Protein AF-A0AAU9W2Y1-F1 (afdb_monomer)

Foldseek 3Di:
DPPPCPVQDDLLSLLQDWPQDFDPPPTDPADDLPQDQADDDPDPVRVVCVVVPHDDDGGVLLPDSLLQRLFSSQLSLQVFPTKAKFQALLLVVVLLCVLFDAAPAEEEEAPFAFLSVLCCQPPPCVVRNYHYDHFHQQDLVRVVVPDDPRYAEYEHEACTPPQRHGHLLLSNLVSCVVNVHAYEYADAQQPSAWFRSLVSNHFKYKYQCCFQLLFANPGHMMMIGGRDPVSVVSSSVSSSVVSRHHRSVRSSSSSVSSSCSNVFFVLLLVLLVLLLCLLQVFLLEDPPPVVVVVCVVCVVVVVVVVVVVVVVVVVVVVVVVVVVVVVVVVVVPDDDDDDDDDDDDDDDDDDDDDDDDDDDDDDDDDDDDDDDDDDPVVVVVVVVVVVVVPDDDDDDDDDDDDDPDPQDPVNVVSVVSNVVSNHFWHDKAWLCDPPHPCVVSSVVGTPGTGSKIKTFTPPFLVVLCLLFWDFPCVVVPVPDDDDDDQDPVNVVVTPTDTLFDQEDDDDGANHQGKYKYQCCVPRNDCVSANPVNCVVSVPTNRMMMIHHHNDDSVSVSVRSVSSVVRD

InterPro domains:
  IPR000277 Cys/Met metabolism, pyridoxal phosphate-dependent enzyme [PF01053] (15-287)
  IPR000277 Cys/Met metabolism, pyridoxal phosphate-dependent enzyme [PF01053] (425-473)
  IPR000277 Cys/Met metabolism, pyridoxal phosphate-dependent enzyme [PF01053] (487-565)
  IPR000277 Cys/Met metabolism, pyridoxal phosphate-dependent enzyme [PTHR11808] (22-287)
  IPR000277 Cys/Met metabolism, pyridoxal phosphate-dependent enzyme [cd00614] (27-565)
  IPR015421 Pyridoxal phosphate-dependent transferase, major domain [G3DSA:3.40.640.10] (6-260)
  IPR015422 Pyridoxal phosphate-dependent transferase, small domain [G3DSA:3.90.1150.10] (261-356)
  IPR015422 Pyridoxal phosphate-dependent transferase, small domain [G3DSA:3.90.1150.10] (407-567)
  IPR015424 Pyridoxal phosphate-dependent transferase [SSF53383] (47-287)
  IPR015424 Pyridoxal phosphate-dependent transferase [SSF53383] (423-567)
  IPR054542 Cys/Met metabolism enzyme, pyridoxal-phosphate attachment site [PS00868] (203-217)

Nearest PDB structures (foldseek):
  3aem-assembly1_B  TM=9.599E-01  e=2.984E-40  Entamoeba histolytica
  8sf4-assembly1_A  TM=9.647E-01  e=3.155E-40  Thermobifida fusca
  8biv-assembly1_A  TM=9.432E-01  e=2.984E-40  Toxoplasma gondii
  8biu-assembly1_G-2  TM=9.430E-01  e=1.769E-39  Toxoplasma gondii
  7nl1-assembly1_B  TM=9.488E-01  e=6.359E-39  Toxoplasma gondii ME49

Solvent-accessibl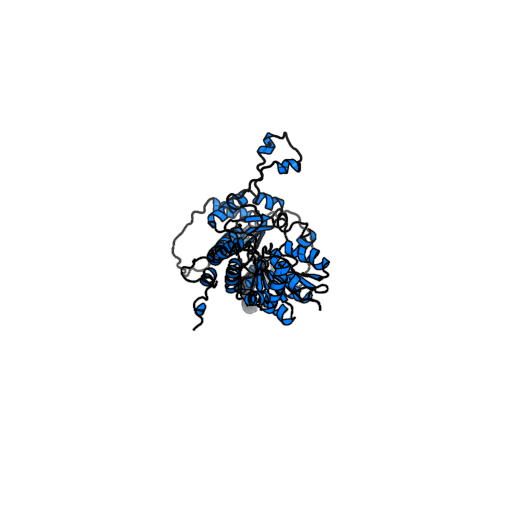e surface area (backbone atoms only — not comparable to full-atom values): 31868 Å² total; per-residue (Å²): 129,80,68,79,70,77,77,64,79,50,68,63,55,39,36,60,46,69,91,54,87,73,68,72,86,88,62,72,91,61,82,61,71,56,88,55,64,69,50,90,67,94,45,71,68,57,44,51,44,44,73,74,67,44,95,76,65,55,37,32,64,72,42,35,75,24,40,48,36,31,21,52,30,52,17,65,58,43,65,40,62,37,39,49,58,13,44,21,29,65,43,27,55,50,44,50,50,61,54,68,49,52,65,67,26,26,36,39,34,36,71,60,46,58,45,70,59,49,45,38,51,70,65,46,39,46,75,58,44,23,46,63,47,70,32,60,53,50,42,64,67,45,52,62,73,66,61,53,98,49,44,45,39,40,43,42,48,38,46,18,53,79,71,47,45,48,45,55,51,51,63,44,15,49,54,20,63,77,68,76,25,49,28,35,35,37,32,42,57,35,33,64,82,18,34,49,54,47,82,34,49,27,41,31,39,33,30,40,30,35,19,44,46,30,27,66,72,81,54,66,22,10,28,38,33,16,60,37,62,67,60,36,49,42,36,51,59,46,35,55,75,72,59,39,41,44,54,30,66,53,25,43,51,33,40,60,24,35,45,46,32,60,68,51,49,55,42,12,27,51,34,27,52,51,49,49,51,49,60,62,68,35,48,40,25,47,79,77,71,62,60,66,62,56,49,54,52,52,47,54,51,49,50,52,49,51,52,53,47,48,53,52,50,54,50,51,50,52,51,49,52,53,50,50,54,55,53,52,65,67,60,73,76,71,87,90,84,84,88,87,88,88,83,83,90,85,83,80,93,78,90,89,88,87,82,88,89,89,86,84,92,85,83,78,93,75,92,79,81,93,80,86,81,88,58,81,73,62,60,54,58,57,50,58,54,56,61,64,72,71,76,69,86,92,76,87,82,91,76,83,92,84,79,88,75,80,77,48,78,66,56,56,52,42,55,48,37,54,70,69,66,61,46,42,35,58,48,70,32,34,39,76,39,88,86,24,96,48,20,68,53,37,65,73,62,31,84,48,52,25,26,54,37,25,36,32,36,52,76,33,43,65,42,39,44,53,37,53,37,34,79,73,59,65,79,53,59,82,76,46,80,86,86,76,84,82,47,80,66,55,62,69,69,50,74,76,44,55,43,35,84,76,52,39,84,42,89,79,48,44,24,52,64,32,27,32,42,48,38,45,76,70,66,41,27,59,93,76,42,41,74,65,55,25,60,74,74,63,59,50,64,14,30,33,36,38,22,39,19,65,65,62,56,67,59,54,49,49,33,50,49,57,15,53,70,75,101

Radius of gyration: 35.13 Å; Cα contacts (8 Å, |Δi|>4): 882; chains: 1; bounding box: 85×91×119 Å

Secondary structure (DSSP, 8-state):
---GGGG--SHHHHHH-----PPSSS--SSPP----SB---SSHHHHHHHHTT-SS-SBTTT--HHHHHHHHHHHHHHT-SEEEEESSHHHHHHHHHHHH--TT-EEEEESSS-HHHHHIIIIIGGGGT-EEEEE-TT-HHHHHHH--TTEEEEEEESSPTTT-----HHHHHHHHHHHT-EEEEE-TTTHHHH--TTTTT-SEEEE-TTTTTT-SS----EEEEESSHHHHHHHHHHHHHH--BPPHHHHHHHHHHHTTHHHHHHHHHHHHHHHHHHHHH-TTB-----HHHHHHHHHHHHHHHHHHHHHHHHHHHHHHHHHHHHHHHHHTTS-----------------------------------S-----TTHHHHHHHHHHHTS------------------HHHHHHHHHHHHT---EEEEE-TTSTTSTTHHHHHHH-SS--SEEEEEETTHHHHHHHHHEE---HHHHTT--S-----HHHHHHS--EES-SSSEE-S--SSSS-EEEEHHHHTS-TTTS-HHHHHHHT--TTEEEEE--SS-HHHHHHHHHHHHHT-

Mean predicted aligned error: 14.65 Å

Organism: NCBI:txid46732

Sequence (567 aa):
MANENSLLESFESLAVGSNWKKPEEPDPINVPIFASSTFKTSSVDHAEELALGKSGWLYSRWINPTVDAAAQTLNNLEGGQGTLLFSSGMAAITNVLFATLSSGDHVVGPRMVYSGTLALFRNHLPRFGVECTLVDGFDVSSYRKAVKPNTKVLYCETPCNPTMTLTDLEEFGKLGKELGIITMCDSTFASSFNQKPIQQGIDVVIHSCTKYLGGHSDITAGSLTLSSQELHHKCYELQKFFGGCMSPFDAFLLHRGLKTLHVRMERHNQNAMEVAKFLEGHPKVQSSINCTFFKRELGKHLWKLVHVMKRRVTLMTLLFFAKTAQTLKSLVKISVKYRKDSLVLLHRQTIDVISLPTYFFQFKRVKMSRKFILTKSHKNLYKTLSDFFVQLPSKKLTFVNQGVKLESKYDKHRQEIRRSGNFFIERVYYPGLPSHPHHEIAKKQMTGFSGMLSFEVKGGRAEATRLVESRNLSGLMDVLPFPPCITKEDKKRLKTSTNLKLVKLAVSLGGVQSLIEIATAMTHPEKYVSVEERKETGLKESLIRFSVGLENAEDLKKDLEHALEKV

Structure (mmCIF, N/CA/C/O backbone):
data_AF-A0AAU9W2Y1-F1
#
_entry.id   AF-A0AAU9W2Y1-F1
#
loop_
_atom_site.group_PDB
_atom_site.id
_atom_site.type_symbol
_atom_site.label_atom_id
_atom_site.label_alt_id
_atom_site.label_comp_id
_atom_site.label_asym_id
_atom_site.label_entity_id
_atom_site.label_seq_id
_atom_site.pdbx_PDB_ins_code
_atom_site.Cartn_x
_atom_site.Cartn_y
_atom_site.Cartn_z
_atom_site.occupancy
_atom_site.B_iso_or_equiv
_atom_site.auth_seq_id
_atom_site.auth_comp_id
_atom_site.auth_asym_id
_atom_site.auth_atom_id
_atom_site.pdbx_PDB_model_num
ATOM 1 N N . MET A 1 1 ? 36.795 -12.273 -8.367 1.00 35.97 1 MET A N 1
ATOM 2 C CA . MET A 1 1 ? 36.529 -11.197 -7.394 1.00 35.97 1 MET A CA 1
ATOM 3 C C . MET A 1 1 ? 35.368 -11.672 -6.547 1.00 35.97 1 MET A C 1
ATOM 5 O O . MET A 1 1 ? 34.335 -12.000 -7.117 1.00 35.97 1 MET A O 1
ATOM 9 N N . ALA A 1 2 ? 35.576 -11.873 -5.245 1.00 28.95 2 ALA A N 1
ATOM 10 C CA . ALA A 1 2 ? 34.483 -12.219 -4.342 1.00 28.95 2 ALA A CA 1
ATOM 11 C C . ALA A 1 2 ? 33.405 -11.129 -4.444 1.00 28.95 2 ALA A C 1
ATOM 13 O O . ALA A 1 2 ? 33.740 -9.959 -4.594 1.00 28.95 2 ALA A O 1
ATOM 14 N N . ASN A 1 3 ? 32.136 -11.528 -4.450 1.00 38.62 3 ASN A N 1
ATOM 15 C CA . ASN A 1 3 ? 30.991 -10.636 -4.585 1.00 38.62 3 ASN A CA 1
ATOM 16 C C . ASN A 1 3 ? 31.029 -9.623 -3.419 1.00 38.62 3 ASN A C 1
ATOM 18 O O . ASN A 1 3 ? 30.666 -9.972 -2.295 1.00 38.62 3 ASN A O 1
ATOM 22 N N . GLU A 1 4 ? 31.531 -8.404 -3.647 1.00 43.56 4 GLU A N 1
ATOM 23 C CA . GLU A 1 4 ? 31.666 -7.352 -2.616 1.00 43.56 4 GLU A CA 1
ATOM 24 C C . GLU A 1 4 ? 30.312 -6.988 -1.977 1.00 43.56 4 GLU A C 1
ATOM 26 O O . GLU A 1 4 ? 30.260 -6.495 -0.854 1.00 43.56 4 GLU A O 1
ATOM 31 N N . ASN A 1 5 ? 29.202 -7.365 -2.622 1.00 47.34 5 ASN A N 1
ATOM 32 C CA . ASN A 1 5 ? 27.847 -7.300 -2.071 1.00 47.34 5 ASN A CA 1
ATOM 33 C C . ASN A 1 5 ? 27.567 -8.286 -0.915 1.00 47.34 5 ASN A C 1
ATOM 35 O O . ASN A 1 5 ? 26.499 -8.210 -0.318 1.00 47.34 5 ASN A O 1
ATOM 39 N N . SER A 1 6 ? 28.485 -9.197 -0.572 1.00 49.12 6 SER A N 1
ATOM 40 C CA . SER A 1 6 ? 28.292 -10.181 0.515 1.00 49.12 6 SER A CA 1
ATOM 41 C C . SER A 1 6 ? 28.345 -9.601 1.936 1.00 49.12 6 SER A C 1
ATOM 43 O O . SER A 1 6 ? 28.083 -10.324 2.889 1.00 49.12 6 SER A O 1
ATOM 45 N N . LEU A 1 7 ? 28.667 -8.312 2.101 1.00 60.81 7 LEU A N 1
ATOM 46 C CA . LEU A 1 7 ? 28.733 -7.656 3.416 1.00 60.81 7 LEU A CA 1
ATOM 47 C C . LEU A 1 7 ? 27.447 -6.899 3.806 1.00 60.81 7 LEU A C 1
ATOM 49 O O . LEU A 1 7 ? 27.295 -6.526 4.969 1.00 60.81 7 LEU A O 1
ATOM 53 N N . LEU A 1 8 ? 26.526 -6.646 2.868 1.00 65.94 8 LEU A N 1
ATOM 54 C CA . LEU A 1 8 ? 25.314 -5.845 3.095 1.00 65.94 8 LEU A CA 1
ATOM 55 C C . LEU A 1 8 ? 24.071 -6.741 3.134 1.00 65.94 8 LEU A C 1
ATOM 57 O O . LEU A 1 8 ? 23.413 -6.940 2.118 1.00 65.94 8 LEU A O 1
ATOM 61 N N . GLU A 1 9 ? 23.734 -7.264 4.314 1.00 80.06 9 GLU A N 1
ATOM 62 C CA . GLU A 1 9 ? 22.561 -8.141 4.482 1.00 80.06 9 GLU A CA 1
ATOM 63 C C . GLU A 1 9 ? 21.397 -7.487 5.243 1.00 80.06 9 GLU A C 1
ATOM 65 O O . GLU A 1 9 ? 20.241 -7.860 5.043 1.00 80.06 9 GLU A O 1
ATOM 70 N N . SER A 1 10 ? 21.664 -6.510 6.119 1.00 90.88 10 SER A N 1
ATOM 71 C CA . SER A 1 10 ? 20.610 -5.928 6.960 1.00 90.88 10 SER A CA 1
ATOM 72 C C . SER A 1 10 ? 19.726 -4.943 6.191 1.00 90.88 10 SER A C 1
ATOM 74 O O . SER A 1 10 ? 20.185 -4.237 5.288 1.00 90.88 10 SER A O 1
ATOM 76 N N . PHE A 1 11 ? 18.449 -4.852 6.576 1.00 93.75 11 PHE A N 1
ATOM 77 C CA . PHE A 1 11 ? 17.493 -3.950 5.931 1.00 93.75 11 PHE A CA 1
ATOM 78 C C . PHE A 1 11 ? 17.959 -2.489 5.981 1.00 93.75 11 PHE A C 1
ATOM 80 O O . PHE A 1 11 ? 17.810 -1.756 5.007 1.00 93.75 11 PHE A O 1
ATOM 87 N N . GLU A 1 12 ? 18.521 -2.061 7.110 1.00 94.31 12 GLU A N 1
ATOM 88 C CA . GLU A 1 12 ? 18.993 -0.696 7.347 1.00 94.31 12 GLU A CA 1
ATOM 89 C C . GLU A 1 12 ? 20.098 -0.332 6.354 1.00 94.31 12 GLU A C 1
ATOM 91 O O . GLU A 1 12 ? 20.025 0.700 5.684 1.00 94.31 12 GLU A O 1
ATOM 96 N N . SER A 1 13 ? 21.079 -1.222 6.203 1.00 93.44 13 SER A N 1
ATOM 97 C CA . SER A 1 13 ? 22.195 -1.057 5.276 1.00 93.44 13 SER A CA 1
ATOM 98 C C . SER A 1 13 ? 21.731 -1.069 3.818 1.00 93.44 13 SER A C 1
ATOM 100 O O . SER A 1 13 ? 22.143 -0.207 3.039 1.00 93.44 13 SER A O 1
ATOM 102 N N . LEU A 1 14 ? 20.818 -1.977 3.456 1.00 92.94 14 LEU A N 1
ATOM 103 C CA . LEU A 1 14 ? 20.224 -2.035 2.116 1.00 92.94 14 LEU A CA 1
ATOM 104 C C . LEU A 1 14 ? 19.403 -0.782 1.781 1.00 92.94 14 LEU A C 1
ATOM 106 O O . LEU A 1 14 ? 19.413 -0.335 0.639 1.00 92.94 14 LEU A O 1
ATOM 110 N N . ALA A 1 15 ? 18.710 -0.198 2.762 1.00 93.69 15 ALA A N 1
ATOM 111 C CA . ALA A 1 15 ? 17.886 0.993 2.563 1.00 93.69 15 ALA A CA 1
ATOM 112 C C . ALA A 1 15 ? 18.726 2.259 2.336 1.00 93.69 15 ALA A C 1
ATOM 114 O O . ALA A 1 15 ? 18.303 3.160 1.610 1.00 93.69 15 ALA A O 1
ATOM 115 N N . VAL A 1 16 ? 19.892 2.351 2.985 1.00 91.44 16 VAL A N 1
ATOM 116 C CA . VAL A 1 16 ? 20.799 3.507 2.893 1.00 91.44 16 VAL A CA 1
ATOM 117 C C . VAL A 1 16 ? 21.725 3.412 1.679 1.00 91.44 16 VAL A C 1
ATOM 119 O O . VAL A 1 16 ? 22.043 4.441 1.068 1.00 91.44 16 VAL A O 1
ATOM 122 N N . GLY A 1 17 ? 22.156 2.194 1.345 1.00 80.25 17 GLY A N 1
ATOM 123 C CA . GLY A 1 17 ? 23.008 1.901 0.201 1.00 80.25 17 GLY A CA 1
ATOM 124 C C . GLY A 1 17 ? 22.322 2.156 -1.143 1.00 80.25 17 GLY A C 1
ATOM 125 O O . GLY A 1 17 ? 21.101 2.252 -1.248 1.00 80.25 17 GLY A O 1
ATOM 126 N N . SER A 1 18 ? 23.125 2.272 -2.198 1.00 70.56 18 SER A N 1
ATOM 127 C CA . SER A 1 18 ? 22.632 2.259 -3.572 1.00 70.56 18 SER A CA 1
ATOM 128 C C . SER A 1 18 ? 23.661 1.580 -4.460 1.00 70.56 18 SER A C 1
ATOM 130 O O . SER A 1 18 ? 24.808 2.017 -4.516 1.00 70.56 18 SER A O 1
ATOM 132 N N . ASN A 1 19 ? 23.230 0.542 -5.175 1.00 72.88 19 ASN A N 1
ATOM 133 C CA . ASN A 1 19 ? 24.071 -0.220 -6.103 1.00 72.88 19 ASN A CA 1
ATOM 134 C C . ASN A 1 19 ? 24.102 0.419 -7.502 1.00 72.88 19 ASN A C 1
ATOM 136 O O . ASN A 1 19 ? 24.403 -0.251 -8.489 1.00 72.88 19 ASN A O 1
ATOM 140 N N . TRP A 1 20 ? 23.765 1.709 -7.605 1.00 79.44 20 TRP A N 1
ATOM 141 C CA . TRP A 1 20 ? 23.774 2.409 -8.882 1.00 79.44 20 TRP A CA 1
ATOM 142 C C . TRP A 1 20 ? 25.194 2.493 -9.449 1.00 79.44 20 TRP A C 1
ATOM 144 O O . TRP A 1 20 ? 26.178 2.650 -8.722 1.00 79.44 20 TRP A O 1
ATOM 154 N N . LYS A 1 21 ? 25.297 2.412 -10.776 1.00 76.12 21 LYS A N 1
ATOM 155 C CA . LYS A 1 21 ? 26.577 2.517 -11.474 1.00 76.12 21 LYS A CA 1
ATOM 156 C C . LYS A 1 21 ? 27.092 3.959 -11.420 1.00 76.12 21 LYS A C 1
ATOM 158 O O . LYS A 1 21 ? 26.631 4.807 -12.183 1.00 76.12 21 LYS A O 1
ATOM 163 N N . LYS A 1 22 ? 28.047 4.209 -10.526 1.00 74.00 22 LYS A N 1
ATOM 164 C CA . LYS A 1 22 ? 28.719 5.501 -10.343 1.00 74.00 22 LYS A CA 1
ATOM 165 C C . LYS A 1 22 ? 29.597 5.870 -11.557 1.00 74.00 22 LYS A C 1
ATOM 167 O O . LYS A 1 22 ? 30.139 4.967 -12.200 1.00 74.00 22 LYS A O 1
ATOM 172 N N . PRO A 1 23 ? 29.723 7.167 -11.902 1.00 75.00 23 PRO A N 1
ATOM 173 C CA . PRO A 1 23 ? 30.724 7.649 -12.853 1.00 75.00 23 PRO A CA 1
ATOM 174 C C . PRO A 1 23 ? 32.150 7.509 -12.289 1.00 75.00 23 PRO A C 1
ATOM 176 O O . PRO A 1 23 ? 32.329 7.151 -11.127 1.00 75.00 23 PRO A O 1
ATOM 179 N N . GLU A 1 24 ? 33.155 7.794 -13.122 1.00 79.31 24 GLU A N 1
ATOM 180 C CA . GLU A 1 24 ? 34.556 7.903 -12.686 1.00 79.31 24 GLU A CA 1
ATOM 181 C C . GLU A 1 24 ? 34.737 9.014 -11.636 1.00 79.31 24 GLU A C 1
ATOM 183 O O . GLU A 1 24 ? 33.951 9.963 -11.578 1.00 79.31 24 GLU A O 1
ATOM 188 N N . GLU A 1 25 ? 35.769 8.890 -10.797 1.00 82.81 25 GLU A N 1
ATOM 189 C CA . GLU A 1 25 ? 36.015 9.824 -9.696 1.00 82.81 25 GLU A CA 1
ATOM 190 C C . GLU A 1 25 ? 36.377 11.241 -10.189 1.00 82.81 25 GLU A C 1
ATOM 192 O O . GLU A 1 25 ? 37.134 11.387 -11.154 1.00 82.81 25 GLU A O 1
ATOM 197 N N . PRO A 1 26 ? 35.909 12.303 -9.500 1.00 83.06 26 PRO A N 1
ATOM 198 C CA . PRO A 1 26 ? 35.053 12.289 -8.308 1.00 83.06 26 PRO A CA 1
ATOM 199 C C . PRO A 1 26 ? 33.565 12.074 -8.637 1.00 83.06 26 PRO A C 1
ATOM 201 O O . PRO A 1 26 ? 33.024 12.688 -9.557 1.00 83.06 26 PRO A O 1
ATOM 204 N N . ASP A 1 27 ? 32.873 11.274 -7.822 1.00 83.44 27 ASP A N 1
ATOM 205 C CA . ASP A 1 27 ? 31.459 10.950 -8.004 1.00 83.44 27 ASP A CA 1
ATOM 206 C C . ASP A 1 27 ? 30.568 11.461 -6.846 1.00 83.44 27 ASP A C 1
ATOM 208 O O . ASP A 1 27 ? 31.012 11.640 -5.708 1.00 83.44 27 ASP A O 1
ATOM 212 N N . PRO A 1 28 ? 29.281 11.748 -7.106 1.00 88.44 28 PRO A N 1
ATOM 213 C CA . PRO A 1 28 ? 28.374 12.225 -6.072 1.00 88.44 28 PRO A CA 1
ATOM 214 C C . PRO A 1 28 ? 27.909 11.083 -5.156 1.00 88.44 28 PRO A C 1
ATOM 216 O O . PRO A 1 28 ? 27.543 10.000 -5.607 1.00 88.44 28 PRO A O 1
ATOM 219 N N . ILE A 1 29 ? 27.820 11.361 -3.849 1.00 87.25 29 ILE A N 1
ATOM 220 C CA . ILE A 1 29 ? 27.307 10.399 -2.853 1.00 87.25 29 ILE A CA 1
ATOM 221 C C . ILE A 1 29 ? 25.846 10.021 -3.135 1.00 87.25 29 ILE A C 1
ATOM 223 O O . ILE A 1 29 ? 25.452 8.862 -3.006 1.00 87.25 29 ILE A O 1
ATOM 227 N N . ASN A 1 30 ? 25.017 11.008 -3.483 1.00 89.44 30 ASN A N 1
ATOM 228 C CA . ASN A 1 30 ? 23.634 10.767 -3.878 1.00 89.44 30 ASN A CA 1
ATOM 229 C C . ASN A 1 30 ? 23.543 10.601 -5.390 1.00 89.44 30 ASN A C 1
ATOM 231 O O . ASN A 1 30 ? 24.220 11.303 -6.137 1.00 89.44 30 ASN A O 1
ATOM 235 N N . VAL A 1 31 ? 22.626 9.738 -5.824 1.00 92.00 31 VAL A N 1
ATOM 236 C CA . VAL A 1 31 ? 22.283 9.590 -7.239 1.00 92.00 31 VAL A CA 1
ATOM 237 C C . VAL A 1 31 ? 21.807 10.942 -7.782 1.00 92.00 31 VAL A C 1
ATOM 239 O O . VAL A 1 31 ? 20.863 11.509 -7.219 1.00 92.00 31 VAL A O 1
ATOM 242 N N . PRO A 1 32 ? 22.426 11.477 -8.849 1.00 93.81 32 PRO A N 1
ATOM 243 C CA . PRO A 1 32 ? 21.968 12.705 -9.483 1.00 93.81 32 PRO A CA 1
ATOM 244 C C . PRO A 1 32 ? 20.537 12.592 -10.004 1.00 93.81 32 PRO A C 1
ATOM 246 O O . PRO A 1 32 ? 20.051 11.507 -10.331 1.00 93.81 32 PRO A O 1
ATOM 249 N N . ILE A 1 33 ? 19.872 13.736 -10.143 1.00 96.44 33 ILE A N 1
ATOM 250 C CA . ILE A 1 33 ? 18.595 13.821 -10.850 1.00 96.44 33 ILE A CA 1
ATOM 251 C C . ILE A 1 33 ? 18.905 13.913 -12.346 1.00 96.44 33 ILE A C 1
ATOM 253 O O . ILE A 1 33 ? 19.256 14.976 -12.856 1.00 96.44 33 ILE A O 1
ATOM 257 N N . PHE A 1 34 ? 18.764 12.801 -13.064 1.00 95.75 34 PHE A N 1
ATOM 258 C CA . PHE A 1 34 ? 18.923 12.753 -14.516 1.00 95.75 34 PHE A CA 1
ATOM 259 C C . PHE A 1 34 ? 17.637 13.243 -15.190 1.00 95.75 34 PHE A C 1
ATOM 261 O O . PHE A 1 34 ? 16.850 12.457 -15.717 1.00 95.75 34 PHE A O 1
ATOM 268 N N . ALA A 1 35 ? 17.418 14.560 -15.166 1.00 96.44 35 ALA A N 1
ATOM 269 C CA . ALA A 1 35 ? 16.271 15.241 -15.774 1.00 96.44 35 ALA A CA 1
ATOM 270 C C . ALA A 1 35 ? 16.376 15.324 -17.313 1.00 96.44 35 ALA A C 1
ATOM 272 O O . ALA A 1 35 ? 16.286 16.397 -17.902 1.00 96.44 35 ALA A O 1
ATOM 273 N N . SER A 1 36 ? 16.583 14.181 -17.968 1.00 95.56 36 SER A N 1
ATOM 274 C CA . SER A 1 36 ? 16.609 14.057 -19.426 1.00 95.56 36 SER A CA 1
ATOM 275 C C . SER A 1 36 ? 15.491 13.142 -19.907 1.00 95.56 36 SER A C 1
ATOM 277 O O . SER A 1 36 ? 15.113 12.199 -19.215 1.00 95.56 36 SER A O 1
ATOM 279 N N . SER A 1 37 ? 14.979 13.386 -21.110 1.00 94.88 37 SER A N 1
ATOM 280 C CA . SER A 1 37 ? 14.104 12.445 -21.817 1.00 94.88 37 SER A CA 1
ATOM 281 C C . SER A 1 37 ? 14.893 11.417 -22.629 1.00 94.88 37 SER A C 1
ATOM 283 O O . SER A 1 37 ? 14.434 10.288 -22.780 1.00 94.88 37 SER A O 1
ATOM 285 N N . THR A 1 38 ? 16.061 11.808 -23.146 1.00 94.56 38 THR A N 1
ATOM 286 C CA . THR A 1 38 ? 16.808 11.095 -24.191 1.00 94.56 38 THR A CA 1
ATOM 287 C C . THR A 1 38 ? 18.282 11.002 -23.812 1.00 94.56 38 THR A C 1
ATOM 289 O O . THR A 1 38 ? 18.838 11.935 -23.228 1.00 94.56 38 THR A O 1
ATOM 292 N N . PHE A 1 39 ? 18.924 9.890 -24.157 1.00 93.62 39 PHE A N 1
ATOM 293 C CA . PHE A 1 39 ? 20.335 9.649 -23.868 1.00 93.62 39 PHE A CA 1
ATOM 294 C C . PHE A 1 39 ? 21.135 9.495 -25.165 1.00 93.62 39 PHE A C 1
ATOM 296 O O . PHE A 1 39 ? 20.655 8.928 -26.145 1.00 93.62 39 PHE A O 1
ATOM 303 N N . LYS A 1 40 ? 22.357 10.040 -25.181 1.00 94.06 40 LYS A N 1
ATOM 304 C CA . LYS A 1 40 ? 23.270 9.954 -26.328 1.00 94.06 40 LYS A CA 1
ATOM 305 C C . LYS A 1 40 ? 23.873 8.548 -26.412 1.00 94.06 40 LYS A C 1
ATOM 307 O O . LYS A 1 40 ? 24.360 8.037 -25.408 1.00 94.06 40 LYS A O 1
ATOM 312 N N . THR A 1 41 ? 23.926 7.982 -27.615 1.00 93.50 41 THR A N 1
ATOM 313 C CA . THR A 1 41 ? 24.644 6.733 -27.912 1.00 93.50 41 THR A CA 1
ATOM 314 C C . THR A 1 41 ? 25.994 7.023 -28.577 1.00 93.50 41 THR A C 1
ATOM 316 O O . THR A 1 41 ? 26.233 8.117 -29.096 1.00 93.50 41 THR A O 1
ATOM 319 N N . SER A 1 42 ? 26.913 6.059 -28.521 1.00 93.69 42 SER A N 1
ATOM 320 C CA . SER A 1 42 ? 28.264 6.181 -29.098 1.00 93.69 42 SER A CA 1
ATOM 321 C C . SER A 1 42 ? 28.343 5.741 -30.563 1.00 93.69 42 SER A C 1
ATOM 323 O O . SER A 1 42 ? 29.232 6.193 -31.279 1.00 93.69 42 SER A O 1
ATOM 325 N N . SER A 1 43 ? 27.430 4.877 -31.009 1.00 95.75 43 SER A N 1
ATOM 326 C CA . SER A 1 43 ? 27.333 4.359 -32.377 1.00 95.75 43 SER A CA 1
ATOM 327 C C . SER A 1 43 ? 25.894 3.927 -32.691 1.00 95.75 43 SER A C 1
ATOM 329 O O . SER A 1 43 ? 25.037 3.905 -31.799 1.00 95.75 43 SER A O 1
ATOM 331 N N . VAL A 1 44 ? 25.633 3.586 -33.957 1.00 94.25 44 VAL A N 1
ATOM 332 C CA . VAL A 1 44 ? 24.364 2.970 -34.385 1.00 94.25 44 VAL A CA 1
ATOM 333 C C . VAL A 1 44 ? 24.190 1.603 -33.724 1.00 94.25 44 VAL A C 1
ATOM 335 O O . VAL A 1 44 ? 23.148 1.373 -33.122 1.00 94.25 44 VAL A O 1
ATOM 338 N N . ASP A 1 45 ? 25.232 0.768 -33.715 1.00 94.31 45 ASP A N 1
ATOM 339 C CA . ASP A 1 45 ? 25.201 -0.553 -33.073 1.00 94.31 45 ASP A CA 1
ATOM 340 C C . ASP A 1 45 ? 24.844 -0.454 -31.582 1.00 94.31 45 ASP A C 1
ATOM 342 O O . ASP A 1 45 ? 23.980 -1.178 -31.100 1.00 94.31 45 ASP A O 1
ATOM 346 N N . HIS A 1 46 ? 25.424 0.506 -30.848 1.00 91.69 46 HIS A N 1
ATOM 347 C CA . HIS A 1 46 ? 25.064 0.736 -29.444 1.00 91.69 46 HIS A CA 1
ATOM 348 C C . HIS A 1 46 ? 23.592 1.166 -29.300 1.00 91.69 46 HIS A C 1
ATOM 350 O O . HIS A 1 46 ? 22.908 0.744 -28.370 1.00 91.69 46 HIS A O 1
ATOM 356 N N . ALA A 1 47 ? 23.065 1.981 -30.221 1.00 90.56 47 ALA A N 1
ATOM 357 C CA . ALA A 1 47 ? 21.648 2.344 -30.202 1.00 90.56 47 ALA A CA 1
ATOM 358 C C . ALA A 1 47 ? 20.732 1.140 -30.473 1.00 90.56 47 ALA A C 1
ATOM 360 O O . ALA A 1 47 ? 19.710 0.999 -29.802 1.00 90.56 47 ALA A O 1
ATOM 361 N N . GLU A 1 48 ? 21.100 0.271 -31.416 1.00 91.62 48 GLU A N 1
ATOM 362 C CA . GLU A 1 48 ? 20.363 -0.955 -31.732 1.00 91.62 48 GLU A CA 1
ATOM 363 C C . GLU A 1 48 ? 20.357 -1.923 -30.545 1.00 91.62 48 GLU A C 1
ATOM 365 O O . GLU A 1 48 ? 19.303 -2.423 -30.156 1.00 91.62 48 GLU A O 1
ATOM 370 N N . GLU A 1 49 ? 21.503 -2.114 -29.893 1.00 90.31 49 GLU A N 1
ATOM 371 C CA . GLU A 1 49 ? 21.617 -2.923 -28.681 1.00 90.31 49 GLU A CA 1
ATOM 372 C C . GLU A 1 49 ? 20.666 -2.465 -27.570 1.00 90.31 49 GLU A C 1
ATOM 374 O O . GLU A 1 49 ? 19.945 -3.281 -26.988 1.00 90.31 49 GLU A O 1
ATOM 379 N N . LEU A 1 50 ? 20.626 -1.159 -27.295 1.00 88.12 50 LEU A N 1
ATOM 380 C CA . LEU A 1 50 ? 19.718 -0.588 -26.300 1.00 88.12 50 LEU A CA 1
ATOM 381 C C . LEU A 1 50 ? 18.248 -0.702 -26.729 1.00 88.12 50 LEU A C 1
ATOM 383 O O . LEU A 1 50 ? 17.381 -0.967 -25.896 1.00 88.12 50 LEU A O 1
ATOM 387 N N . ALA A 1 51 ? 17.951 -0.523 -28.019 1.00 85.12 51 ALA A N 1
ATOM 388 C CA . ALA A 1 51 ? 16.599 -0.656 -28.559 1.00 85.12 51 ALA A CA 1
ATOM 389 C C . ALA A 1 51 ? 16.072 -2.100 -28.485 1.00 85.12 51 ALA A C 1
ATOM 391 O O . ALA A 1 51 ? 14.879 -2.303 -28.263 1.00 85.12 51 ALA A O 1
ATOM 392 N N . LEU A 1 52 ? 16.960 -3.093 -28.598 1.00 83.56 52 LEU A N 1
ATOM 393 C CA . LEU A 1 52 ? 16.667 -4.517 -28.402 1.00 83.56 52 LEU A CA 1
ATOM 394 C C . LEU A 1 52 ? 16.553 -4.919 -26.920 1.00 83.56 52 LEU A C 1
ATOM 396 O O . LEU A 1 52 ? 16.336 -6.091 -26.617 1.00 83.56 52 LEU A O 1
ATOM 400 N N . GLY A 1 53 ? 16.685 -3.967 -25.992 1.00 72.25 53 GLY A N 1
ATOM 401 C CA . GLY A 1 53 ? 16.512 -4.203 -24.561 1.00 72.25 53 GLY A CA 1
ATOM 402 C C . GLY A 1 53 ? 17.764 -4.699 -23.837 1.00 72.25 53 GLY A C 1
ATOM 403 O O . GLY A 1 53 ? 17.643 -5.211 -22.723 1.00 72.25 53 GLY A O 1
ATOM 404 N N . LYS A 1 54 ? 18.968 -4.545 -24.416 1.00 73.75 54 LYS A N 1
ATOM 405 C CA . LYS A 1 54 ? 20.211 -4.720 -23.643 1.00 73.75 54 LYS A CA 1
ATOM 406 C C . LYS A 1 54 ? 20.327 -3.637 -22.560 1.00 73.75 54 LYS A C 1
ATOM 408 O O . LYS A 1 54 ? 19.704 -2.579 -22.634 1.00 73.75 54 LYS A O 1
ATOM 413 N N . SER A 1 55 ? 21.135 -3.906 -21.536 1.00 74.06 55 SER A N 1
ATOM 414 C CA . SER A 1 55 ? 21.281 -3.041 -20.360 1.00 74.06 55 SER A CA 1
ATOM 415 C C . SER A 1 55 ? 21.784 -1.637 -20.715 1.00 74.06 55 SER A C 1
ATOM 417 O O . SER A 1 55 ? 22.886 -1.490 -21.244 1.00 74.06 55 SER A O 1
ATOM 419 N N . GLY A 1 56 ? 21.022 -0.611 -20.340 1.00 84.31 56 GLY A N 1
ATOM 420 C CA . GLY A 1 56 ? 21.407 0.793 -20.450 1.00 84.31 56 GLY A CA 1
ATOM 421 C C . GLY A 1 56 ? 20.191 1.712 -20.541 1.00 84.31 56 GLY A C 1
ATOM 422 O O . GLY A 1 56 ? 19.053 1.283 -20.354 1.00 84.31 56 GLY A O 1
ATOM 423 N N . TRP A 1 57 ? 20.432 2.992 -20.824 1.00 90.88 57 TRP A N 1
ATOM 424 C CA . TRP A 1 57 ? 19.388 4.016 -20.876 1.00 90.88 57 TRP A CA 1
ATOM 425 C C . TRP A 1 57 ? 19.340 4.638 -22.267 1.00 90.88 57 TRP A C 1
ATOM 427 O O . TRP A 1 57 ? 20.332 5.192 -22.730 1.00 90.88 57 TRP A O 1
ATOM 437 N N . LEU A 1 58 ? 18.177 4.561 -22.916 1.00 91.12 58 LEU A N 1
ATOM 438 C CA . LEU A 1 58 ? 17.938 5.171 -24.230 1.00 91.12 58 LEU A CA 1
ATOM 439 C C . LEU A 1 58 ? 16.898 6.290 -24.147 1.00 91.12 58 LEU A C 1
ATOM 441 O O . LEU A 1 58 ? 17.098 7.386 -24.673 1.00 91.12 58 LEU A O 1
ATOM 445 N N . TYR A 1 59 ? 15.798 6.026 -23.437 1.00 93.38 59 TYR A N 1
ATOM 446 C CA . TYR A 1 59 ? 14.662 6.931 -23.343 1.00 93.38 59 TYR A CA 1
ATOM 447 C C . TYR A 1 59 ? 13.959 6.806 -21.983 1.00 93.38 59 TYR A C 1
ATOM 449 O O . TYR A 1 59 ? 13.536 5.717 -21.599 1.00 93.38 59 TYR A O 1
ATOM 457 N N . SER A 1 60 ? 13.777 7.921 -21.268 1.00 94.62 60 SER A N 1
ATOM 458 C CA . SER A 1 60 ? 13.351 7.926 -19.854 1.00 94.62 60 SER A CA 1
ATOM 459 C C . SER A 1 60 ? 11.951 7.372 -19.584 1.00 94.62 60 SER A C 1
ATOM 461 O O . SER A 1 60 ? 11.659 7.004 -18.452 1.00 94.62 60 SER A O 1
ATOM 463 N N . ARG A 1 61 ? 11.082 7.276 -20.601 1.00 93.88 61 ARG A N 1
ATOM 464 C CA . ARG A 1 61 ? 9.797 6.560 -20.464 1.00 93.88 61 ARG A CA 1
ATOM 465 C C . ARG A 1 61 ? 10.006 5.069 -20.192 1.00 93.88 61 ARG A C 1
ATOM 467 O O . ARG A 1 61 ? 9.159 4.447 -19.566 1.00 93.88 61 ARG A O 1
ATOM 474 N N . TRP A 1 62 ? 11.081 4.499 -20.728 1.00 91.31 62 TRP A N 1
ATOM 475 C CA . TRP A 1 62 ? 11.413 3.089 -20.566 1.00 91.31 62 TRP A CA 1
ATOM 476 C C . TRP A 1 62 ? 12.174 2.892 -19.262 1.00 91.31 62 TRP A C 1
ATOM 478 O O . TRP A 1 62 ? 11.724 2.166 -18.388 1.00 91.31 62 TRP A O 1
ATOM 488 N N . ILE A 1 63 ? 13.292 3.598 -19.108 1.00 89.50 63 ILE A N 1
ATOM 489 C CA . ILE A 1 63 ? 14.121 3.548 -17.908 1.00 89.50 63 ILE A CA 1
ATOM 490 C C . ILE A 1 63 ? 14.989 4.807 -17.826 1.00 89.50 63 ILE A C 1
ATOM 492 O O . ILE A 1 63 ? 15.412 5.359 -18.842 1.00 89.50 63 ILE A O 1
ATOM 496 N N . ASN A 1 64 ? 15.260 5.272 -16.609 1.00 94.62 64 ASN A N 1
ATOM 497 C CA . ASN A 1 64 ? 16.072 6.454 -16.319 1.00 94.62 64 ASN A CA 1
ATOM 498 C C . ASN A 1 64 ? 17.046 6.124 -15.175 1.00 94.62 64 ASN A C 1
ATOM 500 O O . ASN A 1 64 ? 16.614 5.445 -14.246 1.00 94.62 64 ASN A O 1
ATOM 504 N N . PRO A 1 65 ? 18.299 6.617 -15.169 1.00 93.94 65 PRO A N 1
ATOM 505 C CA . PRO A 1 65 ? 19.277 6.251 -14.140 1.00 93.94 65 PRO A CA 1
ATOM 506 C C . PRO A 1 65 ? 18.818 6.544 -12.702 1.00 93.94 65 PRO A C 1
ATOM 508 O O . PRO A 1 65 ? 19.060 5.748 -11.798 1.00 93.94 65 PRO A O 1
ATOM 511 N N . THR A 1 66 ? 18.114 7.660 -12.474 1.00 95.94 66 THR A N 1
ATOM 512 C CA . THR A 1 66 ? 17.583 8.005 -11.145 1.00 95.94 66 THR A CA 1
ATOM 513 C C . THR A 1 66 ? 16.449 7.066 -10.730 1.00 95.94 66 THR A C 1
ATOM 515 O O . THR A 1 66 ? 16.378 6.657 -9.572 1.00 95.94 66 THR A O 1
ATOM 518 N N . VAL A 1 67 ? 15.572 6.712 -11.677 1.00 96.44 67 VAL A N 1
ATOM 519 C CA . VAL A 1 67 ? 14.456 5.771 -11.466 1.00 96.44 67 VAL A CA 1
ATOM 520 C C . VAL A 1 67 ? 14.983 4.363 -11.201 1.00 96.44 67 VAL A C 1
ATOM 522 O O . VAL A 1 67 ? 14.562 3.719 -10.247 1.00 96.44 67 VAL A O 1
ATOM 525 N N . ASP A 1 68 ? 15.940 3.918 -12.006 1.00 94.38 68 ASP A N 1
ATOM 526 C CA . ASP A 1 68 ? 16.588 2.613 -11.909 1.00 94.38 68 ASP A CA 1
ATOM 527 C C . ASP A 1 68 ? 17.281 2.435 -10.551 1.00 94.38 68 ASP A C 1
ATOM 529 O O . ASP A 1 68 ? 17.039 1.456 -9.851 1.00 94.38 68 ASP A O 1
ATOM 533 N N . ALA A 1 69 ? 18.031 3.439 -10.087 1.00 94.94 69 ALA A N 1
ATOM 534 C CA . ALA A 1 69 ? 18.658 3.382 -8.770 1.00 94.94 69 ALA A CA 1
ATOM 535 C C . ALA A 1 69 ? 17.639 3.236 -7.623 1.00 94.94 69 ALA A C 1
ATOM 537 O O . ALA A 1 69 ? 17.846 2.437 -6.712 1.00 94.94 69 ALA A O 1
ATOM 538 N N . ALA A 1 70 ? 16.526 3.978 -7.667 1.00 96.81 70 ALA A N 1
ATOM 539 C CA . ALA A 1 70 ? 15.461 3.861 -6.669 1.00 96.81 70 ALA A CA 1
ATOM 540 C C . ALA A 1 70 ? 14.771 2.485 -6.725 1.00 96.81 70 ALA A C 1
ATOM 542 O O . ALA A 1 70 ? 14.444 1.905 -5.686 1.00 96.81 70 ALA A O 1
ATOM 543 N N . ALA A 1 71 ? 14.569 1.957 -7.936 1.00 96.81 71 ALA A N 1
ATOM 544 C CA . ALA A 1 71 ? 13.976 0.650 -8.174 1.00 96.81 71 ALA A CA 1
ATOM 545 C C . ALA A 1 71 ? 14.865 -0.482 -7.643 1.00 96.81 71 ALA A C 1
ATOM 547 O O . ALA A 1 71 ? 14.366 -1.371 -6.959 1.00 96.81 71 ALA A O 1
ATOM 548 N N . GLN A 1 72 ? 16.177 -0.419 -7.885 1.00 95.00 72 GLN A N 1
ATOM 549 C CA . GLN A 1 72 ? 17.150 -1.383 -7.368 1.00 95.00 72 GLN A CA 1
ATOM 550 C C . GLN A 1 72 ? 17.192 -1.387 -5.839 1.00 95.00 72 GLN A C 1
ATOM 552 O O . GLN A 1 72 ? 17.139 -2.458 -5.236 1.00 95.00 72 GLN A O 1
ATOM 557 N N . THR A 1 73 ? 17.214 -0.209 -5.203 1.00 96.06 73 THR A N 1
ATOM 558 C CA . THR A 1 73 ? 17.144 -0.109 -3.738 1.00 96.06 73 THR A CA 1
ATOM 559 C C . THR A 1 73 ? 15.883 -0.794 -3.212 1.00 96.06 73 THR A C 1
ATOM 561 O O . THR A 1 73 ? 15.973 -1.647 -2.334 1.00 96.06 73 THR A O 1
ATOM 564 N N . LEU A 1 74 ? 14.707 -0.502 -3.779 1.00 97.19 74 LEU A N 1
ATOM 565 C CA . LEU A 1 74 ? 13.463 -1.147 -3.348 1.00 97.19 74 LEU A CA 1
ATOM 566 C C . LEU A 1 74 ? 13.449 -2.658 -3.631 1.00 97.19 74 LEU A C 1
ATOM 568 O O . LEU A 1 74 ? 12.994 -3.424 -2.785 1.00 97.19 74 LEU A O 1
ATOM 572 N N . ASN A 1 75 ? 14.001 -3.101 -4.764 1.00 96.62 75 ASN A N 1
ATOM 573 C CA . ASN A 1 75 ? 14.117 -4.520 -5.088 1.00 96.62 75 ASN A CA 1
ATOM 574 C C . ASN A 1 75 ? 14.960 -5.275 -4.056 1.00 96.62 75 ASN A C 1
ATOM 576 O O . ASN A 1 75 ? 14.574 -6.363 -3.635 1.00 96.62 75 ASN A O 1
ATOM 580 N N . ASN A 1 76 ? 16.081 -4.689 -3.630 1.00 94.44 76 ASN A N 1
ATOM 581 C CA . ASN A 1 76 ? 16.944 -5.263 -2.600 1.00 94.44 76 ASN A CA 1
ATOM 582 C C . ASN A 1 76 ? 16.223 -5.363 -1.253 1.00 94.44 76 ASN A C 1
ATOM 584 O O . ASN A 1 76 ? 16.398 -6.341 -0.533 1.00 94.44 76 ASN A O 1
ATOM 588 N N . LEU A 1 77 ? 15.382 -4.375 -0.924 1.00 95.56 77 LEU A N 1
ATOM 589 C CA . LEU A 1 77 ? 14.556 -4.436 0.276 1.00 95.56 77 LEU A CA 1
ATOM 590 C C . LEU A 1 77 ? 13.521 -5.560 0.179 1.00 95.56 77 LEU A C 1
ATOM 592 O O . LEU A 1 77 ? 13.339 -6.284 1.146 1.00 95.56 77 LEU A O 1
ATOM 596 N N . GLU A 1 78 ? 12.839 -5.732 -0.946 1.00 95.62 78 GLU A N 1
ATOM 597 C CA . GLU A 1 78 ? 11.769 -6.733 -1.101 1.00 95.62 78 GLU A CA 1
ATOM 598 C C . GLU A 1 78 ? 12.277 -8.166 -1.358 1.00 95.62 78 GLU A C 1
ATOM 600 O O . GLU A 1 78 ? 11.604 -9.136 -1.007 1.00 95.62 78 GLU A O 1
ATOM 605 N N . GLY A 1 79 ? 13.468 -8.316 -1.943 1.00 93.69 79 GLY A N 1
ATOM 606 C CA . GLY A 1 79 ? 14.040 -9.613 -2.318 1.00 93.69 79 GLY A CA 1
ATOM 607 C C . GLY A 1 79 ? 13.436 -10.214 -3.593 1.00 93.69 79 GLY A C 1
ATOM 608 O O . GLY A 1 79 ? 13.331 -11.434 -3.703 1.00 93.69 79 GLY A O 1
ATOM 609 N N . GLY A 1 80 ? 13.001 -9.372 -4.537 1.00 95.69 80 GLY A N 1
ATOM 610 C CA . GLY A 1 80 ? 12.459 -9.798 -5.832 1.00 95.69 80 GLY A CA 1
ATOM 611 C C . GLY A 1 80 ? 13.512 -9.979 -6.931 1.00 95.69 80 GLY A C 1
ATOM 612 O O . GLY A 1 80 ? 14.702 -9.728 -6.745 1.00 95.69 80 GLY A O 1
ATOM 613 N N . GLN A 1 81 ? 13.052 -10.376 -8.116 1.00 96.81 81 GLN A N 1
ATOM 614 C CA . GLN A 1 81 ? 13.854 -10.490 -9.344 1.00 96.81 81 GLN A CA 1
ATOM 615 C C . GLN A 1 81 ? 13.920 -9.181 -10.145 1.00 96.81 81 GLN A C 1
ATOM 617 O O . GLN A 1 81 ? 14.668 -9.075 -11.112 1.00 96.81 81 GLN A O 1
ATOM 622 N N . GLY A 1 82 ? 13.155 -8.170 -9.753 1.00 96.00 82 GLY A N 1
ATOM 623 C CA . GLY A 1 82 ? 13.171 -6.854 -10.369 1.00 96.00 82 GLY A CA 1
ATOM 624 C C . GLY A 1 82 ? 12.024 -6.006 -9.846 1.00 96.00 82 GLY A C 1
ATOM 625 O O . GLY A 1 82 ? 10.964 -6.526 -9.483 1.00 96.00 82 GLY A O 1
ATOM 626 N N . THR A 1 83 ? 12.241 -4.694 -9.803 1.00 97.94 83 THR A N 1
ATOM 627 C CA . THR A 1 83 ? 11.222 -3.727 -9.398 1.00 97.94 83 THR A CA 1
ATOM 628 C C . THR A 1 83 ? 11.011 -2.686 -10.483 1.00 97.94 83 THR A C 1
ATOM 630 O O . THR A 1 83 ? 11.966 -2.138 -11.019 1.00 97.94 83 THR A O 1
ATOM 633 N N . LEU A 1 84 ? 9.747 -2.384 -10.768 1.00 98.31 84 LEU A N 1
ATOM 634 C CA . LEU A 1 84 ? 9.331 -1.304 -11.655 1.00 98.31 84 LEU A CA 1
ATOM 635 C C . LEU A 1 84 ? 8.696 -0.184 -10.838 1.00 98.31 84 LEU A C 1
ATOM 637 O O . LEU A 1 84 ? 7.954 -0.444 -9.889 1.00 98.31 84 LEU A O 1
ATOM 641 N N . LEU A 1 85 ? 8.963 1.063 -11.225 1.00 98.50 85 LEU A N 1
ATOM 642 C CA . LEU A 1 85 ? 8.446 2.260 -10.563 1.00 98.50 85 LEU A CA 1
ATOM 643 C C . LEU A 1 85 ? 7.469 3.014 -11.461 1.00 98.50 85 LEU A C 1
ATOM 645 O O . LEU A 1 85 ? 7.729 3.224 -12.643 1.00 98.50 85 LEU A O 1
ATOM 649 N N . PHE A 1 86 ? 6.360 3.459 -10.877 1.00 98.69 86 PHE A N 1
ATOM 650 C CA . PHE A 1 86 ? 5.223 4.044 -11.580 1.00 98.69 86 PHE A CA 1
ATOM 651 C C . PHE A 1 86 ? 4.846 5.421 -11.039 1.00 98.69 86 PHE A C 1
ATOM 653 O O . PHE A 1 86 ? 5.078 5.730 -9.870 1.00 98.69 86 PHE A O 1
ATOM 660 N N . SER A 1 87 ? 4.162 6.216 -11.861 1.00 97.81 87 SER A N 1
ATOM 661 C CA . SER A 1 87 ? 3.632 7.535 -11.479 1.00 97.81 87 SER A CA 1
ATOM 662 C C . SER A 1 87 ? 2.599 7.503 -10.341 1.00 97.81 87 SER A C 1
ATOM 664 O O . SER A 1 87 ? 2.288 8.535 -9.758 1.00 97.81 87 SER A O 1
ATOM 666 N N . SER A 1 88 ? 2.031 6.337 -10.011 1.00 98.56 88 SER A N 1
ATOM 667 C CA . SER A 1 88 ? 1.140 6.145 -8.859 1.00 98.56 88 SER A CA 1
ATOM 668 C C . SER A 1 88 ? 0.962 4.663 -8.518 1.00 98.56 88 SER A C 1
ATOM 670 O O . SER A 1 88 ? 1.201 3.795 -9.359 1.00 98.56 88 SER A O 1
ATOM 672 N N . GLY A 1 89 ? 0.460 4.363 -7.314 1.00 98.44 89 GLY A N 1
ATOM 673 C CA . GLY A 1 89 ? 0.037 3.003 -6.953 1.00 98.44 89 GLY A CA 1
ATOM 674 C C . GLY A 1 89 ? -1.030 2.437 -7.901 1.00 98.44 89 GLY A C 1
ATOM 675 O O . GLY A 1 89 ? -0.956 1.278 -8.288 1.00 98.44 89 GLY A O 1
ATOM 676 N N . MET A 1 90 ? -1.969 3.266 -8.373 1.00 98.06 90 MET A N 1
ATOM 677 C CA . MET A 1 90 ? -2.975 2.825 -9.349 1.00 98.06 90 MET A CA 1
ATOM 678 C C . MET A 1 90 ? -2.380 2.515 -10.722 1.00 98.06 90 MET A C 1
ATOM 680 O O . MET A 1 90 ? -2.856 1.595 -11.384 1.00 98.06 90 MET A O 1
ATOM 684 N N . ALA A 1 91 ? -1.342 3.239 -11.148 1.00 98.44 91 ALA A N 1
ATOM 685 C CA . ALA A 1 91 ? -0.616 2.910 -12.371 1.00 98.44 91 ALA A CA 1
ATOM 686 C C . ALA A 1 91 ? 0.094 1.551 -12.245 1.00 98.44 91 ALA A C 1
ATOM 688 O O . ALA A 1 91 ? 0.026 0.762 -13.183 1.00 98.44 91 ALA A O 1
ATOM 689 N N . ALA A 1 92 ? 0.676 1.241 -11.080 1.00 98.69 92 ALA A N 1
ATOM 690 C CA . ALA A 1 92 ? 1.261 -0.072 -10.794 1.00 98.69 92 ALA A CA 1
ATOM 691 C C . ALA A 1 92 ? 0.202 -1.195 -10.821 1.00 98.69 92 ALA A C 1
ATOM 693 O O . ALA A 1 92 ? 0.341 -2.155 -11.577 1.00 98.69 92 ALA A O 1
ATOM 694 N N . ILE A 1 93 ? -0.898 -1.041 -10.069 1.00 98.75 93 ILE A N 1
ATOM 695 C CA . ILE A 1 93 ? -2.007 -2.015 -10.009 1.00 98.75 93 ILE A CA 1
ATOM 696 C C . ILE A 1 93 ? -2.591 -2.274 -11.401 1.00 98.75 93 ILE A C 1
ATOM 698 O O . ILE A 1 93 ? -2.773 -3.418 -11.808 1.00 98.75 93 ILE A O 1
ATOM 702 N N . THR A 1 94 ? -2.878 -1.206 -12.144 1.00 98.19 94 THR A N 1
ATOM 703 C CA . THR A 1 94 ? -3.462 -1.324 -13.484 1.00 98.19 94 THR A CA 1
ATOM 704 C C . THR A 1 94 ? -2.480 -2.003 -14.433 1.00 98.19 94 THR A C 1
ATOM 706 O O . THR A 1 94 ? -2.875 -2.902 -15.164 1.00 98.19 94 THR A O 1
ATOM 709 N N . ASN A 1 95 ? -1.196 -1.632 -14.401 1.00 98.50 95 ASN A N 1
ATOM 710 C CA . ASN A 1 95 ? -0.186 -2.244 -15.259 1.00 98.50 95 ASN A CA 1
ATOM 711 C C . ASN A 1 95 ? -0.096 -3.761 -15.044 1.00 98.50 95 ASN A C 1
ATOM 713 O O . ASN A 1 95 ? -0.255 -4.500 -16.008 1.00 98.50 95 ASN A O 1
ATOM 717 N N . VAL A 1 96 ? 0.067 -4.244 -13.807 1.00 98.62 96 VAL A N 1
ATOM 718 C CA . VAL A 1 96 ? 0.209 -5.694 -13.581 1.00 98.62 96 VAL A CA 1
ATOM 719 C C . VAL A 1 96 ? -1.063 -6.469 -13.942 1.00 98.62 96 VAL A C 1
ATOM 721 O O . VAL A 1 96 ? -0.982 -7.556 -14.514 1.00 98.62 96 VAL A O 1
ATOM 724 N N . LEU A 1 97 ? -2.249 -5.910 -13.679 1.00 98.50 97 LEU A N 1
ATOM 725 C CA . LEU A 1 97 ? -3.508 -6.564 -14.040 1.00 98.50 97 LEU A CA 1
ATOM 726 C C . LEU A 1 97 ? -3.657 -6.680 -15.561 1.00 98.50 97 LEU A C 1
ATOM 728 O O . LEU A 1 97 ? -3.958 -7.759 -16.052 1.00 98.50 97 LEU A O 1
ATOM 732 N N . PHE A 1 98 ? -3.367 -5.625 -16.324 1.00 97.75 98 PHE A N 1
ATOM 733 C CA . PHE A 1 98 ? -3.409 -5.691 -17.792 1.00 97.75 98 PHE A CA 1
ATOM 734 C C . PHE A 1 98 ? -2.234 -6.470 -18.406 1.00 97.75 98 PHE A C 1
ATOM 736 O O . PHE A 1 98 ? -2.348 -6.953 -19.526 1.00 97.75 98 PHE A O 1
ATOM 743 N N . ALA A 1 99 ? -1.118 -6.629 -17.689 1.00 97.69 99 ALA A N 1
ATOM 744 C CA . ALA A 1 99 ? -0.003 -7.475 -18.123 1.00 97.69 99 ALA A CA 1
ATOM 745 C C . ALA A 1 99 ? -0.286 -8.977 -17.934 1.00 97.69 99 ALA A C 1
ATOM 747 O O . ALA A 1 99 ? 0.426 -9.810 -18.495 1.00 97.69 99 ALA A O 1
ATOM 748 N N . THR A 1 100 ? -1.295 -9.328 -17.129 1.00 98.00 100 THR A N 1
ATOM 749 C CA . THR A 1 100 ? -1.610 -10.716 -16.749 1.00 98.00 100 THR A CA 1
ATOM 750 C C . THR A 1 100 ? -2.986 -11.189 -17.205 1.00 98.00 100 THR A C 1
ATOM 752 O O . THR A 1 100 ? -3.181 -12.395 -17.333 1.00 98.00 100 THR A O 1
ATOM 755 N N . LEU A 1 101 ? -3.925 -10.273 -17.458 1.00 98.38 101 LEU A N 1
ATOM 756 C CA . LEU A 1 101 ? -5.312 -10.577 -17.807 1.00 98.38 101 LEU A CA 1
ATOM 757 C C . LEU A 1 101 ? -5.636 -10.120 -19.230 1.00 98.38 101 LEU A C 1
ATOM 759 O O . LEU A 1 101 ? -5.347 -8.991 -19.623 1.00 98.38 101 LEU A O 1
ATOM 763 N N . SER A 1 102 ? -6.305 -10.994 -19.973 1.00 98.25 102 SER A N 1
ATOM 764 C CA . SER A 1 102 ? -6.888 -10.748 -21.291 1.00 98.25 102 SER A CA 1
ATOM 765 C C . SER A 1 102 ? -8.408 -10.926 -21.264 1.00 98.25 102 SER A C 1
ATOM 767 O O . SER A 1 102 ? -8.991 -11.398 -20.289 1.00 98.25 102 SER A O 1
ATOM 769 N N . SER A 1 103 ? -9.080 -10.547 -22.353 1.00 98.44 103 SER A N 1
ATOM 770 C CA . SER A 1 103 ? -10.519 -10.789 -22.495 1.00 98.44 103 SER A CA 1
ATOM 771 C C . SER A 1 103 ? -10.840 -12.282 -22.348 1.00 98.44 103 SER A C 1
ATOM 773 O O . SER A 1 103 ? -10.182 -13.117 -22.966 1.00 98.44 103 SER A O 1
ATOM 775 N N . GLY A 1 104 ? -11.838 -12.615 -21.531 1.00 98.50 104 GLY A N 1
ATOM 776 C CA . GLY A 1 104 ? -12.207 -13.987 -21.180 1.00 98.50 104 GLY A CA 1
ATOM 777 C C . GLY A 1 104 ? -11.486 -14.556 -19.954 1.00 98.50 104 GLY A C 1
ATOM 778 O O . GLY A 1 104 ? -11.893 -15.613 -19.469 1.00 98.50 104 GLY A O 1
ATOM 779 N N . ASP A 1 105 ? -10.464 -13.882 -19.418 1.00 98.81 105 ASP A N 1
ATOM 780 C CA . ASP A 1 105 ? -9.821 -14.293 -18.166 1.00 98.81 105 ASP A CA 1
ATOM 781 C C . ASP A 1 105 ? -10.641 -13.888 -16.938 1.00 98.81 105 ASP A C 1
ATOM 783 O O . ASP A 1 105 ? -11.545 -13.050 -16.993 1.00 98.81 105 ASP A O 1
ATOM 787 N N . HIS A 1 106 ? -10.289 -14.480 -15.799 1.00 98.88 106 HIS A N 1
ATOM 788 C CA . HIS A 1 106 ? -10.933 -14.228 -14.520 1.00 98.88 106 HIS A CA 1
ATOM 789 C C . HIS A 1 106 ? -9.927 -13.856 -13.418 1.00 98.88 106 HIS A C 1
ATOM 791 O O . HIS A 1 106 ? -8.840 -14.433 -13.315 1.00 98.88 106 HIS A O 1
ATOM 797 N N . VAL A 1 107 ? -10.316 -12.917 -12.552 1.00 98.81 107 VAL A N 1
ATOM 798 C CA . VAL A 1 107 ? -9.579 -12.523 -11.342 1.00 98.81 107 VAL A CA 1
ATOM 799 C C . VAL A 1 107 ? -10.443 -12.685 -10.092 1.00 98.81 107 VAL A C 1
ATOM 801 O O . VAL A 1 107 ? -11.629 -12.344 -10.082 1.00 98.81 107 VAL A O 1
ATOM 804 N N . VAL A 1 108 ? -9.834 -13.188 -9.014 1.00 98.81 108 VAL A N 1
ATOM 805 C CA . VAL A 1 108 ? -10.447 -13.234 -7.681 1.00 98.81 108 VAL A CA 1
ATOM 806 C C . VAL A 1 108 ? -9.773 -12.199 -6.788 1.00 98.81 108 VAL A C 1
ATOM 808 O O . VAL A 1 108 ? -8.556 -12.229 -6.610 1.00 98.81 108 VAL A O 1
ATOM 811 N N . GLY A 1 109 ? -10.561 -11.297 -6.211 1.00 97.75 109 GLY A N 1
ATOM 812 C CA . GLY A 1 109 ? -10.072 -10.250 -5.314 1.00 97.75 109 GLY A CA 1
ATOM 813 C C . GLY A 1 109 ? -10.962 -10.071 -4.085 1.00 97.75 109 GLY A C 1
ATOM 814 O O . GLY A 1 109 ? -12.056 -10.630 -4.017 1.00 97.75 109 GLY A O 1
ATOM 815 N N . PRO A 1 110 ? -10.534 -9.290 -3.091 1.00 94.75 110 PRO A N 1
ATOM 816 C CA . PRO A 1 110 ? -11.315 -9.043 -1.887 1.00 94.75 110 PRO A CA 1
ATOM 817 C C . PRO A 1 110 ? -12.462 -8.045 -2.132 1.00 94.75 110 PRO A C 1
ATOM 819 O O . PRO A 1 110 ? -12.347 -7.104 -2.918 1.00 94.75 110 PRO A O 1
ATOM 822 N N . ARG A 1 111 ? -13.574 -8.203 -1.403 1.00 90.19 111 ARG A N 1
ATOM 823 C CA . ARG A 1 111 ? -14.680 -7.222 -1.368 1.00 90.19 111 ARG A CA 1
ATOM 824 C C . ARG A 1 111 ? -14.319 -5.928 -0.637 1.00 90.19 111 ARG A C 1
ATOM 826 O O . ARG A 1 111 ? -14.925 -4.896 -0.914 1.00 90.19 111 ARG A O 1
ATOM 833 N N . MET A 1 112 ? -13.362 -5.995 0.288 1.00 89.19 112 MET A N 1
ATOM 834 C CA . MET A 1 112 ? -12.801 -4.851 1.007 1.00 89.19 112 MET A CA 1
ATOM 835 C C . MET A 1 112 ? -11.343 -4.686 0.597 1.00 89.19 112 MET A C 1
ATOM 837 O O . MET A 1 112 ? -10.566 -5.624 0.716 1.00 89.19 112 MET A O 1
ATOM 841 N N . VAL A 1 113 ? -11.015 -3.519 0.052 1.00 92.81 113 VAL A N 1
ATOM 842 C CA . VAL A 1 113 ? -9.703 -3.143 -0.495 1.00 92.81 113 VAL A CA 1
ATOM 843 C C . VAL A 1 113 ? -9.738 -1.652 -0.794 1.00 92.81 113 VAL A C 1
ATOM 845 O O . VAL A 1 113 ? -10.810 -1.035 -0.763 1.00 92.81 113 VAL A O 1
ATOM 848 N N . TYR A 1 114 ? -8.600 -1.059 -1.143 1.00 93.31 114 TYR A N 1
ATOM 849 C CA . TYR A 1 114 ? -8.568 0.279 -1.711 1.00 93.31 114 TYR A CA 1
ATOM 850 C C . TYR A 1 114 ? -9.662 0.514 -2.776 1.00 93.31 114 TYR A C 1
ATOM 852 O O . TYR A 1 114 ? -9.804 -0.226 -3.751 1.00 93.31 114 TYR A O 1
ATOM 860 N N . SER A 1 115 ? -10.437 1.591 -2.611 1.00 90.56 115 SER A N 1
ATOM 861 C CA . SER A 1 115 ? -11.625 1.866 -3.430 1.00 90.56 115 SER A CA 1
ATOM 862 C C . SER A 1 115 ? -11.332 2.046 -4.922 1.00 90.56 115 SER A C 1
ATOM 864 O O . SER A 1 115 ? -12.181 1.712 -5.749 1.00 90.56 115 SER A O 1
ATOM 866 N N . GLY A 1 116 ? -10.129 2.505 -5.284 1.00 92.81 116 GLY A N 1
ATOM 867 C CA . GLY A 1 116 ? -9.679 2.539 -6.679 1.00 92.81 116 GLY A CA 1
ATOM 868 C C . GLY A 1 116 ? -9.531 1.140 -7.283 1.00 92.81 116 GLY A C 1
ATOM 869 O O . GLY A 1 116 ? -9.995 0.903 -8.397 1.00 92.81 116 GLY A O 1
ATOM 870 N N . THR A 1 117 ? -8.973 0.193 -6.527 1.00 95.81 117 THR A N 1
ATOM 871 C CA . THR A 1 117 ? -8.864 -1.221 -6.920 1.00 95.81 117 THR A CA 1
ATOM 872 C C . THR A 1 117 ? -10.244 -1.865 -7.023 1.00 95.81 117 THR A C 1
ATOM 874 O O . THR A 1 117 ? -10.546 -2.552 -7.996 1.00 95.81 117 THR A O 1
ATOM 877 N N . LEU A 1 118 ? -11.135 -1.572 -6.072 1.00 93.75 118 LEU A N 1
ATOM 878 C CA . LEU A 1 118 ? -12.509 -2.069 -6.112 1.00 93.75 118 LEU A CA 1
ATOM 879 C C . LEU A 1 118 ? -13.265 -1.563 -7.351 1.00 93.75 118 LEU A C 1
ATOM 881 O O . LEU A 1 118 ? -13.967 -2.327 -8.013 1.00 93.75 118 LEU A O 1
ATOM 885 N N . ALA A 1 119 ? -13.093 -0.284 -7.702 1.00 93.50 119 ALA A N 1
ATOM 886 C CA . ALA A 1 119 ? -13.654 0.283 -8.923 1.00 93.50 119 ALA A CA 1
ATOM 887 C C . ALA A 1 119 ? -13.072 -0.376 -10.183 1.00 93.50 119 ALA A C 1
ATOM 889 O O . ALA A 1 119 ? -13.811 -0.593 -11.144 1.00 93.50 119 ALA A O 1
ATOM 890 N N . LEU A 1 120 ? -11.781 -0.727 -10.179 1.00 96.31 120 LEU A N 1
ATOM 891 C CA . LEU A 1 120 ? -11.133 -1.446 -11.276 1.00 96.31 120 LEU A CA 1
ATOM 892 C C . LEU A 1 120 ? -11.791 -2.815 -11.505 1.00 96.31 120 LEU A C 1
ATOM 894 O O . LEU A 1 120 ? -12.212 -3.096 -12.628 1.00 96.31 120 LEU A O 1
ATOM 898 N N . PHE A 1 121 ? -11.978 -3.605 -10.443 1.00 97.12 121 PHE A N 1
ATOM 899 C CA . PHE A 1 121 ? -12.641 -4.913 -10.509 1.00 97.12 121 PHE A CA 1
ATOM 900 C C . PHE A 1 121 ? -14.117 -4.829 -10.912 1.00 97.12 121 PHE A C 1
ATOM 902 O O . PHE A 1 121 ? -14.587 -5.642 -11.699 1.00 97.12 121 PHE A O 1
ATOM 909 N N . ARG A 1 122 ? -14.870 -3.850 -10.400 1.00 94.19 122 ARG A N 1
ATOM 910 C CA . ARG A 1 122 ? -16.320 -3.761 -10.660 1.00 94.19 122 ARG A CA 1
ATOM 911 C C . ARG A 1 122 ? -16.661 -3.134 -12.005 1.00 94.19 122 ARG A C 1
ATOM 913 O O . ARG A 1 122 ? -17.592 -3.574 -12.669 1.00 94.19 122 ARG A O 1
ATOM 920 N N . ASN A 1 123 ? -15.935 -2.086 -12.389 1.00 92.88 123 ASN A N 1
ATOM 921 C CA . ASN A 1 123 ? -16.396 -1.170 -13.434 1.00 92.88 123 ASN A CA 1
ATOM 922 C C . ASN A 1 123 ? -15.505 -1.163 -14.674 1.00 92.88 123 ASN A C 1
ATOM 924 O O . ASN A 1 123 ? -15.970 -0.781 -15.746 1.00 92.88 123 ASN A O 1
ATOM 928 N N . HIS A 1 124 ? -14.225 -1.512 -14.541 1.00 96.12 124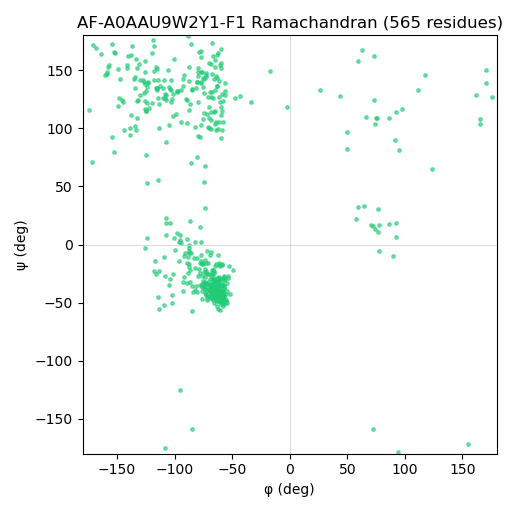 HIS A N 1
ATOM 929 C CA . HIS A 1 124 ? -13.253 -1.327 -15.616 1.00 96.12 124 HIS A CA 1
ATOM 930 C C . HIS A 1 124 ? -12.826 -2.651 -16.244 1.00 96.12 124 HIS A C 1
ATOM 932 O O . HIS A 1 124 ? -12.968 -2.786 -17.453 1.00 96.12 124 HIS A O 1
ATOM 938 N N . LEU A 1 125 ? -12.386 -3.640 -15.463 1.00 98.12 125 LEU A N 1
ATOM 939 C CA . LEU A 1 125 ? -12.005 -4.955 -15.992 1.00 98.12 125 LEU A CA 1
ATOM 940 C C . LEU A 1 125 ? -13.151 -5.652 -16.760 1.00 98.12 125 LEU A C 1
ATOM 942 O O . LEU A 1 125 ? -12.907 -6.084 -17.890 1.00 98.12 125 LEU A O 1
ATOM 946 N N . PRO A 1 126 ? -14.414 -5.649 -16.280 1.00 98.00 126 PRO A N 1
ATOM 947 C CA . PRO A 1 126 ? -15.526 -6.232 -17.035 1.00 98.00 126 PRO A CA 1
ATOM 948 C C . PRO A 1 126 ? -15.779 -5.565 -18.390 1.00 98.00 126 PRO A C 1
ATOM 950 O O . PRO A 1 126 ? -16.181 -6.233 -19.337 1.00 98.00 126 PRO A O 1
ATOM 953 N N . ARG A 1 127 ? -15.487 -4.262 -18.534 1.00 97.94 127 ARG A N 1
ATOM 954 C CA . ARG A 1 127 ? -15.600 -3.565 -19.830 1.00 97.94 127 ARG A CA 1
ATOM 955 C C . ARG A 1 127 ? -14.607 -4.082 -20.872 1.00 97.94 127 ARG A C 1
ATOM 957 O O . ARG A 1 127 ? -14.860 -3.911 -22.058 1.00 97.94 127 ARG A O 1
ATOM 964 N N . PHE A 1 128 ? -13.504 -4.692 -20.439 1.00 97.56 128 PHE A N 1
ATOM 965 C CA . PHE A 1 128 ? -12.513 -5.342 -21.302 1.00 97.56 128 PHE A CA 1
ATOM 966 C C . PHE A 1 128 ? -12.725 -6.866 -21.396 1.00 97.56 128 PHE A C 1
ATOM 968 O O . PHE A 1 128 ? -11.895 -7.585 -21.950 1.00 97.56 128 PHE A O 1
ATOM 975 N N . GLY A 1 129 ? -13.856 -7.367 -20.888 1.00 98.25 129 GLY A N 1
ATOM 976 C CA . GLY A 1 129 ? -14.223 -8.782 -20.928 1.00 98.25 129 GLY A CA 1
ATOM 977 C C . GLY A 1 129 ? -13.505 -9.651 -19.896 1.00 98.25 129 GLY A C 1
ATOM 978 O O . GLY A 1 129 ? -13.495 -10.864 -20.054 1.00 98.25 129 GLY A O 1
ATOM 979 N N . VAL A 1 130 ? -12.907 -9.060 -18.859 1.00 98.75 130 VAL A N 1
ATOM 980 C CA . VAL A 1 130 ? -12.328 -9.807 -17.733 1.00 98.75 130 VAL A CA 1
ATOM 981 C C . VAL A 1 130 ? -13.400 -10.023 -16.668 1.00 98.75 130 VAL A C 1
ATOM 983 O O . VAL A 1 130 ? -13.991 -9.069 -16.154 1.00 98.75 130 VAL A O 1
ATOM 986 N N . GLU A 1 131 ? -13.638 -11.275 -16.297 1.00 98.50 131 GLU A N 1
ATOM 987 C CA . GLU A 1 131 ? -14.539 -11.622 -15.204 1.00 98.50 131 GLU A CA 1
ATOM 988 C C . GLU A 1 131 ? -13.889 -11.326 -13.845 1.00 98.50 131 GLU A C 1
ATOM 990 O O . GLU A 1 131 ? -12.705 -11.582 -13.631 1.00 98.50 131 GLU A O 1
ATOM 995 N N . CYS A 1 132 ? -14.674 -10.852 -12.878 1.00 98.50 132 CYS A N 1
ATOM 996 C CA . CYS A 1 132 ? -14.188 -10.571 -11.526 1.00 98.50 132 CYS A CA 1
ATOM 997 C C . CYS A 1 132 ? -15.099 -11.225 -10.481 1.00 98.50 132 CYS A C 1
ATOM 999 O O . CYS A 1 132 ? -16.308 -10.992 -10.491 1.00 98.50 132 CYS A O 1
ATOM 1001 N N . THR A 1 133 ? -14.525 -11.987 -9.547 1.00 98.44 133 THR A N 1
ATOM 1002 C CA . THR A 1 133 ? -15.242 -12.491 -8.362 1.00 98.44 133 THR A CA 1
ATOM 1003 C C . THR A 1 133 ? -14.668 -11.865 -7.098 1.00 98.44 133 THR A C 1
ATOM 1005 O O . THR A 1 133 ? -13.465 -11.943 -6.851 1.00 98.44 133 THR A O 1
ATOM 1008 N N . L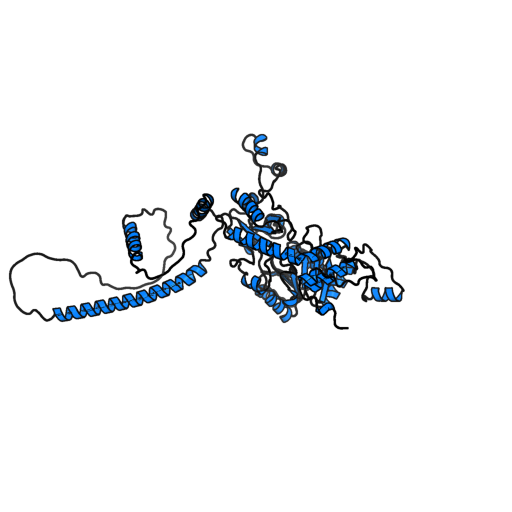EU A 1 134 ? -15.533 -11.256 -6.280 1.00 96.56 134 LEU A N 1
ATOM 1009 C CA . LEU A 1 134 ? -15.130 -10.615 -5.031 1.00 96.56 134 LEU A CA 1
ATOM 1010 C C . LEU A 1 134 ? -15.466 -11.480 -3.808 1.00 96.56 134 LEU A C 1
ATOM 1012 O O . LEU A 1 134 ? -16.626 -11.842 -3.583 1.00 96.56 134 LEU A O 1
ATOM 1016 N N . VAL A 1 135 ? -14.461 -11.762 -2.982 1.00 95.75 135 VAL A N 1
ATOM 1017 C CA . VAL A 1 135 ? -14.545 -12.685 -1.838 1.00 95.75 135 VAL A CA 1
ATOM 1018 C C . VAL A 1 135 ? -14.270 -12.004 -0.502 1.00 95.75 135 VAL A C 1
ATOM 1020 O O . VAL A 1 135 ? -13.955 -10.814 -0.441 1.00 95.75 135 VAL A O 1
ATOM 1023 N N . ASP A 1 136 ? -14.411 -12.757 0.589 1.00 92.75 136 ASP A N 1
ATOM 1024 C CA . ASP A 1 136 ? -13.903 -12.308 1.877 1.00 92.75 136 ASP A CA 1
ATOM 1025 C C . ASP A 1 136 ? -12.369 -12.372 1.889 1.00 92.75 136 ASP A C 1
ATOM 1027 O O . ASP A 1 136 ? -11.774 -13.444 1.793 1.00 92.75 136 ASP A O 1
ATOM 1031 N N . GLY A 1 137 ? -11.737 -11.201 1.933 1.00 90.69 137 GLY A N 1
ATOM 1032 C CA . GLY A 1 137 ? -10.334 -11.033 1.573 1.00 90.69 137 GLY A CA 1
ATOM 1033 C C . GLY A 1 137 ? -9.344 -11.696 2.520 1.00 90.69 137 GLY A C 1
ATOM 1034 O O . GLY A 1 137 ? -8.246 -12.010 2.087 1.00 90.69 137 GLY A O 1
ATOM 1035 N N . PHE A 1 138 ? -9.732 -11.916 3.776 1.00 92.12 138 PHE A N 1
ATOM 1036 C CA . PHE A 1 138 ? -8.877 -12.518 4.801 1.00 92.12 138 PHE A CA 1
ATOM 1037 C C . PHE A 1 138 ? -9.005 -14.047 4.893 1.00 92.12 138 PHE A C 1
ATOM 1039 O O . PHE A 1 138 ? -8.221 -14.678 5.597 1.00 92.12 138 PHE A O 1
ATOM 1046 N N . ASP A 1 139 ? -9.980 -14.655 4.208 1.00 94.62 139 ASP A N 1
ATOM 1047 C CA . ASP A 1 139 ? -10.225 -16.100 4.234 1.00 94.62 139 ASP A CA 1
ATOM 1048 C C . ASP A 1 139 ? -9.748 -16.758 2.931 1.00 94.62 139 ASP A C 1
ATOM 1050 O O . ASP A 1 139 ? -10.435 -16.738 1.907 1.00 94.62 139 ASP A O 1
ATOM 1054 N N . VAL A 1 140 ? -8.586 -17.415 2.980 1.00 97.50 140 VAL A N 1
ATOM 1055 C CA . VAL A 1 140 ? -7.995 -18.128 1.831 1.00 97.50 140 VAL A CA 1
ATOM 1056 C C . VAL A 1 140 ? -8.939 -19.210 1.278 1.00 97.50 140 VAL A C 1
ATOM 1058 O O . VAL A 1 140 ? -8.960 -19.468 0.070 1.00 97.50 140 VAL A O 1
ATOM 1061 N N . SER A 1 141 ? -9.803 -19.804 2.113 1.00 97.88 141 SER A N 1
ATOM 1062 C CA . SER A 1 141 ? -10.782 -20.797 1.653 1.00 97.88 141 SER A CA 1
ATOM 1063 C C . SER A 1 141 ? -11.855 -20.188 0.742 1.00 97.88 141 SER A C 1
ATOM 1065 O O . SER A 1 141 ? -12.356 -20.864 -0.164 1.00 97.88 141 SER A O 1
ATOM 1067 N N . SER A 1 142 ? -12.180 -18.907 0.936 1.00 97.81 142 SER A N 1
ATOM 1068 C CA . SER A 1 142 ? -13.108 -18.169 0.081 1.00 97.81 142 SER A CA 1
ATOM 1069 C C . SER A 1 142 ? -12.517 -17.913 -1.307 1.00 97.81 142 SER A C 1
ATOM 1071 O O . SER A 1 142 ? -13.240 -18.055 -2.293 1.00 97.81 142 SER A O 1
ATOM 1073 N N . TYR A 1 143 ? -11.206 -17.658 -1.418 1.00 98.62 143 TYR A N 1
ATOM 1074 C CA . TYR A 1 143 ? -10.530 -17.592 -2.721 1.00 98.62 143 TYR A CA 1
ATOM 1075 C C . TYR A 1 143 ? -10.607 -18.928 -3.453 1.00 98.62 143 TYR A C 1
ATOM 1077 O O . TYR A 1 143 ? -11.035 -18.960 -4.604 1.00 98.62 143 TYR A O 1
ATOM 1085 N N . ARG A 1 144 ? -10.277 -20.041 -2.780 1.00 98.50 144 ARG A N 1
ATOM 1086 C CA . ARG A 1 144 ? -10.323 -21.381 -3.392 1.00 98.50 144 ARG A CA 1
ATOM 1087 C C . ARG A 1 144 ? -11.697 -21.703 -3.985 1.00 98.50 144 ARG A C 1
ATOM 1089 O O . ARG A 1 144 ? -11.769 -22.230 -5.088 1.00 98.50 144 ARG A O 1
ATOM 1096 N N . LYS A 1 145 ? -12.783 -21.373 -3.278 1.00 98.50 145 LYS A N 1
ATOM 1097 C CA . LYS A 1 145 ? -14.164 -21.599 -3.750 1.00 98.50 145 LYS A CA 1
ATOM 1098 C C . LYS A 1 145 ? -14.542 -20.739 -4.958 1.00 98.50 145 LYS A C 1
ATOM 1100 O O . LYS A 1 145 ? -15.429 -21.124 -5.709 1.00 98.50 145 LYS A O 1
ATOM 1105 N N . ALA A 1 146 ? -13.910 -19.579 -5.115 1.00 98.56 146 ALA A N 1
ATOM 1106 C CA . ALA A 1 146 ? -14.186 -18.637 -6.194 1.00 98.56 146 ALA A CA 1
ATOM 1107 C C . ALA A 1 146 ? -13.366 -18.901 -7.466 1.00 98.56 146 ALA A C 1
ATOM 1109 O O . ALA A 1 146 ? -13.643 -18.288 -8.496 1.00 98.56 146 ALA A O 1
ATOM 1110 N N . VAL A 1 147 ? -12.362 -19.783 -7.417 1.00 98.69 147 VAL A N 1
ATOM 1111 C CA . VAL A 1 147 ? -11.563 -20.135 -8.596 1.00 98.69 147 VAL A CA 1
ATOM 1112 C C . VAL A 1 147 ? -12.438 -20.800 -9.664 1.00 98.69 147 VAL A C 1
ATOM 1114 O O . VAL A 1 147 ? -13.248 -21.679 -9.381 1.00 98.69 147 VAL A O 1
ATOM 1117 N N . LYS A 1 148 ? -12.231 -20.379 -10.911 1.00 98.62 148 LYS A N 1
ATOM 1118 C CA . LYS A 1 148 ? -12.840 -20.892 -12.138 1.00 98.62 148 LYS A CA 1
ATOM 1119 C C . LYS A 1 148 ? -11.738 -21.426 -13.066 1.00 98.62 148 LYS A C 1
ATOM 1121 O O . LYS A 1 148 ? -10.576 -21.059 -12.884 1.00 98.62 148 LYS A O 1
ATOM 1126 N N . PRO A 1 149 ? -12.068 -22.223 -14.101 1.00 98.44 149 PRO A N 1
ATOM 1127 C CA . PRO A 1 149 ? -11.075 -22.720 -15.061 1.00 98.44 149 PRO A CA 1
ATOM 1128 C C . PRO A 1 149 ? -10.268 -21.622 -15.777 1.00 98.44 149 PRO A C 1
ATOM 1130 O O . PRO A 1 149 ? -9.129 -21.852 -16.169 1.00 98.44 149 PRO A O 1
ATOM 1133 N N . ASN A 1 150 ? -10.842 -20.425 -15.933 1.00 98.69 150 ASN A N 1
ATOM 1134 C CA . ASN A 1 150 ? -10.201 -19.254 -16.535 1.00 98.69 150 ASN A CA 1
ATOM 1135 C C . ASN A 1 150 ? -9.559 -18.293 -15.512 1.00 98.69 150 ASN A C 1
ATOM 1137 O O . ASN A 1 150 ? -9.138 -17.205 -15.901 1.00 98.69 150 ASN A O 1
ATOM 1141 N N . THR A 1 151 ? -9.467 -18.639 -14.218 1.00 98.88 151 THR A N 1
ATOM 1142 C CA . THR A 1 151 ? -8.801 -17.763 -13.236 1.00 98.88 151 THR A CA 1
ATOM 1143 C C . THR A 1 151 ? -7.306 -17.657 -13.525 1.00 98.88 151 THR A C 1
ATOM 1145 O O . THR A 1 151 ? -6.614 -18.672 -13.558 1.00 98.88 151 THR A O 1
ATOM 1148 N N . LYS A 1 152 ? -6.795 -16.429 -13.666 1.00 98.81 152 LYS A N 1
ATOM 1149 C CA . LYS A 1 152 ? -5.361 -16.147 -13.869 1.00 98.81 152 LYS A CA 1
ATOM 1150 C C . LYS A 1 152 ? -4.703 -15.404 -12.717 1.00 98.81 152 LYS A C 1
ATOM 1152 O O . LYS A 1 152 ? -3.492 -15.519 -12.549 1.00 98.81 152 LYS A O 1
ATOM 1157 N N . VAL A 1 153 ? -5.491 -14.687 -11.913 1.00 98.88 153 VAL A N 1
ATOM 1158 C CA . VAL A 1 153 ? -4.979 -13.850 -10.823 1.00 98.88 153 VAL A CA 1
ATOM 1159 C C . VAL A 1 153 ? -5.777 -14.058 -9.536 1.00 98.88 153 VAL A C 1
ATOM 1161 O O . VAL A 1 153 ? -7.012 -14.033 -9.547 1.00 98.88 153 VAL A O 1
ATOM 1164 N N . LEU A 1 154 ? -5.058 -14.201 -8.421 1.00 98.88 154 LEU A N 1
ATOM 1165 C CA . LEU A 1 154 ? -5.557 -13.975 -7.065 1.00 98.88 154 LEU A CA 1
ATOM 1166 C C . LEU A 1 154 ? -4.930 -12.683 -6.531 1.00 98.88 154 LEU A C 1
ATOM 1168 O O . LEU A 1 154 ? -3.709 -12.546 -6.513 1.00 98.88 154 LEU A O 1
ATOM 1172 N N . TYR A 1 155 ? -5.752 -11.745 -6.078 1.00 98.88 155 TYR A N 1
ATOM 1173 C CA . TYR A 1 155 ? -5.304 -10.460 -5.542 1.00 98.88 155 TYR A CA 1
ATOM 1174 C C . TYR A 1 155 ? -5.672 -10.345 -4.063 1.00 98.88 155 TYR A C 1
ATOM 1176 O O . TYR A 1 155 ? -6.819 -10.609 -3.718 1.00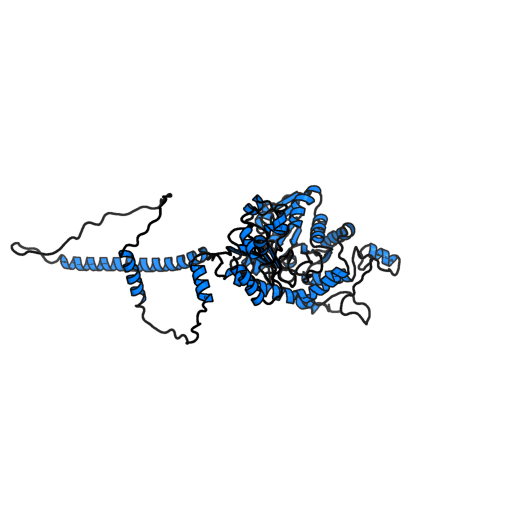 98.88 155 TYR A O 1
ATOM 1184 N N . CYS A 1 156 ? -4.758 -9.891 -3.205 1.00 98.31 156 CYS A N 1
ATOM 1185 C CA . CYS A 1 156 ? -5.042 -9.535 -1.813 1.00 98.31 156 CYS A CA 1
ATOM 1186 C C . CYS A 1 156 ? -4.422 -8.180 -1.420 1.00 98.31 156 CYS A C 1
ATOM 1188 O O . CYS A 1 156 ? -3.460 -7.718 -2.028 1.00 98.31 156 CYS A O 1
ATOM 1190 N N . GLU A 1 157 ? -4.944 -7.563 -0.359 1.00 97.94 157 GLU A N 1
ATOM 1191 C CA . GLU A 1 157 ? -4.343 -6.410 0.330 1.00 97.94 157 GLU A CA 1
ATOM 1192 C C . GLU A 1 157 ? -4.212 -6.783 1.812 1.00 97.94 157 GLU A C 1
ATOM 1194 O O . GLU A 1 157 ? -5.199 -7.184 2.438 1.00 97.94 157 GLU A O 1
ATOM 1199 N N . THR A 1 158 ? -3.004 -6.724 2.380 1.00 97.94 158 THR A N 1
ATOM 1200 C CA . THR A 1 158 ? -2.791 -7.114 3.784 1.00 97.94 158 THR A CA 1
ATOM 1201 C C . THR A 1 158 ? -1.650 -6.326 4.450 1.00 97.94 158 THR A C 1
ATOM 1203 O O . THR A 1 158 ? -0.502 -6.423 4.008 1.00 97.94 158 THR A O 1
ATOM 1206 N N . PRO A 1 159 ? -1.919 -5.558 5.530 1.00 97.38 159 PRO A N 1
ATOM 1207 C CA . PRO A 1 159 ? -3.233 -5.307 6.128 1.00 97.38 159 PRO A CA 1
ATOM 1208 C C . PRO A 1 159 ? -4.212 -4.571 5.211 1.00 97.38 159 PRO A C 1
ATOM 1210 O O . PRO A 1 159 ? -3.827 -3.666 4.480 1.00 97.38 159 PRO A O 1
ATOM 1213 N N . CYS A 1 160 ? -5.484 -4.953 5.294 1.00 92.75 160 CYS A N 1
ATOM 1214 C CA . CYS A 1 160 ? -6.549 -4.430 4.449 1.00 92.75 160 CYS A CA 1
ATOM 1215 C C . CYS A 1 160 ? -7.136 -3.122 4.997 1.00 92.75 160 CYS A C 1
ATOM 1217 O O . CYS A 1 160 ? -7.523 -3.019 6.164 1.00 92.75 160 CYS A O 1
ATOM 1219 N N . ASN A 1 161 ? -7.302 -2.135 4.128 1.00 85.56 161 ASN A N 1
ATOM 1220 C CA . ASN A 1 161 ? -8.026 -0.899 4.380 1.00 85.56 161 ASN A CA 1
ATOM 1221 C C . ASN A 1 161 ? -9.553 -1.137 4.314 1.00 85.56 161 ASN A C 1
ATOM 1223 O O . ASN A 1 161 ? -10.016 -1.832 3.410 1.00 85.56 161 ASN A O 1
ATOM 1227 N N . PRO A 1 162 ? -10.376 -0.549 5.204 1.00 84.31 162 PRO A N 1
ATOM 1228 C CA . PRO A 1 162 ? -10.047 0.201 6.419 1.00 84.31 162 PRO A CA 1
ATOM 1229 C C . PRO A 1 162 ? -10.067 -0.667 7.695 1.00 84.31 162 PRO A C 1
ATOM 1231 O O . PRO A 1 162 ? -9.878 -0.148 8.793 1.00 84.31 162 PRO A O 1
ATOM 1234 N N . THR A 1 163 ? -10.349 -1.965 7.577 1.00 81.94 163 THR A N 1
ATOM 1235 C CA . THR A 1 163 ? -10.670 -2.875 8.693 1.00 81.94 163 THR A CA 1
ATOM 1236 C C . THR A 1 163 ? -9.452 -3.492 9.379 1.00 81.94 163 THR A C 1
ATOM 1238 O O . THR A 1 163 ? -9.610 -4.155 10.401 1.00 81.94 163 THR A O 1
ATOM 1241 N N . MET A 1 164 ? -8.248 -3.287 8.837 1.00 93.69 164 MET A N 1
ATOM 1242 C CA . MET A 1 164 ? -6.982 -3.865 9.305 1.00 93.69 164 MET A CA 1
ATOM 1243 C C . MET A 1 164 ? -6.977 -5.405 9.341 1.00 93.69 164 MET A C 1
ATOM 1245 O O . MET A 1 164 ? -6.175 -6.021 10.043 1.00 93.69 164 MET A O 1
ATOM 1249 N N . THR A 1 165 ? -7.860 -6.046 8.570 1.00 93.81 165 THR A N 1
ATOM 1250 C CA . THR A 1 165 ? -7.894 -7.506 8.418 1.00 93.81 165 THR A CA 1
ATOM 1251 C C . THR A 1 165 ? -6.661 -8.001 7.663 1.00 93.81 165 THR A C 1
ATOM 1253 O O . THR A 1 165 ? -6.045 -7.243 6.916 1.00 93.81 165 THR A O 1
ATOM 1256 N N . LEU A 1 166 ? -6.287 -9.265 7.870 1.00 97.44 166 LEU A N 1
ATOM 1257 C CA . LEU A 1 166 ? -5.044 -9.834 7.355 1.00 97.44 166 LEU A CA 1
ATOM 1258 C C . LEU A 1 166 ? -5.347 -11.096 6.569 1.00 97.44 166 LEU A C 1
ATOM 1260 O O . LEU A 1 166 ? -6.157 -11.901 7.016 1.00 97.44 166 LEU A O 1
ATOM 1264 N N . THR A 1 167 ? -4.654 -11.266 5.453 1.00 98.00 167 THR A N 1
ATOM 1265 C CA . THR A 1 167 ? -4.625 -12.516 4.686 1.00 98.00 167 THR A CA 1
ATOM 1266 C C . THR A 1 167 ? -3.356 -13.269 5.076 1.00 98.00 167 THR A C 1
ATOM 1268 O O . THR A 1 167 ? -2.295 -12.639 5.088 1.00 98.00 167 THR A O 1
ATOM 1271 N N . ASP A 1 168 ? -3.440 -14.569 5.396 1.00 98.38 168 ASP A N 1
ATOM 1272 C CA . ASP A 1 168 ? -2.238 -15.399 5.594 1.00 98.38 168 ASP A CA 1
ATOM 1273 C C . ASP A 1 168 ? -1.532 -15.567 4.243 1.00 98.38 168 ASP A C 1
ATOM 1275 O O . ASP A 1 168 ? -2.025 -16.259 3.348 1.00 98.38 168 ASP A O 1
ATOM 1279 N N . LEU A 1 169 ? -0.398 -14.884 4.085 1.00 98.56 169 LEU A N 1
ATOM 1280 C CA . LEU A 1 169 ? 0.316 -14.821 2.811 1.00 98.56 169 LEU A CA 1
ATOM 1281 C C . LEU A 1 169 ? 0.942 -16.155 2.412 1.00 98.56 169 LEU A C 1
ATOM 1283 O O . LEU A 1 169 ? 1.033 -16.444 1.223 1.00 98.56 169 LEU A O 1
ATOM 1287 N N . GLU A 1 170 ? 1.321 -16.985 3.380 1.00 98.06 170 GLU A N 1
ATOM 1288 C CA . GLU A 1 170 ? 1.910 -18.289 3.095 1.00 98.06 170 GLU A CA 1
ATOM 1289 C C . GLU A 1 170 ? 0.843 -19.261 2.576 1.00 98.06 170 GLU A C 1
ATOM 1291 O O . GLU A 1 170 ? 1.071 -19.983 1.606 1.00 98.06 170 GLU A O 1
ATOM 1296 N N . GLU A 1 171 ? -0.346 -19.269 3.189 1.00 98.38 171 GLU A N 1
ATOM 1297 C CA . GLU A 1 171 ? -1.482 -20.051 2.686 1.00 98.38 171 GLU A CA 1
ATOM 1298 C C . GLU A 1 171 ? -1.975 -19.532 1.329 1.00 98.38 171 GLU A C 1
ATOM 1300 O O . GLU A 1 171 ? -2.291 -20.324 0.437 1.00 98.38 171 GLU A O 1
ATOM 1305 N N . PHE A 1 172 ? -1.998 -18.210 1.146 1.00 98.69 172 PHE A N 1
ATOM 1306 C CA . PHE A 1 172 ? -2.399 -17.575 -0.106 1.00 98.69 172 PHE A CA 1
ATOM 1307 C C . PHE A 1 172 ? -1.419 -17.871 -1.254 1.00 98.69 172 PHE A C 1
ATOM 1309 O O . PHE A 1 172 ? -1.845 -18.273 -2.338 1.00 98.69 172 PHE A O 1
ATOM 1316 N N . GLY A 1 173 ? -0.110 -17.759 -1.007 1.00 98.56 173 GLY A N 1
ATOM 1317 C CA . GLY A 1 173 ? 0.939 -18.118 -1.965 1.00 98.56 173 GLY A CA 1
ATOM 1318 C C . GLY A 1 173 ? 0.924 -19.608 -2.321 1.00 98.56 173 GLY A C 1
ATOM 1319 O O . GLY A 1 173 ? 1.000 -19.974 -3.496 1.00 98.56 173 GLY A O 1
ATOM 1320 N N . LYS A 1 174 ? 0.728 -20.493 -1.328 1.00 98.56 174 LYS A N 1
ATOM 1321 C CA . LYS A 1 174 ? 0.550 -21.940 -1.562 1.00 98.56 174 LYS A CA 1
ATOM 1322 C C . LYS A 1 174 ? -0.639 -22.227 -2.474 1.00 98.56 174 LYS A C 1
ATOM 1324 O O . LYS A 1 174 ? -0.486 -22.996 -3.417 1.00 98.56 174 LYS A O 1
ATOM 1329 N N . LEU A 1 175 ? -1.787 -21.584 -2.240 1.00 98.62 175 LEU A N 1
ATOM 1330 C CA . LEU A 1 175 ? -2.969 -21.727 -3.095 1.00 98.62 175 LEU A CA 1
ATOM 1331 C C . LEU A 1 175 ? -2.671 -21.333 -4.550 1.00 98.62 175 LEU A C 1
ATOM 1333 O O . LEU A 1 175 ? -3.043 -22.068 -5.463 1.00 98.62 175 LEU A O 1
ATOM 1337 N N . GLY A 1 176 ? -1.993 -20.201 -4.763 1.00 98.56 176 GLY A N 1
ATOM 1338 C CA . GLY A 1 176 ? -1.574 -19.761 -6.096 1.00 98.56 176 GLY A CA 1
ATOM 1339 C C . GLY A 1 176 ? -0.697 -20.791 -6.798 1.00 98.56 176 GLY A C 1
ATOM 1340 O O . GLY A 1 176 ? -1.009 -21.231 -7.906 1.00 98.56 176 GLY A O 1
ATOM 1341 N N . LYS A 1 177 ? 0.347 -21.260 -6.108 1.00 98.31 177 LYS A N 1
ATOM 1342 C CA . LYS A 1 177 ? 1.279 -22.267 -6.626 1.00 98.31 177 LYS A CA 1
ATOM 1343 C C . LYS A 1 177 ? 0.602 -23.602 -6.943 1.00 98.31 177 LYS A C 1
ATOM 1345 O O . LYS A 1 177 ? 0.867 -24.173 -7.996 1.00 98.31 177 LYS A O 1
ATOM 1350 N N . GLU A 1 178 ? -0.262 -24.098 -6.057 1.00 98.38 178 GLU A N 1
ATOM 1351 C CA . GLU A 1 178 ? -1.012 -25.349 -6.253 1.00 98.38 178 GLU A CA 1
ATOM 1352 C C . GLU A 1 178 ? -1.888 -25.319 -7.509 1.00 98.38 178 GLU A C 1
ATOM 1354 O O . GLU A 1 178 ? -2.065 -26.345 -8.161 1.00 98.38 178 GLU A O 1
ATOM 1359 N N . LEU A 1 179 ? -2.444 -24.151 -7.837 1.00 98.25 179 LEU A N 1
ATOM 1360 C CA . LEU A 1 179 ? -3.379 -23.980 -8.947 1.00 98.25 179 LEU A CA 1
ATOM 1361 C C . LEU A 1 179 ? -2.727 -23.410 -10.216 1.00 98.25 179 LEU A C 1
ATOM 1363 O O . LEU A 1 179 ? -3.402 -23.301 -11.237 1.00 98.25 179 LEU A O 1
ATOM 1367 N N . GLY A 1 180 ? -1.444 -23.037 -10.166 1.00 98.06 180 GLY A N 1
ATOM 1368 C CA . GLY A 1 180 ? -0.763 -22.351 -11.267 1.00 98.06 180 GLY A CA 1
ATOM 1369 C C . GLY A 1 180 ? -1.341 -20.959 -11.562 1.00 98.06 180 GLY A C 1
ATOM 1370 O O . GLY A 1 180 ? -1.396 -20.554 -12.721 1.00 98.06 180 GLY A O 1
ATOM 1371 N N . ILE A 1 181 ? -1.812 -20.250 -10.530 1.00 98.75 181 ILE A N 1
ATOM 1372 C CA . ILE A 1 181 ? -2.449 -18.928 -10.623 1.00 98.75 181 ILE A CA 1
ATOM 1373 C C . ILE A 1 181 ? -1.519 -17.876 -10.013 1.00 98.75 181 ILE A C 1
ATOM 1375 O O . ILE A 1 181 ? -1.001 -18.077 -8.916 1.00 98.75 181 ILE A O 1
ATOM 1379 N N . ILE A 1 182 ? -1.351 -16.738 -10.695 1.00 98.88 182 ILE A N 1
ATOM 1380 C CA . ILE A 1 182 ? -0.497 -15.636 -10.229 1.00 98.88 182 ILE A CA 1
ATOM 1381 C C . ILE A 1 182 ? -1.106 -15.005 -8.976 1.00 98.88 182 ILE A C 1
ATOM 1383 O O . ILE A 1 182 ? -2.284 -14.640 -8.959 1.00 98.88 182 ILE A O 1
ATOM 1387 N N . THR A 1 183 ? -0.288 -14.819 -7.946 1.00 98.94 183 THR A N 1
ATOM 1388 C CA . THR A 1 183 ? -0.673 -14.151 -6.700 1.00 98.94 183 THR A CA 1
ATOM 1389 C C . THR A 1 183 ? -0.127 -12.731 -6.630 1.00 98.94 183 THR A C 1
ATOM 1391 O O . THR A 1 183 ? 1.046 -12.469 -6.889 1.00 98.94 183 THR A O 1
ATOM 1394 N N . MET A 1 184 ? -0.986 -11.788 -6.255 1.00 98.81 184 MET A N 1
ATOM 1395 C CA . MET A 1 184 ? -0.634 -10.380 -6.100 1.00 98.81 184 MET A CA 1
ATOM 1396 C C . MET A 1 184 ? -0.991 -9.904 -4.696 1.00 98.81 184 MET A C 1
ATOM 1398 O O . MET A 1 184 ? -2.116 -10.112 -4.245 1.00 98.81 184 MET A O 1
ATOM 1402 N N . CYS A 1 185 ? -0.059 -9.226 -4.029 1.00 98.75 185 CYS A N 1
ATOM 1403 C CA . CYS A 1 185 ? -0.276 -8.625 -2.718 1.00 98.75 185 CYS A CA 1
ATOM 1404 C C . CYS A 1 185 ? -0.001 -7.122 -2.758 1.00 98.75 185 CYS A C 1
ATOM 1406 O O . CYS A 1 185 ? 1.143 -6.699 -2.930 1.00 98.75 185 CYS A O 1
ATOM 1408 N N . ASP A 1 186 ? -1.025 -6.311 -2.499 1.00 98.75 186 ASP A N 1
ATOM 1409 C CA . ASP A 1 186 ? -0.823 -4.927 -2.080 1.00 98.75 186 ASP A CA 1
ATOM 1410 C C . ASP A 1 186 ? -0.370 -4.899 -0.614 1.00 98.75 186 ASP A C 1
ATOM 1412 O O . ASP A 1 186 ? -1.123 -5.201 0.316 1.00 98.75 186 ASP A O 1
ATOM 1416 N N . SER A 1 187 ? 0.910 -4.576 -0.426 1.00 98.19 187 SER A N 1
ATOM 1417 C CA . SER A 1 187 ? 1.594 -4.538 0.869 1.00 98.19 187 SER A CA 1
ATOM 1418 C C . SER A 1 187 ? 1.793 -3.091 1.351 1.00 98.19 187 SER A C 1
ATOM 1420 O O . SER A 1 187 ? 2.607 -2.805 2.233 1.00 98.19 187 SER A O 1
ATOM 1422 N N . THR A 1 188 ? 1.040 -2.128 0.796 1.00 98.56 188 THR A N 1
ATOM 1423 C CA . THR A 1 188 ? 1.180 -0.692 1.094 1.00 98.56 188 THR A CA 1
ATOM 1424 C C . THR A 1 188 ? 1.137 -0.388 2.592 1.00 98.56 188 THR A C 1
ATOM 1426 O O . THR A 1 188 ? 1.930 0.427 3.062 1.00 98.56 188 THR A O 1
ATOM 1429 N N . PHE A 1 189 ? 0.234 -1.021 3.352 1.00 97.56 189 PHE A N 1
ATOM 1430 C CA . PHE A 1 189 ? 0.068 -0.755 4.788 1.00 97.56 189 PHE A CA 1
ATOM 1431 C C . PHE A 1 189 ? 1.199 -1.344 5.632 1.00 97.56 189 PHE A C 1
ATOM 1433 O O . PHE A 1 189 ? 1.573 -0.746 6.640 1.00 97.56 189 PHE A O 1
ATOM 1440 N N . ALA A 1 190 ? 1.751 -2.492 5.241 1.00 97.62 190 ALA A N 1
ATOM 1441 C CA . ALA A 1 190 ? 2.873 -3.094 5.947 1.00 97.62 190 ALA A CA 1
ATOM 1442 C C . ALA A 1 190 ? 4.189 -2.366 5.634 1.00 97.62 190 ALA A C 1
ATOM 1444 O O . ALA A 1 190 ? 5.013 -2.185 6.530 1.00 97.62 190 ALA A O 1
ATOM 1445 N N . SER A 1 191 ? 4.344 -1.887 4.393 1.00 97.69 191 SER A N 1
ATOM 1446 C CA . SER A 1 191 ? 5.620 -1.512 3.768 1.00 97.69 191 SER A CA 1
ATOM 1447 C C . SER A 1 191 ? 6.579 -2.696 3.618 1.00 97.69 191 SER A C 1
ATOM 1449 O O . SER A 1 191 ? 6.408 -3.735 4.259 1.00 97.69 191 SER A O 1
ATOM 1451 N N . SER A 1 192 ? 7.632 -2.491 2.828 1.00 97.00 192 SER A N 1
ATOM 1452 C CA . SER A 1 192 ? 8.718 -3.457 2.674 1.00 97.00 192 SER A CA 1
ATOM 1453 C C . SER A 1 192 ? 9.451 -3.745 3.987 1.00 97.00 192 SER A C 1
ATOM 1455 O O . SER A 1 192 ? 10.151 -4.744 4.082 1.00 97.00 192 SER A O 1
ATOM 1457 N N . PHE A 1 193 ? 9.322 -2.899 5.018 1.00 97.94 193 PHE A N 1
ATOM 1458 C CA . PHE A 1 193 ? 9.985 -3.111 6.307 1.00 97.94 193 PHE A CA 1
ATOM 1459 C C . PHE A 1 193 ? 9.299 -4.185 7.155 1.00 97.94 193 PHE A C 1
ATOM 1461 O O . PHE A 1 193 ? 9.970 -5.064 7.691 1.00 97.94 193 PHE A O 1
ATOM 1468 N N . ASN A 1 194 ? 7.966 -4.134 7.268 1.00 98.38 194 ASN A N 1
ATOM 1469 C CA . ASN A 1 194 ? 7.246 -5.010 8.192 1.00 98.38 194 ASN A CA 1
ATOM 1470 C C . ASN A 1 194 ? 6.866 -6.368 7.591 1.00 98.38 194 ASN A C 1
ATOM 1472 O O . ASN A 1 194 ? 6.529 -7.267 8.352 1.00 98.38 194 ASN A O 1
ATOM 1476 N N . GLN A 1 195 ? 6.836 -6.520 6.264 1.00 97.50 195 GLN A N 1
ATOM 1477 C CA . GLN A 1 195 ? 6.338 -7.729 5.597 1.00 97.50 195 GLN A CA 1
ATOM 1478 C C . GLN A 1 195 ? 7.116 -7.978 4.300 1.00 97.50 195 GLN A C 1
ATOM 1480 O O . GLN A 1 195 ? 7.452 -7.024 3.603 1.00 97.50 195 GLN A O 1
ATOM 1485 N N . LYS A 1 196 ? 7.391 -9.252 3.979 1.00 96.94 196 LYS A N 1
ATOM 1486 C CA . LYS A 1 196 ? 8.172 -9.685 2.801 1.00 96.94 196 LYS A CA 1
ATOM 1487 C C . LYS A 1 196 ? 7.373 -10.674 1.944 1.00 96.94 196 LYS A C 1
ATOM 1489 O O . LYS A 1 196 ? 7.630 -11.879 2.016 1.00 96.94 196 LYS A O 1
ATOM 1494 N N . PRO A 1 197 ? 6.399 -10.215 1.139 1.00 98.50 197 PRO A N 1
ATOM 1495 C CA . PRO A 1 197 ? 5.478 -11.142 0.491 1.00 98.50 197 PRO A CA 1
ATOM 1496 C C . PRO A 1 197 ? 6.153 -12.080 -0.526 1.00 98.50 197 PRO A C 1
ATOM 1498 O O . PRO A 1 197 ? 5.750 -13.237 -0.612 1.00 98.50 197 PRO A O 1
ATOM 1501 N N . ILE A 1 198 ? 7.218 -11.654 -1.228 1.00 98.06 198 ILE A N 1
ATOM 1502 C CA . ILE A 1 198 ? 7.980 -12.541 -2.138 1.00 98.06 198 ILE A CA 1
ATOM 1503 C C . ILE A 1 198 ? 8.497 -13.780 -1.393 1.00 98.06 198 ILE A C 1
ATOM 1505 O O . ILE A 1 198 ? 8.292 -14.911 -1.830 1.00 98.06 198 ILE A O 1
ATOM 1509 N N . GLN A 1 199 ? 9.112 -13.582 -0.222 1.00 95.81 199 GLN A N 1
ATOM 1510 C CA . GLN A 1 199 ? 9.626 -14.676 0.613 1.00 95.81 199 GLN A CA 1
ATOM 1511 C C . GLN A 1 199 ? 8.502 -15.560 1.175 1.00 95.81 199 GLN A C 1
ATOM 1513 O O . GLN A 1 199 ? 8.734 -16.716 1.520 1.00 95.81 199 GLN A O 1
ATOM 1518 N N . GLN A 1 200 ? 7.280 -15.028 1.245 1.00 96.31 200 GLN A N 1
ATOM 1519 C CA . GLN A 1 200 ? 6.076 -15.726 1.698 1.00 96.31 200 GLN A CA 1
ATOM 1520 C C . GLN A 1 200 ? 5.342 -16.445 0.553 1.00 96.31 200 GLN A C 1
ATOM 1522 O O . GLN A 1 200 ? 4.292 -17.039 0.782 1.00 96.31 200 GLN A O 1
ATOM 1527 N N . GLY A 1 201 ? 5.910 -16.450 -0.657 1.00 97.25 201 GLY A N 1
ATOM 1528 C CA . GLY A 1 201 ? 5.390 -17.190 -1.806 1.00 97.25 201 GLY A CA 1
ATOM 1529 C C . GLY A 1 201 ? 4.449 -16.393 -2.707 1.00 97.25 201 GLY A C 1
ATOM 1530 O O . GLY A 1 201 ? 3.701 -17.009 -3.460 1.00 97.25 201 GLY A O 1
ATOM 1531 N N . ILE A 1 202 ? 4.468 -15.059 -2.627 1.00 98.75 202 ILE A N 1
ATOM 1532 C CA . ILE A 1 202 ? 3.693 -14.180 -3.510 1.00 98.75 202 ILE A CA 1
ATOM 1533 C C . ILE A 1 202 ? 4.476 -13.853 -4.786 1.00 98.75 202 ILE A C 1
ATOM 1535 O O . ILE A 1 202 ? 5.676 -13.590 -4.730 1.00 98.75 202 ILE A O 1
ATOM 1539 N N . ASP A 1 203 ? 3.793 -13.812 -5.933 1.00 98.88 203 ASP A N 1
ATOM 1540 C CA . ASP A 1 203 ? 4.428 -13.537 -7.228 1.00 98.88 203 ASP A CA 1
ATOM 1541 C C . ASP A 1 203 ? 4.665 -12.046 -7.493 1.00 98.88 203 ASP A C 1
ATOM 1543 O O . ASP A 1 203 ? 5.658 -11.661 -8.114 1.00 98.88 203 ASP A O 1
ATOM 1547 N N . VAL A 1 204 ? 3.743 -11.198 -7.035 1.00 98.88 204 VAL A N 1
ATOM 1548 C CA . VAL A 1 204 ? 3.784 -9.748 -7.249 1.00 98.88 204 VAL A CA 1
ATOM 1549 C C . VAL A 1 204 ? 3.534 -9.004 -5.945 1.00 98.88 204 VAL A C 1
ATOM 1551 O O . VAL A 1 204 ? 2.478 -9.149 -5.328 1.00 98.88 204 VAL A O 1
ATOM 1554 N N . VAL A 1 205 ? 4.463 -8.126 -5.574 1.00 98.88 205 VAL A N 1
ATOM 1555 C CA . VAL A 1 205 ? 4.277 -7.152 -4.492 1.00 98.88 205 VAL A CA 1
ATOM 1556 C C . VAL A 1 205 ? 3.973 -5.789 -5.077 1.00 98.88 205 VAL A C 1
ATOM 1558 O O . VAL A 1 205 ? 4.689 -5.294 -5.945 1.00 98.88 205 VAL A O 1
ATOM 1561 N N . ILE A 1 206 ? 2.907 -5.177 -4.579 1.00 98.88 206 ILE A N 1
ATOM 1562 C CA . ILE A 1 206 ? 2.423 -3.876 -5.016 1.00 98.88 206 ILE A CA 1
ATOM 1563 C C . ILE A 1 206 ? 2.547 -2.897 -3.853 1.00 98.88 206 ILE A C 1
ATOM 1565 O O . ILE A 1 206 ? 2.126 -3.193 -2.732 1.00 98.88 206 ILE A O 1
ATOM 1569 N N . HIS A 1 207 ? 3.065 -1.701 -4.137 1.00 98.81 207 HIS A N 1
ATOM 1570 C CA . HIS A 1 207 ? 2.978 -0.576 -3.213 1.00 98.81 207 HIS A CA 1
ATOM 1571 C C . HIS A 1 207 ? 2.461 0.683 -3.896 1.00 98.81 207 HIS A C 1
ATOM 1573 O O . HIS A 1 207 ? 2.886 1.061 -4.988 1.00 98.81 207 HIS A O 1
ATOM 1579 N N . SER A 1 208 ? 1.635 1.430 -3.169 1.00 98.62 208 SER A N 1
ATOM 1580 C CA . SER A 1 208 ? 1.543 2.876 -3.329 1.00 98.62 208 SER A CA 1
ATOM 1581 C C . SER A 1 208 ? 2.715 3.529 -2.589 1.00 98.62 208 SER A C 1
ATOM 1583 O O . SER A 1 208 ? 2.609 3.866 -1.407 1.00 98.62 208 SER A O 1
ATOM 1585 N N . CYS A 1 209 ? 3.816 3.784 -3.294 1.00 98.69 209 CYS A N 1
ATOM 1586 C CA . CYS A 1 209 ? 4.992 4.469 -2.753 1.00 98.69 209 CYS A CA 1
ATOM 1587 C C . CYS A 1 209 ? 4.698 5.884 -2.219 1.00 98.69 209 CYS A C 1
ATOM 1589 O O . CYS A 1 209 ? 5.444 6.373 -1.381 1.00 98.69 209 CYS A O 1
ATOM 1591 N N . THR A 1 210 ? 3.571 6.496 -2.601 1.00 98.50 210 THR A N 1
ATOM 1592 C CA . THR A 1 210 ? 2.998 7.715 -1.984 1.00 98.50 210 THR A CA 1
ATOM 1593 C C . THR A 1 210 ? 2.888 7.658 -0.450 1.00 98.50 210 THR A C 1
ATOM 1595 O O . THR A 1 210 ? 2.728 8.690 0.196 1.00 98.50 210 THR A O 1
ATOM 1598 N N . LYS A 1 211 ? 2.867 6.453 0.136 1.00 98.38 211 LYS A N 1
ATOM 1599 C CA . LYS A 1 211 ? 2.636 6.218 1.568 1.00 98.38 211 LYS A CA 1
ATOM 1600 C C . LYS A 1 211 ? 3.963 6.084 2.317 1.00 98.38 211 LYS A C 1
ATOM 1602 O O . LYS A 1 211 ? 4.810 6.959 2.202 1.00 98.38 211 LYS A O 1
ATOM 1607 N N . TYR A 1 212 ? 4.172 4.992 3.053 1.00 98.56 212 TYR A N 1
ATOM 1608 C CA . TYR A 1 212 ? 5.353 4.800 3.898 1.00 98.56 212 TYR A CA 1
ATOM 1609 C C . TYR A 1 212 ? 6.689 4.848 3.146 1.00 98.56 212 TYR A C 1
ATOM 1611 O O . TYR A 1 212 ? 7.673 5.323 3.713 1.00 98.56 212 TYR A O 1
ATOM 1619 N N . LEU A 1 213 ? 6.742 4.386 1.890 1.00 98.50 213 LEU A N 1
ATOM 1620 C CA . LEU A 1 213 ? 7.997 4.349 1.130 1.00 98.50 213 LEU A CA 1
ATOM 1621 C C . LEU A 1 213 ? 8.517 5.765 0.825 1.00 98.50 213 LEU A C 1
ATOM 1623 O O . LEU A 1 213 ? 9.669 6.055 1.134 1.00 98.50 213 LEU A O 1
ATOM 1627 N N . GLY A 1 214 ? 7.661 6.667 0.332 1.00 98.38 214 GLY A N 1
ATOM 1628 C CA . GLY A 1 214 ? 7.975 8.092 0.187 1.00 98.38 214 GLY A CA 1
ATOM 1629 C C . GLY A 1 214 ? 8.037 8.817 1.533 1.00 98.38 214 GLY A C 1
ATOM 1630 O O . GLY A 1 214 ? 9.001 9.518 1.825 1.00 98.38 214 GLY A O 1
ATOM 1631 N N . GLY A 1 215 ? 7.041 8.611 2.397 1.00 98.06 215 GLY A N 1
ATOM 1632 C CA . GLY A 1 215 ? 7.074 8.954 3.822 1.00 98.06 215 GLY A CA 1
ATOM 1633 C C . GLY A 1 215 ? 6.879 10.427 4.189 1.00 98.06 215 GLY A C 1
ATOM 1634 O O . GLY A 1 215 ? 6.784 10.737 5.375 1.00 98.06 215 GLY A O 1
ATOM 1635 N N . HIS A 1 216 ? 6.809 11.338 3.215 1.00 98.19 216 HIS A N 1
ATOM 1636 C CA . HIS A 1 216 ? 6.842 12.788 3.464 1.00 98.19 216 HIS A CA 1
ATOM 1637 C C . HIS A 1 216 ? 5.640 13.553 2.887 1.00 98.19 216 HIS A C 1
ATOM 1639 O O . HIS A 1 216 ? 5.555 14.768 3.037 1.00 98.19 216 HIS A O 1
ATOM 1645 N N . SER A 1 217 ? 4.652 12.841 2.330 1.00 96.38 217 SER A N 1
ATOM 1646 C CA . SER A 1 217 ? 3.427 13.421 1.748 1.00 96.38 217 SER A CA 1
ATOM 1647 C C . SER A 1 217 ? 3.683 14.410 0.598 1.00 96.38 217 SER A C 1
ATOM 1649 O O . SER A 1 217 ? 2.922 15.359 0.422 1.00 96.38 217 SER A O 1
ATOM 1651 N N . ASP A 1 218 ? 4.745 14.191 -0.176 1.00 97.06 218 ASP A N 1
ATOM 1652 C CA . ASP A 1 218 ? 5.259 15.107 -1.204 1.00 97.06 218 ASP A CA 1
ATOM 1653 C C . ASP A 1 218 ? 5.410 14.472 -2.598 1.00 97.06 218 ASP A C 1
ATOM 1655 O O . ASP A 1 218 ? 5.714 15.181 -3.553 1.00 97.06 218 ASP A O 1
ATOM 1659 N N . ILE A 1 219 ? 5.138 13.170 -2.740 1.00 97.88 219 ILE A N 1
ATOM 1660 C CA . ILE A 1 219 ? 5.170 12.454 -4.023 1.00 97.88 219 ILE A CA 1
ATOM 1661 C C . ILE A 1 219 ? 3.930 11.592 -4.229 1.00 97.88 219 ILE A C 1
ATOM 1663 O O . ILE A 1 219 ? 3.357 11.065 -3.276 1.00 97.88 219 ILE A O 1
ATOM 1667 N N . THR A 1 220 ? 3.558 11.375 -5.491 1.00 97.94 220 THR A N 1
ATOM 1668 C CA . THR A 1 220 ? 2.684 10.262 -5.882 1.00 97.94 220 THR A CA 1
ATOM 1669 C C . THR A 1 220 ? 3.505 9.251 -6.662 1.00 97.94 220 THR A C 1
ATOM 1671 O O . THR A 1 220 ? 4.190 9.605 -7.613 1.00 97.94 220 THR A O 1
ATOM 1674 N N . ALA A 1 221 ? 3.476 7.996 -6.224 1.00 98.50 221 ALA A N 1
ATOM 1675 C CA . ALA A 1 221 ? 4.364 6.971 -6.745 1.00 98.50 221 ALA A CA 1
ATOM 1676 C C . ALA A 1 221 ? 3.780 5.574 -6.501 1.00 98.50 221 ALA A C 1
ATOM 1678 O O . ALA A 1 221 ? 3.024 5.366 -5.547 1.00 98.50 221 ALA A O 1
ATOM 1679 N N . GLY A 1 222 ? 4.137 4.616 -7.352 1.00 98.75 222 GLY A N 1
ATOM 1680 C CA . GLY A 1 222 ? 3.819 3.200 -7.177 1.00 98.75 222 GLY A CA 1
ATOM 1681 C C . GLY A 1 222 ? 4.998 2.303 -7.520 1.00 98.75 222 GLY A C 1
ATOM 1682 O O . GLY A 1 222 ? 5.929 2.743 -8.194 1.00 98.75 222 GLY A O 1
ATOM 1683 N N . SER A 1 223 ? 4.951 1.053 -7.075 1.00 98.81 223 SER A N 1
ATOM 1684 C CA . SER A 1 223 ? 5.933 0.041 -7.453 1.00 98.81 223 SER A CA 1
ATOM 1685 C C . SER A 1 223 ? 5.307 -1.330 -7.661 1.00 98.81 223 SER A C 1
ATOM 1687 O O . SER A 1 223 ? 4.273 -1.650 -7.068 1.00 98.81 223 SER A O 1
ATOM 1689 N N . LEU A 1 224 ? 5.978 -2.129 -8.489 1.00 98.81 224 LEU A N 1
ATOM 1690 C CA . LEU A 1 224 ? 5.777 -3.567 -8.617 1.00 98.81 224 LEU A CA 1
ATOM 1691 C C . LEU A 1 224 ? 7.113 -4.252 -8.368 1.00 98.81 224 LEU A C 1
ATOM 1693 O O . LEU A 1 224 ? 8.054 -3.973 -9.105 1.00 98.81 224 LEU A O 1
ATOM 1697 N N . THR A 1 225 ? 7.193 -5.148 -7.390 1.00 98.81 225 THR A N 1
ATOM 1698 C CA . THR A 1 225 ? 8.329 -6.065 -7.236 1.00 98.81 225 THR A CA 1
ATOM 1699 C C . THR A 1 225 ? 7.889 -7.472 -7.614 1.00 98.81 225 THR A C 1
ATOM 1701 O O . THR A 1 225 ? 6.849 -7.941 -7.153 1.00 98.81 225 THR A O 1
ATOM 1704 N N . LEU A 1 226 ? 8.654 -8.124 -8.489 1.00 98.56 226 LEU A N 1
ATOM 1705 C CA . LEU A 1 226 ? 8.238 -9.336 -9.191 1.00 98.56 226 LEU A CA 1
ATOM 1706 C C . LEU A 1 226 ? 9.086 -10.537 -8.763 1.00 98.56 226 LEU A C 1
ATOM 1708 O O . LEU A 1 226 ? 10.300 -10.419 -8.603 1.00 98.56 226 LEU A O 1
ATOM 1712 N N . SER A 1 227 ? 8.461 -11.706 -8.623 1.00 98.06 227 SER A N 1
ATOM 1713 C CA . SER A 1 227 ? 9.127 -12.960 -8.242 1.00 98.06 227 SER A CA 1
ATOM 1714 C C . SER A 1 227 ? 9.942 -13.599 -9.370 1.00 98.06 227 SER A C 1
ATOM 1716 O O . SER A 1 227 ? 10.783 -14.456 -9.105 1.00 98.06 227 SER A O 1
ATOM 1718 N N . SER A 1 228 ? 9.714 -13.201 -10.628 1.00 97.88 228 SER A N 1
ATOM 1719 C CA . SER A 1 228 ? 10.376 -13.769 -11.805 1.00 97.88 228 SER A CA 1
ATOM 1720 C C . SER A 1 228 ? 10.731 -12.715 -12.856 1.00 97.88 228 SER A C 1
ATOM 1722 O O . SER A 1 228 ? 10.043 -11.703 -13.012 1.00 97.88 228 SER A O 1
ATOM 1724 N N . GLN A 1 229 ? 11.791 -12.992 -13.623 1.00 96.88 229 GLN A N 1
ATOM 1725 C CA . GLN A 1 229 ? 12.203 -12.161 -14.759 1.00 96.88 229 GLN A CA 1
ATOM 1726 C C . GLN A 1 229 ? 11.136 -12.108 -15.861 1.00 96.88 229 GLN A C 1
ATOM 1728 O O . GLN A 1 229 ? 10.960 -11.075 -16.499 1.00 96.88 229 GLN A O 1
ATOM 1733 N N . GLU A 1 230 ? 10.382 -13.195 -16.060 1.00 97.25 230 GLU A N 1
ATOM 1734 C CA . GLU A 1 230 ? 9.301 -13.243 -17.049 1.00 97.25 230 GLU A CA 1
ATOM 1735 C C . GLU A 1 230 ? 8.176 -12.255 -16.703 1.00 97.25 230 GLU A C 1
ATOM 1737 O O . GLU A 1 230 ? 7.758 -11.468 -17.554 1.00 97.25 230 GLU A O 1
ATOM 1742 N N . LEU A 1 231 ? 7.706 -12.255 -15.448 1.00 97.62 231 LEU A N 1
ATOM 1743 C CA . LEU A 1 231 ? 6.681 -11.312 -14.988 1.00 97.62 231 LEU A CA 1
ATOM 1744 C C . LEU A 1 231 ? 7.185 -9.869 -15.021 1.00 97.62 231 LEU A C 1
ATOM 1746 O O . LEU A 1 231 ? 6.453 -8.977 -15.456 1.00 97.62 231 LEU A O 1
ATOM 1750 N N . HIS A 1 232 ? 8.437 -9.650 -14.608 1.00 97.69 232 HIS A N 1
ATOM 1751 C CA . HIS A 1 232 ? 9.081 -8.343 -14.696 1.00 97.69 232 HIS A CA 1
ATOM 1752 C C . HIS A 1 232 ? 9.086 -7.824 -16.137 1.00 97.69 232 HIS A C 1
ATOM 1754 O O . HIS A 1 232 ? 8.613 -6.716 -16.391 1.00 97.69 232 HIS A O 1
ATOM 1760 N N . HIS A 1 233 ? 9.538 -8.643 -17.091 1.00 95.50 233 HIS A N 1
ATOM 1761 C CA . HIS A 1 233 ? 9.572 -8.283 -18.505 1.00 95.50 233 HIS A CA 1
ATOM 1762 C C . HIS A 1 233 ? 8.171 -7.971 -19.051 1.00 95.50 233 HIS A C 1
ATOM 1764 O O . HIS A 1 233 ? 7.988 -6.936 -19.684 1.00 95.50 233 HIS A O 1
ATOM 1770 N N . LYS A 1 234 ? 7.150 -8.791 -18.751 1.00 96.44 234 LYS A N 1
ATOM 1771 C CA . LYS A 1 234 ? 5.759 -8.522 -19.175 1.00 96.44 234 LYS A CA 1
ATOM 1772 C C . LYS A 1 234 ? 5.249 -7.160 -18.688 1.00 96.44 234 LYS A C 1
ATOM 1774 O O . LYS A 1 234 ? 4.677 -6.399 -19.469 1.00 96.44 234 LYS A O 1
ATOM 1779 N N . CYS A 1 235 ? 5.475 -6.835 -17.415 1.00 97.56 235 CYS A N 1
ATOM 1780 C CA . CYS A 1 235 ? 5.044 -5.559 -16.836 1.00 97.56 235 CYS A CA 1
ATOM 1781 C C . CYS A 1 235 ? 5.832 -4.371 -17.413 1.00 97.56 235 CYS A C 1
ATOM 1783 O O . CYS A 1 235 ? 5.246 -3.329 -17.718 1.00 97.56 235 CYS A O 1
ATOM 1785 N N . TYR A 1 236 ? 7.144 -4.541 -17.609 1.00 95.50 236 TYR A N 1
ATOM 1786 C CA . TYR A 1 236 ? 8.030 -3.540 -18.207 1.00 95.50 236 TYR A CA 1
ATOM 1787 C C . TYR A 1 236 ? 7.618 -3.212 -19.643 1.00 95.50 236 TYR A C 1
ATOM 1789 O O . TYR A 1 236 ? 7.432 -2.042 -19.980 1.00 95.50 236 TYR A O 1
ATOM 1797 N N . GLU A 1 237 ? 7.387 -4.237 -20.469 1.00 93.25 237 GLU A N 1
ATOM 1798 C CA . GLU A 1 237 ? 6.912 -4.060 -21.840 1.00 93.25 237 GLU A CA 1
ATOM 1799 C C . GLU A 1 237 ? 5.623 -3.246 -21.873 1.00 93.25 237 GLU A C 1
ATOM 1801 O O . GLU A 1 237 ? 5.547 -2.234 -22.571 1.00 93.25 237 GLU A O 1
ATOM 1806 N N . LEU A 1 238 ? 4.646 -3.602 -21.037 1.00 95.25 238 LEU A N 1
ATOM 1807 C CA . LEU A 1 238 ? 3.391 -2.864 -20.967 1.00 95.25 238 LEU A CA 1
ATOM 1808 C C . LEU A 1 238 ? 3.576 -1.426 -20.457 1.00 95.25 238 LEU A C 1
ATOM 1810 O O . LEU A 1 238 ? 2.911 -0.510 -20.944 1.00 95.25 238 LEU A O 1
ATOM 1814 N N . GLN A 1 239 ? 4.484 -1.196 -19.502 1.00 95.75 239 GLN A N 1
ATOM 1815 C CA . GLN A 1 239 ? 4.750 0.137 -18.954 1.00 95.75 239 GLN A CA 1
ATOM 1816 C C . GLN A 1 239 ? 5.212 1.111 -20.044 1.00 95.75 239 GLN A C 1
ATOM 1818 O O . GLN A 1 239 ? 4.750 2.257 -20.062 1.00 95.75 239 GLN A O 1
ATOM 1823 N N . LYS A 1 240 ? 6.055 0.654 -20.983 1.00 91.19 240 LYS A N 1
ATOM 1824 C CA . LYS A 1 240 ? 6.538 1.477 -22.104 1.00 91.19 240 LYS A CA 1
ATOM 1825 C C . LYS A 1 240 ? 5.394 2.040 -22.951 1.00 91.19 240 LYS A C 1
ATOM 1827 O O . LYS A 1 240 ? 5.506 3.172 -23.424 1.00 91.19 240 LYS A O 1
ATOM 1832 N N . PHE A 1 241 ? 4.310 1.280 -23.120 1.00 91.56 241 PHE A N 1
ATOM 1833 C CA . PHE A 1 241 ? 3.168 1.659 -23.959 1.00 91.56 241 PHE A CA 1
ATOM 1834 C C . PHE A 1 241 ? 2.063 2.375 -23.185 1.00 91.56 241 PHE A C 1
ATOM 1836 O O . PHE A 1 241 ? 1.502 3.348 -23.680 1.00 91.56 241 PHE A O 1
ATOM 1843 N N . PHE A 1 242 ? 1.765 1.937 -21.960 1.00 94.94 242 PHE A N 1
ATOM 1844 C CA . PHE A 1 242 ? 0.736 2.569 -21.128 1.00 94.94 242 PHE A CA 1
ATOM 1845 C C . PHE A 1 242 ? 1.227 3.886 -20.512 1.00 94.94 242 PHE A C 1
ATOM 1847 O O . PHE A 1 242 ? 0.421 4.696 -20.060 1.00 94.94 242 PHE A O 1
ATOM 1854 N N . GLY A 1 243 ? 2.543 4.122 -20.496 1.00 94.00 243 GLY A N 1
ATOM 1855 C CA . GLY A 1 243 ? 3.132 5.415 -20.150 1.00 94.00 243 GLY A CA 1
ATOM 1856 C C . GLY A 1 243 ? 3.056 5.770 -18.666 1.00 94.00 243 GLY A C 1
ATOM 1857 O O . GLY A 1 243 ? 3.263 6.923 -18.304 1.00 94.00 243 GLY A O 1
ATOM 1858 N N . GLY A 1 244 ? 2.792 4.798 -17.789 1.00 94.88 244 GLY A N 1
ATOM 1859 C CA . GLY A 1 244 ? 2.753 4.985 -16.335 1.00 94.88 244 GLY A CA 1
ATOM 1860 C C . GLY A 1 244 ? 4.132 5.165 -15.685 1.00 94.88 244 GLY A C 1
ATOM 1861 O O . GLY A 1 244 ? 4.313 4.710 -14.559 1.00 94.88 244 GLY A O 1
ATOM 1862 N N . CYS A 1 245 ? 5.109 5.753 -16.381 1.00 94.06 245 CYS A N 1
ATOM 1863 C CA . CYS A 1 245 ? 6.489 5.909 -15.918 1.00 94.06 245 CYS A CA 1
ATOM 1864 C C . CYS A 1 245 ? 6.616 6.977 -14.816 1.00 94.06 245 CYS A C 1
ATOM 1866 O O . CYS A 1 245 ? 5.910 7.986 -14.823 1.00 94.06 245 CYS A O 1
ATOM 1868 N N . MET A 1 246 ? 7.533 6.762 -13.873 1.00 96.75 246 MET A N 1
ATOM 1869 C CA . MET A 1 246 ? 7.844 7.714 -12.802 1.00 96.75 246 MET A CA 1
ATOM 1870 C C . MET A 1 246 ? 8.761 8.845 -13.297 1.00 96.75 246 MET A C 1
ATOM 1872 O O . MET A 1 246 ? 9.647 8.612 -14.120 1.00 96.75 246 MET A O 1
ATOM 1876 N N . SER A 1 247 ? 8.582 10.066 -12.779 1.00 96.81 247 SER A N 1
ATOM 1877 C CA . SER A 1 247 ? 9.497 11.172 -13.081 1.00 96.81 247 SER A CA 1
ATOM 1878 C C . SER A 1 247 ? 10.850 10.990 -12.362 1.00 96.81 247 SER A C 1
ATOM 1880 O O . SER A 1 247 ? 10.879 10.479 -11.239 1.00 96.81 247 SER A O 1
ATOM 1882 N N . PRO A 1 248 ? 11.985 11.440 -12.938 1.00 97.81 248 PRO A N 1
ATOM 1883 C CA . PRO A 1 248 ? 13.283 11.367 -12.257 1.00 97.81 248 PRO A CA 1
ATOM 1884 C C . PRO A 1 248 ? 13.323 12.143 -10.932 1.00 97.81 248 PRO A C 1
ATOM 1886 O O . PRO A 1 248 ? 14.045 11.759 -10.014 1.00 97.81 248 PRO A O 1
ATOM 1889 N N . PHE A 1 249 ? 12.540 13.220 -10.809 1.00 98.25 249 PHE A N 1
ATOM 1890 C CA . PHE A 1 249 ? 12.458 14.006 -9.578 1.00 98.25 249 PHE A CA 1
ATOM 1891 C C . PHE A 1 249 ? 11.711 13.254 -8.468 1.00 98.25 249 PHE A C 1
ATOM 1893 O O . PHE A 1 249 ? 12.216 13.156 -7.350 1.00 98.25 249 PHE A O 1
ATOM 1900 N N . ASP A 1 250 ? 10.565 12.644 -8.784 1.00 98.38 250 ASP A N 1
ATOM 1901 C CA . ASP A 1 250 ? 9.823 11.821 -7.819 1.00 98.38 250 ASP A CA 1
ATOM 1902 C C . ASP A 1 250 ? 10.628 10.584 -7.414 1.00 98.38 250 ASP A C 1
ATOM 1904 O O . ASP A 1 250 ? 10.632 10.206 -6.244 1.00 98.38 250 ASP A O 1
ATOM 1908 N N . ALA A 1 251 ? 11.366 9.982 -8.354 1.00 98.12 251 ALA A N 1
ATOM 1909 C CA . ALA A 1 251 ? 12.266 8.871 -8.061 1.00 98.12 251 ALA A CA 1
ATOM 1910 C C . ALA A 1 251 ? 13.400 9.274 -7.113 1.00 98.12 251 ALA A C 1
ATOM 1912 O O . ALA A 1 251 ? 13.728 8.520 -6.199 1.00 98.12 251 ALA A O 1
ATOM 1913 N N . PHE A 1 252 ? 13.969 10.470 -7.279 1.00 97.94 252 PHE A N 1
ATOM 1914 C CA . PHE A 1 252 ? 14.960 11.003 -6.346 1.00 97.94 252 PHE A CA 1
ATOM 1915 C C . PHE A 1 252 ? 14.376 11.187 -4.938 1.00 97.94 252 PHE A C 1
ATOM 1917 O O . PHE A 1 252 ? 14.994 10.769 -3.955 1.00 97.94 252 PHE A O 1
ATOM 1924 N N . LEU A 1 253 ? 13.176 11.767 -4.827 1.00 98.50 253 LEU A N 1
ATOM 1925 C CA . LEU A 1 253 ? 12.489 11.942 -3.544 1.00 98.50 253 LEU A CA 1
ATOM 1926 C C . LEU A 1 253 ? 12.129 10.599 -2.896 1.00 98.50 253 LEU A C 1
ATOM 1928 O O . LEU A 1 253 ? 12.363 10.421 -1.701 1.00 98.50 253 LEU A O 1
ATOM 1932 N N . LEU A 1 254 ? 11.648 9.628 -3.679 1.00 98.56 254 LEU A N 1
ATOM 1933 C CA . LEU A 1 254 ? 11.403 8.265 -3.211 1.00 98.56 254 LEU A CA 1
ATOM 1934 C C . LEU A 1 254 ? 12.694 7.624 -2.700 1.00 98.56 254 LEU A C 1
ATOM 1936 O O . LEU A 1 254 ? 12.720 7.126 -1.579 1.00 98.56 254 LEU A O 1
ATOM 1940 N N . HIS A 1 255 ? 13.778 7.682 -3.476 1.00 97.56 255 HIS A N 1
ATOM 1941 C CA . HIS A 1 255 ? 15.066 7.123 -3.077 1.00 97.56 255 HIS A CA 1
ATOM 1942 C C . HIS A 1 255 ? 15.567 7.753 -1.772 1.00 97.56 255 HIS A C 1
ATOM 1944 O O . HIS A 1 255 ? 16.013 7.045 -0.872 1.00 97.56 255 HIS A O 1
ATOM 1950 N N . ARG A 1 256 ? 15.416 9.075 -1.614 1.00 97.31 256 ARG A N 1
ATOM 1951 C CA . ARG A 1 256 ? 15.718 9.783 -0.363 1.00 97.31 256 ARG A CA 1
ATOM 1952 C C . ARG A 1 256 ? 14.829 9.319 0.798 1.00 97.31 256 ARG A C 1
ATOM 1954 O O . ARG A 1 256 ? 15.328 9.165 1.911 1.00 97.31 256 ARG A O 1
ATOM 1961 N N . GLY A 1 257 ? 13.540 9.090 0.550 1.00 98.06 257 GLY A N 1
ATOM 1962 C CA . GLY A 1 257 ? 12.580 8.583 1.533 1.00 98.06 257 GLY A CA 1
ATOM 1963 C C . GLY A 1 257 ? 12.887 7.158 2.004 1.00 98.06 257 GLY A C 1
ATOM 1964 O O . GLY A 1 257 ? 12.784 6.878 3.203 1.00 98.06 257 GLY A O 1
ATOM 1965 N N . LEU A 1 258 ? 13.333 6.280 1.097 1.00 97.88 258 LEU A N 1
ATOM 1966 C CA . LEU A 1 258 ? 13.706 4.894 1.406 1.00 97.88 258 LEU A CA 1
ATOM 1967 C C . LEU A 1 258 ? 14.860 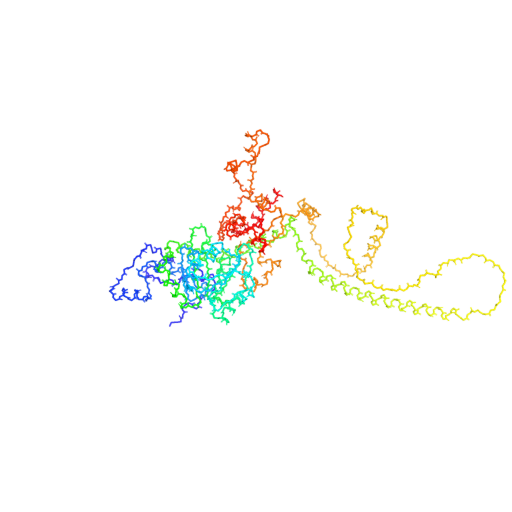4.817 2.414 1.00 97.88 258 LEU A C 1
ATOM 1969 O O . LEU A 1 258 ? 14.806 3.991 3.324 1.00 97.88 258 LEU A O 1
ATOM 1973 N N . LYS A 1 259 ? 15.833 5.736 2.345 1.00 96.88 259 LYS A N 1
ATOM 1974 C CA . LYS A 1 259 ? 16.984 5.771 3.268 1.00 96.88 259 LYS A CA 1
ATOM 1975 C C . LYS A 1 259 ? 16.597 5.873 4.742 1.00 96.88 259 LYS A C 1
ATOM 1977 O O . LYS A 1 259 ? 17.336 5.406 5.599 1.00 96.88 259 LYS A O 1
ATOM 1982 N N . THR A 1 260 ? 15.445 6.467 5.055 1.00 98.00 260 THR A N 1
ATOM 1983 C CA . THR A 1 260 ? 14.941 6.594 6.434 1.00 98.00 260 THR A CA 1
ATOM 1984 C C . THR A 1 260 ? 13.762 5.671 6.726 1.00 98.00 260 THR A C 1
ATOM 1986 O O . THR A 1 260 ? 13.141 5.787 7.779 1.00 98.00 260 THR A O 1
ATOM 1989 N N . LEU A 1 261 ? 13.423 4.753 5.817 1.00 98.50 261 LEU A N 1
ATOM 1990 C CA . LEU A 1 261 ? 12.249 3.896 5.963 1.00 98.50 261 LEU A CA 1
ATOM 1991 C C . LEU A 1 261 ? 12.281 3.079 7.258 1.00 98.50 261 LEU A C 1
ATOM 1993 O O . LEU A 1 261 ? 11.281 3.056 7.965 1.00 98.50 261 LEU A O 1
ATOM 1997 N N . HIS A 1 262 ? 13.422 2.479 7.599 1.00 97.69 262 HIS A N 1
ATOM 1998 C CA . HIS A 1 262 ? 13.586 1.661 8.804 1.00 97.69 262 HIS A CA 1
ATOM 1999 C C . HIS A 1 262 ? 13.320 2.463 10.090 1.00 97.69 262 HIS A C 1
ATOM 2001 O O . HIS A 1 262 ? 12.378 2.150 10.815 1.00 97.69 262 HIS A O 1
ATOM 2007 N N . VAL A 1 263 ? 14.030 3.579 10.313 1.00 98.44 263 VAL A N 1
ATOM 2008 C CA . VAL A 1 263 ? 13.820 4.426 11.507 1.00 98.44 263 VAL A CA 1
ATOM 2009 C C . VAL A 1 263 ? 12.409 5.016 11.584 1.00 98.44 263 VAL A C 1
ATOM 2011 O O . VAL A 1 263 ? 11.845 5.157 12.671 1.00 98.44 263 VAL A O 1
ATOM 2014 N N . ARG A 1 264 ? 11.800 5.360 10.439 1.00 98.69 264 ARG A N 1
ATOM 2015 C CA . ARG A 1 264 ? 10.419 5.862 10.407 1.00 98.69 264 ARG A CA 1
ATOM 2016 C C . ARG A 1 264 ? 9.435 4.757 10.766 1.00 98.69 264 ARG A C 1
ATOM 2018 O O . ARG A 1 264 ? 8.547 4.990 11.580 1.00 98.69 264 ARG A O 1
ATOM 2025 N N . MET A 1 265 ? 9.581 3.566 10.190 1.00 98.69 265 MET A N 1
ATOM 2026 C CA . MET A 1 265 ? 8.669 2.451 10.441 1.00 98.69 265 MET A CA 1
ATOM 2027 C C . MET A 1 265 ? 8.768 1.924 11.870 1.00 98.69 265 MET A C 1
ATOM 2029 O O . MET A 1 265 ? 7.729 1.656 12.467 1.00 98.69 265 MET A O 1
ATOM 2033 N N . GLU A 1 266 ? 9.962 1.856 12.461 1.00 98.56 266 GLU A N 1
ATOM 2034 C CA . GLU A 1 266 ? 10.130 1.556 13.889 1.00 98.56 266 GLU A CA 1
ATOM 2035 C C . GLU A 1 266 ? 9.315 2.514 14.763 1.00 98.56 266 GLU A C 1
ATOM 2037 O O . GLU A 1 266 ? 8.517 2.081 15.600 1.00 98.56 266 GLU A O 1
ATOM 2042 N N . ARG A 1 267 ? 9.454 3.824 14.523 1.00 98.81 267 ARG A N 1
ATOM 2043 C CA . ARG A 1 267 ? 8.717 4.842 15.275 1.00 98.81 267 ARG A CA 1
ATOM 2044 C C . ARG A 1 267 ? 7.212 4.787 15.011 1.00 98.81 267 ARG A C 1
ATOM 2046 O O . ARG A 1 267 ? 6.445 4.893 15.964 1.00 98.81 267 ARG A O 1
ATOM 2053 N N . HIS A 1 268 ? 6.775 4.582 13.768 1.00 98.75 268 HIS A N 1
ATOM 2054 C CA . HIS A 1 268 ? 5.359 4.383 13.445 1.00 98.75 268 HIS A CA 1
ATOM 2055 C C . HIS A 1 268 ? 4.776 3.178 14.192 1.00 98.75 268 HIS A C 1
ATOM 2057 O O . HIS A 1 268 ? 3.735 3.308 14.833 1.00 98.75 268 HIS A O 1
ATOM 2063 N N . ASN A 1 269 ? 5.460 2.030 14.158 1.00 98.75 269 ASN A N 1
ATOM 2064 C CA . ASN A 1 269 ? 5.039 0.803 14.835 1.00 98.75 269 ASN A CA 1
ATOM 2065 C C . ASN A 1 269 ? 4.941 1.009 16.358 1.00 98.75 269 ASN A C 1
ATOM 2067 O O . ASN A 1 269 ? 3.969 0.576 16.986 1.00 98.75 269 ASN A O 1
ATOM 2071 N N . GLN A 1 270 ? 5.935 1.681 16.954 1.00 98.69 270 GLN A N 1
ATOM 2072 C CA . GLN A 1 270 ? 5.952 2.009 18.379 1.00 98.69 270 GLN A CA 1
ATOM 2073 C C . GLN A 1 270 ? 4.782 2.929 18.748 1.00 98.69 270 GLN A C 1
ATOM 2075 O O . GLN A 1 270 ? 3.976 2.583 19.615 1.00 98.69 270 GLN A O 1
ATOM 2080 N N . ASN A 1 271 ? 4.662 4.072 18.069 1.00 98.75 271 ASN A N 1
ATOM 2081 C CA . ASN A 1 271 ? 3.627 5.062 18.346 1.00 98.75 271 ASN A CA 1
ATOM 2082 C C . ASN A 1 271 ? 2.226 4.462 18.167 1.00 98.75 271 ASN A C 1
ATOM 2084 O O . ASN A 1 271 ? 1.368 4.635 19.032 1.00 98.75 271 ASN A O 1
ATOM 2088 N N .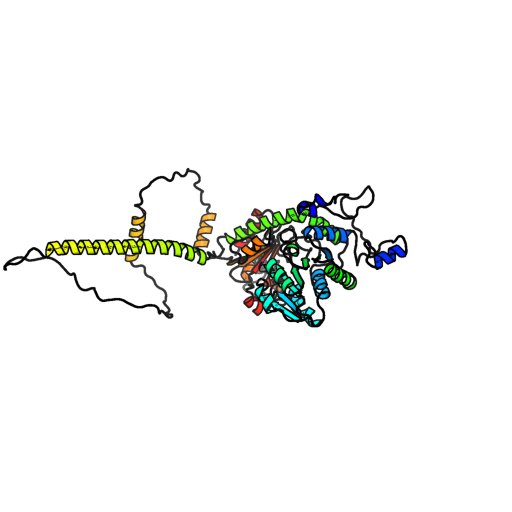 ALA A 1 272 ? 1.990 3.716 17.083 1.00 98.56 272 ALA A N 1
ATOM 2089 C CA . ALA A 1 272 ? 0.697 3.088 16.832 1.00 98.56 272 ALA A CA 1
ATOM 2090 C C . ALA A 1 272 ? 0.346 2.040 17.890 1.00 98.56 272 ALA A C 1
ATOM 2092 O O . ALA A 1 272 ? -0.799 1.990 18.330 1.00 98.56 272 ALA A O 1
ATOM 2093 N N . MET A 1 273 ? 1.317 1.262 18.378 1.00 98.50 273 MET A N 1
ATOM 2094 C CA . MET A 1 273 ? 1.095 0.338 19.493 1.00 98.50 273 MET A CA 1
ATOM 2095 C C . MET A 1 273 ? 0.723 1.073 20.789 1.00 98.50 273 MET A C 1
ATOM 2097 O O . MET A 1 273 ? -0.176 0.633 21.509 1.00 98.50 273 MET A O 1
ATOM 2101 N N . GLU A 1 274 ? 1.391 2.182 21.107 1.00 98.50 274 GLU A N 1
ATOM 2102 C CA . GLU A 1 274 ? 1.064 2.989 22.288 1.00 98.50 274 GLU A CA 1
ATOM 2103 C C . GLU A 1 274 ? -0.331 3.611 22.198 1.00 98.50 274 GLU A C 1
ATOM 2105 O O . GLU A 1 274 ? -1.109 3.519 23.151 1.00 98.50 274 GLU A O 1
ATOM 2110 N N . VAL A 1 275 ? -0.666 4.198 21.048 1.00 98.00 275 VAL A N 1
ATOM 2111 C CA . VAL A 1 275 ? -1.987 4.775 20.785 1.00 98.00 275 VAL A CA 1
ATOM 2112 C C . VAL A 1 275 ? -3.063 3.691 20.813 1.00 98.00 275 VAL A C 1
ATOM 2114 O O . VAL A 1 275 ? -4.095 3.885 21.447 1.00 98.00 275 VAL A O 1
ATOM 2117 N N . ALA A 1 276 ? -2.830 2.532 20.196 1.00 97.19 276 ALA A N 1
ATOM 2118 C CA . ALA A 1 276 ? -3.779 1.422 20.196 1.00 97.19 276 ALA A CA 1
ATOM 2119 C C . ALA A 1 276 ? -4.057 0.915 21.619 1.00 97.19 276 ALA A C 1
ATOM 2121 O O . ALA A 1 276 ? -5.214 0.728 21.985 1.00 97.19 276 ALA A O 1
ATOM 2122 N N . LYS A 1 277 ? -3.020 0.758 22.455 1.00 96.44 277 LYS A N 1
ATOM 2123 C CA . LYS A 1 277 ? -3.173 0.379 23.873 1.00 96.44 277 LYS A CA 1
ATOM 2124 C C . LYS A 1 277 ? -3.890 1.450 24.689 1.00 96.44 277 LYS A C 1
ATOM 2126 O O . LYS A 1 277 ? -4.707 1.115 25.544 1.00 96.44 277 LYS A O 1
ATOM 2131 N N . PHE A 1 278 ? -3.595 2.724 24.437 1.00 95.44 278 PHE A N 1
ATOM 2132 C CA . PHE A 1 278 ? -4.311 3.839 25.050 1.00 95.44 278 PHE A CA 1
ATOM 2133 C C . PHE A 1 278 ? -5.800 3.781 24.694 1.00 95.44 278 PHE A C 1
ATOM 2135 O O . PHE A 1 278 ? -6.636 3.756 25.594 1.00 95.44 278 PHE A O 1
ATOM 2142 N N . LEU A 1 279 ? -6.119 3.661 23.403 1.00 93.06 279 LEU A N 1
ATOM 2143 C CA . LEU A 1 279 ? -7.486 3.564 22.906 1.00 93.06 279 LEU A CA 1
ATOM 2144 C C . LEU A 1 279 ? -8.192 2.291 23.361 1.00 93.06 279 LEU A C 1
ATOM 2146 O O . LEU A 1 279 ? -9.390 2.354 23.532 1.00 93.06 279 LEU A O 1
ATOM 2150 N N . GLU A 1 280 ? -7.522 1.154 23.561 1.00 89.56 280 GLU A N 1
ATOM 2151 C CA . GLU A 1 280 ? -8.156 -0.076 24.068 1.00 89.56 280 GLU A CA 1
ATOM 2152 C C . GLU A 1 280 ? -8.381 -0.016 25.592 1.00 89.56 280 GLU A C 1
ATOM 2154 O O . GLU A 1 280 ? -9.379 -0.515 26.114 1.00 89.56 280 GLU A O 1
ATOM 2159 N N . GLY A 1 281 ? -7.464 0.625 26.322 1.00 85.25 281 GLY A N 1
ATOM 2160 C CA . GLY A 1 281 ? -7.526 0.775 27.775 1.00 85.25 281 GLY A CA 1
ATOM 2161 C C . GLY A 1 281 ? -8.395 1.937 28.267 1.00 85.25 281 GLY A C 1
ATOM 2162 O O . GLY A 1 281 ? -8.679 2.016 29.471 1.00 85.25 281 GLY A O 1
ATOM 2163 N N . HIS A 1 282 ? -8.810 2.839 27.376 1.00 85.31 282 HIS A N 1
ATOM 2164 C CA . HIS A 1 282 ? -9.486 4.083 27.731 1.00 85.31 282 HIS A CA 1
ATOM 2165 C C . HIS A 1 282 ? -10.826 3.825 28.470 1.00 85.31 282 HIS A C 1
ATOM 2167 O O . HIS A 1 282 ? -11.560 2.897 28.136 1.00 85.31 282 HIS A O 1
ATOM 2173 N N . PRO A 1 283 ? -11.202 4.608 29.503 1.00 78.56 283 PRO A N 1
ATOM 2174 C CA . PRO A 1 283 ? -12.412 4.353 30.303 1.00 78.56 283 PRO A CA 1
ATOM 2175 C C . PRO A 1 283 ? -13.711 4.401 29.507 1.00 78.56 283 PRO A C 1
ATOM 2177 O O . PRO A 1 283 ? -14.657 3.692 29.840 1.00 78.56 283 PRO A O 1
ATOM 2180 N N . LYS A 1 284 ? -13.741 5.218 28.449 1.00 77.81 284 LYS A N 1
ATOM 2181 C CA . LYS A 1 284 ? -14.849 5.257 27.495 1.00 77.81 284 LYS A CA 1
ATOM 2182 C C . LYS A 1 284 ? -14.812 4.086 26.498 1.00 77.81 284 LYS A C 1
ATOM 2184 O O . LYS A 1 284 ? -15.502 4.167 25.498 1.00 77.81 284 LYS A O 1
ATOM 2189 N N . VAL A 1 285 ? -14.046 3.018 26.704 1.00 69.06 285 VAL A N 1
ATOM 2190 C CA . VAL A 1 285 ? -14.023 1.853 25.799 1.00 69.06 285 VAL A CA 1
ATOM 2191 C C . VAL A 1 285 ? -14.923 0.768 26.329 1.00 69.06 285 VAL A C 1
ATOM 2193 O O . VAL A 1 285 ? -14.826 0.395 27.500 1.00 69.06 285 VAL A O 1
ATOM 2196 N N . GLN A 1 286 ? -15.768 0.224 25.460 1.00 56.19 286 GLN A N 1
ATOM 2197 C CA . GLN A 1 286 ? -16.554 -0.949 25.777 1.00 56.19 286 GLN A CA 1
ATOM 2198 C C . GLN A 1 286 ? -15.582 -2.099 26.000 1.00 56.19 286 GLN A C 1
ATOM 2200 O O . GLN A 1 286 ? -14.998 -2.625 25.059 1.00 56.19 286 GLN A O 1
ATOM 2205 N N . SER A 1 287 ? -15.382 -2.490 27.259 1.00 46.19 287 SER A N 1
ATOM 2206 C CA . SER A 1 287 ? -14.487 -3.591 27.574 1.00 46.19 287 SER A CA 1
ATOM 2207 C C . SER A 1 287 ? -15.053 -4.868 26.957 1.00 46.19 287 SER A C 1
ATOM 2209 O O . SER A 1 287 ? -15.934 -5.513 27.533 1.00 46.19 287 SER A O 1
ATOM 2211 N N . SER A 1 288 ? -14.547 -5.266 25.794 1.00 37.94 288 SER A N 1
ATOM 2212 C CA . SER A 1 288 ? -14.715 -6.614 25.280 1.00 37.94 288 SER A CA 1
ATOM 2213 C C . SER A 1 288 ? -13.805 -7.529 26.090 1.00 37.94 288 SER A C 1
ATOM 2215 O O . SER A 1 288 ? -12.821 -8.071 25.592 1.00 37.94 288 SER A O 1
ATOM 2217 N N . ILE A 1 289 ? -14.116 -7.709 27.377 1.00 36.94 289 ILE A N 1
ATOM 2218 C CA . ILE A 1 289 ? -13.639 -8.893 28.077 1.00 36.94 289 ILE A CA 1
ATOM 2219 C C . ILE A 1 289 ? -14.273 -10.046 27.316 1.00 36.94 289 ILE A C 1
ATOM 2221 O O . ILE A 1 289 ? -15.482 -10.277 27.400 1.00 36.94 289 ILE A O 1
ATOM 2225 N N . ASN A 1 290 ? -13.448 -10.723 26.523 1.00 31.92 290 ASN A N 1
ATOM 2226 C CA . ASN A 1 290 ? -13.799 -11.930 25.808 1.00 31.92 290 ASN A CA 1
ATOM 2227 C C . ASN A 1 290 ? -14.213 -12.956 26.871 1.00 31.92 290 ASN A C 1
ATOM 2229 O O . ASN A 1 290 ? -13.396 -13.645 27.487 1.00 31.92 290 ASN A O 1
ATOM 2233 N N . CYS A 1 291 ? -15.514 -12.993 27.168 1.00 31.62 291 CYS A N 1
ATOM 2234 C CA . CYS A 1 291 ? -16.091 -13.798 28.239 1.00 31.62 291 CYS A CA 1
ATOM 2235 C C . CYS A 1 291 ? -15.867 -15.301 27.989 1.00 31.62 291 CYS A C 1
ATOM 2237 O O . CYS A 1 291 ? -16.122 -16.115 28.866 1.00 31.62 291 CYS A O 1
ATOM 2239 N N . THR A 1 292 ? -15.374 -15.685 26.813 1.00 33.69 292 THR A N 1
ATOM 2240 C CA . THR A 1 292 ? -14.929 -17.030 26.442 1.00 33.69 292 THR A CA 1
ATOM 2241 C C . THR A 1 292 ? -13.674 -17.478 27.190 1.00 33.69 292 THR A C 1
ATOM 2243 O O . THR A 1 292 ? -13.659 -18.611 27.667 1.00 33.69 292 THR A O 1
ATOM 2246 N N . PHE A 1 293 ? -12.661 -16.624 27.385 1.00 32.66 293 PHE A N 1
ATOM 2247 C CA . PHE A 1 293 ? -11.454 -17.013 28.135 1.00 32.66 293 PHE A CA 1
ATOM 2248 C C . PHE A 1 293 ? -11.748 -17.111 29.638 1.00 32.66 293 PHE A C 1
ATOM 2250 O O . PHE A 1 293 ? -11.418 -18.107 30.284 1.00 32.66 293 PHE A O 1
ATOM 2257 N N . PHE A 1 294 ? -12.491 -16.132 30.168 1.00 28.92 294 PHE A N 1
ATOM 2258 C CA . PHE A 1 294 ? -12.912 -16.130 31.569 1.00 28.92 294 PHE A CA 1
ATOM 2259 C C . PHE A 1 294 ? -13.860 -17.299 31.872 1.00 28.92 294 PHE A C 1
ATOM 2261 O O . PHE A 1 294 ? -13.644 -17.997 32.852 1.00 28.92 294 PHE A O 1
ATOM 2268 N N . LYS A 1 295 ? -14.841 -17.615 31.007 1.00 30.36 295 LYS A N 1
ATOM 2269 C CA . LYS A 1 295 ? -15.710 -18.800 31.180 1.00 30.36 295 LYS A CA 1
ATOM 2270 C C . LYS A 1 295 ? -14.946 -20.120 31.114 1.00 30.36 295 LYS A C 1
ATOM 2272 O O . LYS A 1 295 ? -15.341 -21.064 31.793 1.00 30.36 295 LYS A O 1
ATOM 2277 N N . ARG A 1 296 ? -13.874 -20.210 30.320 1.00 37.81 296 ARG A N 1
ATOM 2278 C CA . ARG A 1 296 ? -13.098 -21.448 30.166 1.00 37.81 296 ARG A CA 1
ATOM 2279 C C . ARG A 1 296 ? -12.199 -21.708 31.377 1.00 37.81 296 ARG A C 1
ATOM 2281 O O . ARG A 1 296 ? -12.155 -22.850 31.830 1.00 37.81 296 ARG A O 1
ATOM 2288 N N . GLU A 1 297 ? -11.569 -20.681 31.952 1.00 36.72 297 GLU A N 1
ATOM 2289 C CA . GLU A 1 297 ? -10.772 -20.850 33.179 1.00 36.72 297 GLU A CA 1
ATOM 2290 C C . GLU A 1 297 ? -11.595 -20.840 34.472 1.00 36.72 297 GLU A C 1
ATOM 2292 O O . GLU A 1 297 ? -11.375 -21.708 35.321 1.00 36.72 297 GLU A O 1
ATOM 2297 N N . LEU A 1 298 ? -12.632 -19.996 34.598 1.00 37.56 298 LEU A N 1
ATOM 2298 C CA . LEU A 1 298 ? -13.598 -20.163 35.692 1.00 37.56 298 LEU A CA 1
ATOM 2299 C C . LEU A 1 298 ? -14.270 -21.531 35.596 1.00 37.56 298 LEU A C 1
ATOM 2301 O O . LEU A 1 298 ? -14.444 -22.176 36.617 1.00 37.56 298 LEU A O 1
ATOM 2305 N N . GLY A 1 299 ? -14.606 -22.005 34.393 1.00 38.84 299 GLY A N 1
ATOM 2306 C CA . GLY A 1 299 ? -15.192 -23.327 34.177 1.00 38.84 299 GLY A CA 1
ATOM 2307 C C . GLY A 1 299 ? -14.285 -24.455 34.667 1.00 38.84 299 GLY A C 1
ATOM 2308 O O . GLY A 1 299 ? -14.751 -25.341 35.376 1.00 38.84 299 GLY A O 1
ATOM 2309 N N . LYS A 1 300 ? -12.978 -24.401 34.383 1.00 44.47 300 LYS A N 1
ATOM 2310 C CA . LYS A 1 300 ? -12.006 -25.392 34.878 1.00 44.47 300 LYS A CA 1
ATOM 2311 C C . LYS A 1 300 ? -11.797 -25.316 36.393 1.00 44.47 300 LYS A C 1
ATOM 2313 O O . LYS A 1 300 ? -11.692 -26.357 37.043 1.00 44.47 300 LYS A O 1
ATOM 2318 N N . HIS A 1 301 ? -11.736 -24.114 36.968 1.00 43.66 301 HIS A N 1
ATOM 2319 C CA . HIS A 1 301 ? -11.554 -23.927 38.411 1.00 43.66 301 HIS A CA 1
ATOM 2320 C C . HIS A 1 301 ? -12.819 -24.258 39.213 1.00 43.66 301 HIS A C 1
ATOM 2322 O O . HIS A 1 301 ? -12.724 -24.975 40.209 1.00 43.66 301 HIS A O 1
ATOM 2328 N N . LEU A 1 302 ? -14.006 -23.854 38.746 1.00 40.22 302 LEU A N 1
ATOM 2329 C CA . LEU A 1 302 ? -15.287 -24.273 39.320 1.00 40.22 302 LEU A CA 1
ATOM 2330 C C . LEU A 1 302 ? -15.505 -25.775 39.162 1.00 40.22 302 LEU A C 1
ATOM 2332 O O . LEU A 1 302 ? -15.996 -26.391 40.097 1.00 40.22 302 LEU A O 1
ATOM 2336 N N . TRP A 1 303 ? -15.119 -26.395 38.044 1.00 42.84 303 TRP A N 1
ATOM 2337 C CA . TRP A 1 303 ? -15.256 -27.844 37.885 1.00 42.84 303 TRP A CA 1
ATOM 2338 C C . TRP A 1 303 ? -14.371 -28.604 38.880 1.00 42.84 303 TRP A C 1
ATOM 2340 O O . TRP A 1 303 ? -14.860 -29.516 39.542 1.00 42.84 303 TRP A O 1
ATOM 2350 N N . LYS A 1 304 ? -13.118 -28.171 39.096 1.00 42.47 304 LYS A N 1
ATOM 2351 C CA . LYS A 1 304 ? -12.254 -28.717 40.161 1.00 42.47 304 LYS A CA 1
ATOM 2352 C C . LYS A 1 304 ? -12.850 -28.505 41.559 1.00 42.47 304 LYS A C 1
ATOM 2354 O O . LYS A 1 304 ? -12.881 -29.447 42.346 1.00 42.47 304 LYS A O 1
ATOM 2359 N N . LEU A 1 305 ? -13.379 -27.316 41.858 1.00 39.38 305 LEU A N 1
ATOM 2360 C CA . LEU A 1 305 ? -14.019 -27.004 43.145 1.00 39.38 305 LEU A CA 1
ATOM 2361 C C . LEU A 1 305 ? -15.295 -27.822 43.384 1.00 39.38 305 LEU A C 1
ATOM 2363 O O . LEU A 1 305 ? -15.469 -28.377 44.464 1.00 39.38 305 LEU A O 1
ATOM 2367 N N . VAL A 1 306 ? -16.156 -27.963 42.375 1.00 44.31 306 VAL A N 1
ATOM 2368 C CA . VAL A 1 306 ? -17.383 -28.772 42.435 1.00 44.31 306 VAL A CA 1
ATOM 2369 C C . VAL A 1 306 ? -17.049 -30.257 42.558 1.00 44.31 306 VAL A C 1
ATOM 2371 O O . VAL A 1 306 ? -17.742 -30.968 43.278 1.00 44.31 306 VAL A O 1
ATOM 2374 N N . HIS A 1 307 ? -15.977 -30.741 41.926 1.00 47.72 307 HIS A N 1
ATOM 2375 C CA . HIS A 1 307 ? -15.554 -32.138 42.043 1.00 47.72 307 HIS A CA 1
ATOM 2376 C C . HIS A 1 307 ? -14.957 -32.448 43.427 1.00 47.72 307 HIS A C 1
ATOM 2378 O O . HIS A 1 307 ? -15.255 -33.489 44.015 1.00 47.72 307 HIS A O 1
ATOM 2384 N N . VAL A 1 308 ? -14.178 -31.520 43.995 1.00 47.78 308 VAL A N 1
ATOM 2385 C CA . VAL A 1 308 ? -13.650 -31.618 45.367 1.00 47.78 308 VAL A CA 1
ATOM 2386 C C . VAL A 1 308 ? -14.773 -31.493 46.402 1.00 47.78 308 VAL A C 1
ATOM 2388 O O . VAL A 1 308 ? -14.805 -32.266 47.361 1.00 47.78 308 VAL A O 1
ATOM 2391 N N . MET A 1 309 ? -15.735 -30.588 46.194 1.00 39.47 309 MET A N 1
ATOM 2392 C CA . MET A 1 309 ? -16.902 -30.450 47.069 1.00 39.47 309 MET A CA 1
ATOM 2393 C C . MET A 1 309 ? -17.851 -31.643 46.957 1.00 39.47 309 MET A C 1
ATOM 2395 O O . MET A 1 309 ? -18.290 -32.128 47.991 1.00 39.47 309 MET A O 1
ATOM 2399 N N . LYS A 1 310 ? -18.102 -32.197 45.762 1.00 40.91 310 LYS A N 1
ATOM 2400 C CA . LYS A 1 310 ? -18.876 -33.442 45.612 1.00 40.91 310 LYS A CA 1
ATOM 2401 C C . LYS A 1 310 ? -18.215 -34.595 46.357 1.00 40.91 310 LYS A C 1
ATOM 2403 O O . LYS A 1 310 ? -18.890 -35.251 47.133 1.00 40.91 310 LYS A O 1
ATOM 2408 N N . ARG A 1 311 ? -16.898 -34.795 46.217 1.00 47.62 311 ARG A N 1
ATOM 2409 C CA . ARG A 1 311 ? -16.184 -35.846 46.966 1.00 47.62 311 ARG A CA 1
ATOM 2410 C C . ARG A 1 311 ? -16.251 -35.640 48.481 1.00 47.62 311 ARG A C 1
ATOM 2412 O O . ARG A 1 311 ? -16.453 -36.609 49.204 1.00 47.62 311 ARG A O 1
ATOM 2419 N N . ARG A 1 312 ? -16.136 -34.399 48.967 1.00 46.91 312 ARG A N 1
ATOM 2420 C CA . ARG A 1 312 ? -16.253 -34.090 50.404 1.00 46.91 312 ARG A CA 1
ATOM 2421 C C . ARG A 1 312 ? -17.677 -34.240 50.934 1.00 46.91 312 ARG A C 1
ATOM 2423 O O . ARG A 1 312 ? -17.836 -34.762 52.028 1.00 46.91 312 ARG A O 1
ATOM 2430 N N . VAL A 1 313 ? -18.694 -33.841 50.171 1.00 45.53 313 VAL A N 1
ATOM 2431 C CA . VAL A 1 313 ? -20.103 -34.013 50.551 1.00 45.53 313 VAL A CA 1
ATOM 2432 C C . VAL A 1 313 ? -20.465 -35.494 50.549 1.00 45.53 313 VAL A C 1
ATOM 2434 O O . VAL A 1 313 ? -20.986 -35.964 51.545 1.00 45.53 313 VAL A O 1
ATOM 2437 N N . THR A 1 314 ? -20.089 -36.271 49.529 1.00 47.19 314 THR A N 1
ATOM 2438 C CA . THR A 1 314 ? -20.337 -37.723 49.508 1.00 47.19 314 THR A CA 1
ATOM 2439 C C . THR A 1 314 ? -19.631 -38.447 50.660 1.00 47.19 314 THR A C 1
ATOM 2441 O O . THR A 1 314 ? -20.239 -39.309 51.289 1.00 47.19 314 THR A O 1
ATOM 2444 N N . LEU A 1 315 ? -18.394 -38.064 51.001 1.00 44.94 315 LEU A N 1
ATOM 2445 C CA . LEU A 1 315 ? -17.664 -38.631 52.142 1.00 44.94 315 LEU A CA 1
ATOM 2446 C C . LEU A 1 315 ? -18.291 -38.232 53.490 1.00 44.94 315 LEU A C 1
ATOM 2448 O O . LEU A 1 315 ? -18.421 -39.070 54.374 1.00 44.94 315 LEU A O 1
ATOM 2452 N N . MET A 1 316 ? -18.727 -36.977 53.640 1.00 44.06 316 MET A N 1
ATOM 2453 C CA . MET A 1 316 ? -19.416 -36.486 54.841 1.00 44.06 316 MET A CA 1
ATOM 2454 C C . MET A 1 316 ? -20.794 -37.127 55.012 1.00 44.06 316 MET A C 1
ATOM 2456 O O . MET A 1 316 ? -21.161 -37.474 56.128 1.00 44.06 316 MET A O 1
ATOM 2460 N N . THR A 1 317 ? -21.539 -37.340 53.926 1.00 45.53 317 THR A N 1
ATOM 2461 C CA . THR A 1 317 ? -22.827 -38.041 53.947 1.00 45.53 317 THR A CA 1
ATOM 2462 C C . THR A 1 317 ? -22.628 -39.518 54.292 1.00 45.53 317 THR A C 1
ATOM 2464 O O . THR A 1 317 ? -23.328 -40.024 55.161 1.00 45.53 317 THR A O 1
ATOM 2467 N N . LEU A 1 318 ? -21.623 -40.195 53.723 1.00 44.75 318 LEU A N 1
ATOM 2468 C CA . LEU A 1 318 ? -21.275 -41.577 54.087 1.00 44.75 318 LEU A CA 1
ATOM 2469 C C . LEU A 1 318 ? -20.829 -41.707 55.551 1.00 44.75 318 LEU A C 1
ATOM 2471 O O . LEU A 1 318 ? -21.266 -42.627 56.236 1.00 44.75 318 LEU A O 1
ATOM 2475 N N . LEU A 1 319 ? -20.022 -40.772 56.059 1.00 45.97 319 LEU A N 1
ATOM 2476 C CA . LEU A 1 319 ? -19.613 -40.738 57.467 1.00 45.97 319 LEU A CA 1
ATOM 2477 C C . LEU A 1 319 ? -20.787 -40.417 58.401 1.00 45.97 319 LEU A C 1
ATOM 2479 O O . LEU A 1 319 ? -20.881 -40.996 59.480 1.00 45.97 319 LEU A O 1
ATOM 2483 N N . PHE A 1 320 ? -21.705 -39.540 57.987 1.00 41.12 320 PHE A N 1
ATOM 2484 C CA . PHE A 1 320 ? -22.911 -39.218 58.745 1.00 41.12 320 PHE A CA 1
ATOM 2485 C C . PHE A 1 320 ? -23.854 -40.423 58.836 1.00 41.12 320 PHE A C 1
ATOM 2487 O O . PHE A 1 320 ? -24.300 -40.738 59.938 1.00 41.12 320 PHE A O 1
ATOM 2494 N N . PHE A 1 321 ? -24.078 -41.145 57.729 1.00 42.06 321 PHE A N 1
ATOM 2495 C CA . PHE A 1 321 ? -24.875 -42.380 57.695 1.00 42.06 321 PHE A CA 1
ATOM 2496 C C . PHE A 1 321 ? -24.210 -43.537 58.451 1.00 42.06 321 PHE A C 1
ATOM 2498 O O . PHE A 1 321 ? -24.889 -44.263 59.175 1.00 42.06 321 PHE A O 1
ATOM 2505 N N . ALA A 1 322 ? -22.884 -43.682 58.365 1.00 45.91 322 ALA A N 1
ATOM 2506 C CA . ALA A 1 322 ? -22.148 -44.675 59.146 1.00 45.91 322 ALA A CA 1
ATOM 2507 C C . ALA A 1 322 ? -22.264 -44.403 60.656 1.00 45.91 322 ALA A C 1
ATOM 2509 O O . ALA A 1 322 ? -22.473 -45.330 61.438 1.00 45.91 322 ALA A O 1
ATOM 2510 N N . LYS A 1 323 ? -22.213 -43.128 61.067 1.00 44.72 323 LYS A N 1
ATOM 2511 C CA . LYS A 1 323 ? -22.323 -42.725 62.475 1.00 44.72 323 LYS A CA 1
ATOM 2512 C C . LYS A 1 323 ? -23.759 -42.822 62.998 1.00 44.72 323 LYS A C 1
ATOM 2514 O O . LYS A 1 323 ? -23.946 -43.277 64.118 1.00 44.72 323 LYS A O 1
ATOM 2519 N N . THR A 1 324 ? -24.779 -42.509 62.190 1.00 43.03 324 THR A N 1
ATOM 2520 C CA . THR A 1 324 ? -26.191 -42.736 62.570 1.00 43.03 324 THR A CA 1
ATOM 2521 C C . THR A 1 324 ? -26.536 -44.223 62.650 1.00 43.03 324 THR A C 1
ATOM 2523 O O . THR A 1 324 ? -27.213 -44.624 63.593 1.00 43.03 324 THR A O 1
ATOM 2526 N N . ALA A 1 325 ? -26.013 -45.068 61.755 1.00 40.81 325 ALA A N 1
ATOM 2527 C CA . ALA A 1 325 ? -26.196 -46.521 61.828 1.00 40.81 325 ALA A CA 1
ATOM 2528 C C . ALA A 1 325 ? -25.512 -47.152 63.059 1.00 40.81 325 ALA A C 1
ATOM 2530 O O . ALA A 1 325 ? -26.022 -48.121 63.626 1.00 40.81 325 ALA A O 1
ATOM 2531 N N . GLN A 1 326 ? -24.383 -46.589 63.506 1.00 42.44 326 GLN A N 1
ATOM 2532 C CA . GLN A 1 326 ? -23.669 -47.041 64.703 1.00 42.44 326 GLN A CA 1
ATOM 2533 C C . GLN A 1 326 ? -24.403 -46.639 65.996 1.00 42.44 326 GLN A C 1
ATOM 2535 O O . GLN A 1 326 ? -24.510 -47.460 66.905 1.00 42.44 326 GLN A O 1
ATOM 2540 N N . THR A 1 327 ? -25.005 -45.444 66.043 1.00 40.66 327 THR A N 1
ATOM 2541 C CA . THR A 1 327 ? -25.829 -44.981 67.179 1.00 40.66 327 THR A CA 1
ATOM 2542 C C . THR A 1 327 ? -27.198 -45.678 67.247 1.00 40.66 327 THR A C 1
ATOM 2544 O O . THR A 1 327 ? -27.708 -45.944 68.335 1.00 40.66 327 THR A O 1
ATOM 2547 N N . LEU A 1 328 ? -27.791 -46.052 66.105 1.00 38.19 328 LEU A N 1
ATOM 2548 C CA . LEU A 1 328 ? -29.037 -46.835 66.065 1.00 38.19 328 LEU A CA 1
ATOM 2549 C C . LEU A 1 328 ? -28.835 -48.294 66.511 1.00 38.19 328 LEU A C 1
ATOM 2551 O O . LEU A 1 328 ? -29.707 -48.851 67.174 1.00 38.19 328 LEU A O 1
ATOM 2555 N N . LYS A 1 329 ? -27.667 -48.900 66.251 1.00 36.72 329 LYS A N 1
ATOM 2556 C CA . LYS A 1 329 ? -27.334 -50.243 66.767 1.00 36.72 329 LYS A CA 1
ATOM 2557 C C . LYS A 1 329 ? -27.137 -50.285 68.288 1.00 36.72 329 LYS A C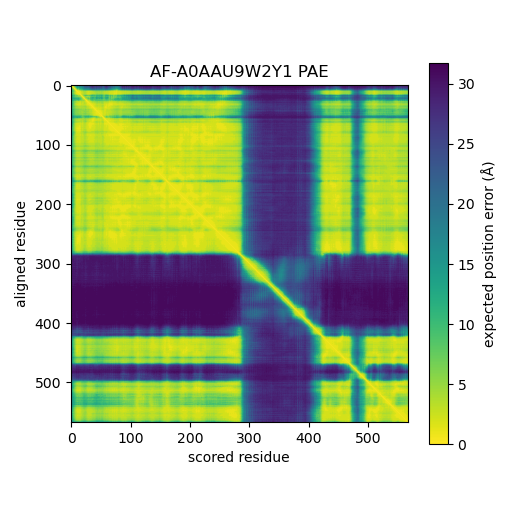 1
ATOM 2559 O O . LYS A 1 329 ? -27.379 -51.331 68.884 1.00 36.72 329 LYS A O 1
ATOM 2564 N N . SER A 1 330 ? -26.747 -49.177 68.925 1.00 37.97 330 SER A N 1
ATOM 2565 C CA . SER A 1 330 ? -26.656 -49.086 70.391 1.00 37.97 330 SER A CA 1
ATOM 2566 C C . SER A 1 330 ? -27.998 -48.795 71.078 1.00 37.97 330 SER A C 1
ATOM 2568 O O . SER A 1 330 ? -28.143 -49.104 72.256 1.00 37.97 330 SER A O 1
ATOM 2570 N N . LEU A 1 331 ? -28.992 -48.261 70.357 1.00 32.88 331 LEU A N 1
ATOM 2571 C CA . LEU A 1 331 ? -30.313 -47.914 70.906 1.00 32.88 331 LEU A CA 1
ATOM 2572 C C . LEU A 1 331 ? -31.345 -49.058 70.844 1.00 32.88 331 LEU A C 1
ATOM 2574 O O . LEU A 1 331 ? -32.330 -49.021 71.571 1.00 32.88 331 LEU A O 1
ATOM 2578 N N . VAL A 1 332 ? -31.109 -50.114 70.056 1.00 33.19 332 VAL A N 1
ATOM 2579 C CA . VAL A 1 332 ? -32.032 -51.269 69.927 1.00 33.19 332 VAL A CA 1
ATOM 2580 C C . VAL A 1 332 ? -31.795 -52.366 70.988 1.00 33.19 332 VAL A C 1
ATOM 2582 O O . VAL A 1 332 ? -32.522 -53.352 71.039 1.00 33.19 332 VAL A O 1
ATOM 2585 N N . LYS A 1 333 ? -30.825 -52.208 71.902 1.00 33.22 333 LYS A N 1
ATOM 2586 C CA . LYS A 1 333 ? -30.535 -53.223 72.940 1.00 33.22 333 LYS A CA 1
ATOM 2587 C C . LYS A 1 333 ? -31.191 -53.001 74.305 1.00 33.22 333 LYS A C 1
ATOM 2589 O O . LYS A 1 333 ? -30.969 -53.812 75.198 1.00 33.22 333 LYS A O 1
ATOM 2594 N N . ILE A 1 334 ? -32.007 -51.964 74.491 1.00 35.66 334 ILE A N 1
ATOM 2595 C CA . ILE A 1 334 ? -32.654 -51.701 75.784 1.00 35.66 334 ILE A CA 1
ATOM 2596 C C . ILE A 1 334 ? -34.101 -51.261 75.561 1.00 35.66 334 ILE A C 1
ATOM 2598 O O . ILE A 1 334 ? -34.364 -50.085 75.334 1.00 35.66 334 ILE A O 1
ATOM 2602 N N . SER A 1 335 ? -35.039 -52.213 75.610 1.00 28.73 335 SER A N 1
ATOM 2603 C CA . SER A 1 335 ? -36.281 -52.128 76.407 1.00 28.73 335 SER A CA 1
ATOM 2604 C C . SER A 1 335 ? -37.313 -53.187 75.987 1.00 28.73 335 SER A C 1
ATOM 2606 O O . SER A 1 335 ? -37.982 -53.082 74.966 1.00 28.73 335 SER A O 1
ATOM 2608 N N . VAL A 1 336 ? -37.502 -54.189 76.847 1.00 27.92 336 VAL A N 1
ATOM 2609 C CA . VAL A 1 336 ? -38.768 -54.920 76.989 1.00 27.92 336 VAL A CA 1
ATOM 2610 C C . VAL A 1 336 ? -39.045 -55.018 78.486 1.00 27.92 336 VAL A C 1
ATOM 2612 O O . VAL A 1 336 ? -38.444 -55.860 79.143 1.00 27.92 336 VAL A O 1
ATOM 2615 N N . LYS A 1 337 ? -39.905 -54.137 79.025 1.00 27.06 337 LYS A N 1
ATOM 2616 C CA . LYS A 1 337 ? -41.069 -54.475 79.879 1.00 27.06 337 LYS A CA 1
ATOM 2617 C C . LYS A 1 337 ? -41.611 -53.292 80.705 1.00 27.06 337 LYS A C 1
ATOM 2619 O O . LYS A 1 337 ? -40.909 -52.707 81.512 1.00 27.06 337 LYS A O 1
ATOM 2624 N N . TYR A 1 338 ? -42.929 -53.128 80.557 1.00 26.38 338 TYR A N 1
ATOM 2625 C CA . TYR A 1 338 ? -43.954 -52.639 81.495 1.00 26.38 338 TYR A CA 1
ATOM 2626 C C . TYR A 1 338 ? -44.117 -51.147 81.856 1.00 26.38 338 TYR A C 1
ATOM 2628 O O . TYR A 1 338 ? -43.372 -50.558 82.622 1.00 26.38 338 TYR A O 1
ATOM 2636 N N . ARG A 1 339 ? -45.239 -50.633 81.322 1.00 26.81 339 ARG A N 1
ATOM 2637 C CA . ARG A 1 339 ? -46.357 -49.854 81.901 1.00 26.81 339 ARG A CA 1
ATOM 2638 C C . ARG A 1 339 ? -46.179 -48.973 83.158 1.00 26.81 339 ARG A C 1
ATOM 2640 O O . ARG A 1 339 ? -45.951 -49.477 84.247 1.00 26.81 339 ARG A O 1
ATOM 2647 N N . LYS A 1 340 ? -46.739 -47.773 82.941 1.00 26.25 340 LYS A N 1
ATOM 2648 C CA . LYS A 1 340 ? -47.745 -46.994 83.697 1.00 26.25 340 LYS A CA 1
ATOM 2649 C C . LYS A 1 340 ? -47.275 -45.896 84.664 1.00 26.25 340 LYS A C 1
ATOM 2651 O O . LYS A 1 340 ? -46.727 -46.149 85.725 1.00 26.25 340 LYS A O 1
ATOM 2656 N N . ASP A 1 341 ? -47.716 -44.707 84.250 1.00 26.36 341 ASP A N 1
ATOM 2657 C CA . ASP A 1 341 ? -48.147 -43.531 84.998 1.00 26.36 341 ASP A CA 1
ATOM 2658 C C . ASP A 1 341 ? -47.112 -42.438 85.324 1.00 26.36 341 ASP A C 1
ATOM 2660 O O . ASP A 1 341 ? -46.242 -42.579 86.176 1.00 26.36 341 ASP A O 1
ATOM 2664 N N . SER A 1 342 ? -47.381 -41.282 84.693 1.00 24.62 342 SER A N 1
ATOM 2665 C CA . SER A 1 342 ? -47.033 -39.891 85.043 1.00 24.62 342 SER A CA 1
ATOM 2666 C C . SER A 1 342 ? -46.009 -39.167 84.149 1.00 24.62 342 SER A C 1
ATOM 2668 O O . SER A 1 342 ? -44.917 -39.657 83.896 1.00 24.62 342 SER A O 1
ATOM 2670 N N . LEU A 1 343 ? -46.391 -37.925 83.797 1.00 25.48 343 LEU A N 1
ATOM 2671 C CA . LEU A 1 343 ? -45.576 -36.756 83.399 1.00 25.48 343 LEU A CA 1
ATOM 2672 C C . LEU A 1 343 ? -45.246 -36.513 81.903 1.00 25.48 343 LEU A C 1
ATOM 2674 O O . LEU A 1 343 ? -44.231 -36.935 81.372 1.00 25.48 343 LEU A O 1
ATOM 2678 N N . VAL A 1 344 ? -46.144 -35.760 81.248 1.00 27.22 344 VAL A N 1
ATOM 2679 C CA . VAL A 1 344 ? -45.969 -34.361 80.770 1.00 27.22 344 VAL A CA 1
ATOM 2680 C C . VAL A 1 344 ? -44.639 -33.952 80.078 1.00 27.22 344 VAL A C 1
ATOM 2682 O O . VAL A 1 344 ? -43.577 -33.995 80.680 1.00 27.22 344 VAL A O 1
ATOM 2685 N N . LEU A 1 345 ? -44.788 -33.359 78.874 1.00 26.11 345 LEU A N 1
ATOM 2686 C CA . LEU A 1 345 ? -43.862 -32.485 78.107 1.00 26.11 345 LEU A CA 1
ATOM 2687 C C . LEU A 1 345 ? -42.533 -33.078 77.565 1.00 26.11 345 LEU A C 1
ATOM 2689 O O . LEU A 1 345 ? -41.573 -33.203 78.309 1.00 26.11 345 LEU A O 1
ATOM 2693 N N . LEU A 1 346 ? -42.415 -33.255 76.234 1.00 23.27 346 LEU A N 1
ATOM 2694 C CA . LEU A 1 346 ? -41.483 -32.522 75.335 1.00 23.27 346 LEU A CA 1
ATOM 2695 C C . LEU A 1 346 ? -41.436 -33.119 73.901 1.00 23.27 346 LEU A C 1
ATOM 2697 O O . LEU A 1 346 ? -41.291 -34.319 73.726 1.00 23.27 346 LEU A O 1
ATOM 2701 N N . HIS A 1 347 ? -41.399 -32.217 72.908 1.00 25.70 347 HIS A N 1
ATOM 2702 C CA . HIS A 1 347 ? -40.818 -32.343 71.548 1.00 25.70 347 HIS A CA 1
ATOM 2703 C C . HIS A 1 347 ? -41.526 -33.198 70.472 1.00 25.70 347 HIS A C 1
ATOM 2705 O O . HIS A 1 347 ? -41.555 -34.417 70.521 1.00 25.70 347 HIS A O 1
ATOM 2711 N N . ARG A 1 348 ? -42.206 -32.540 69.512 1.00 25.44 348 ARG A N 1
ATOM 2712 C CA . ARG A 1 348 ? -41.711 -32.008 68.205 1.00 25.44 348 ARG A CA 1
ATOM 2713 C C . ARG A 1 348 ? -41.474 -33.109 67.166 1.00 25.44 348 ARG A C 1
ATOM 2715 O O . ARG A 1 348 ? -40.531 -33.876 67.261 1.00 25.44 348 ARG A O 1
ATOM 2722 N N . GLN A 1 349 ? -42.336 -33.163 66.149 1.00 33.25 349 GLN A N 1
ATOM 2723 C CA . GLN A 1 349 ? -42.014 -32.635 64.811 1.00 33.25 349 GLN A CA 1
ATOM 2724 C C . GLN A 1 349 ? -40.670 -33.140 64.287 1.00 33.25 349 GLN A C 1
ATOM 2726 O O . GLN A 1 349 ? -39.654 -32.450 64.340 1.00 33.25 349 GLN A O 1
ATOM 2731 N N . THR A 1 350 ? -40.677 -34.338 63.728 1.00 27.38 350 THR A N 1
ATOM 2732 C CA . THR A 1 350 ? -39.768 -34.725 62.652 1.00 27.38 350 THR A CA 1
ATOM 2733 C C . THR A 1 350 ? -40.390 -35.929 61.965 1.00 27.38 350 THR A C 1
ATOM 2735 O O . THR A 1 350 ? -40.987 -36.753 62.647 1.00 27.38 350 THR A O 1
ATOM 2738 N N . ILE A 1 351 ? -40.195 -36.028 60.650 1.00 27.20 351 ILE A N 1
ATOM 2739 C CA . ILE A 1 351 ? -40.753 -37.024 59.720 1.00 27.20 351 ILE A CA 1
ATOM 2740 C C . ILE A 1 351 ? -42.027 -36.516 59.035 1.00 27.20 351 ILE A C 1
ATOM 2742 O O . ILE A 1 351 ? -43.131 -36.791 59.471 1.00 27.20 351 ILE A O 1
ATOM 2746 N N . ASP A 1 352 ? -41.818 -35.718 57.983 1.00 26.48 352 ASP A N 1
ATOM 2747 C CA . ASP A 1 352 ? -42.574 -35.799 56.722 1.00 26.48 352 ASP A CA 1
ATOM 2748 C C . ASP A 1 352 ? -41.929 -34.877 55.672 1.00 26.48 352 ASP A C 1
ATOM 2750 O O . ASP A 1 352 ? -42.459 -33.827 55.335 1.00 26.48 352 ASP A O 1
ATOM 2754 N N . VAL A 1 353 ? -40.741 -35.246 55.170 1.00 25.17 353 VAL A N 1
ATOM 2755 C CA . VAL A 1 353 ? -40.230 -34.791 53.856 1.00 25.17 353 VAL A CA 1
ATOM 2756 C C . VAL A 1 353 ? -39.265 -35.849 53.306 1.00 25.17 353 VAL A C 1
ATOM 2758 O O . VAL A 1 353 ? -38.051 -35.691 53.406 1.00 25.17 353 VAL A O 1
ATOM 2761 N N . ILE A 1 354 ? -39.780 -36.935 52.723 1.00 28.45 354 ILE A N 1
ATOM 2762 C CA . ILE A 1 354 ? -39.027 -37.747 51.750 1.00 28.45 354 ILE A CA 1
ATOM 2763 C C . ILE A 1 354 ? -40.000 -38.246 50.670 1.00 28.45 354 ILE A C 1
ATOM 2765 O O . ILE A 1 354 ? -40.671 -39.255 50.856 1.00 28.45 354 ILE A O 1
ATOM 2769 N N . SER A 1 355 ? -40.039 -37.571 49.517 1.00 26.86 355 SER A N 1
ATOM 2770 C CA . SER A 1 355 ? -40.571 -38.134 48.264 1.00 26.86 355 SER A CA 1
ATOM 2771 C C . SER A 1 355 ? -39.954 -37.473 47.010 1.00 26.86 355 SER A C 1
ATOM 2773 O O . SER A 1 355 ? -40.428 -36.463 46.513 1.00 26.86 355 SER A O 1
ATOM 2775 N N . LEU A 1 356 ? -38.874 -38.111 46.530 1.00 25.95 356 LEU A N 1
ATOM 2776 C CA . LEU A 1 356 ? -38.447 -38.391 45.134 1.00 25.95 356 LEU A CA 1
ATOM 2777 C C . LEU A 1 356 ? -38.175 -37.273 44.061 1.00 25.95 356 LEU A C 1
ATOM 2779 O O . LEU A 1 356 ? -38.634 -36.145 44.185 1.00 25.95 356 LEU A O 1
ATOM 2783 N N . PRO A 1 357 ? -37.365 -37.584 43.005 1.00 39.69 357 PRO A N 1
ATOM 2784 C CA . PRO A 1 357 ? -36.655 -36.642 42.111 1.00 39.69 357 PRO A CA 1
ATOM 2785 C C . PRO A 1 357 ? -37.216 -36.541 40.659 1.00 39.69 357 PRO A C 1
ATOM 2787 O O . PRO A 1 357 ? -38.155 -37.254 40.313 1.00 39.69 357 PRO A O 1
ATOM 2790 N N . THR A 1 358 ? -36.518 -35.766 39.789 1.00 26.27 358 THR A N 1
ATOM 2791 C CA . THR A 1 358 ? -36.304 -35.878 38.298 1.00 26.27 358 THR A CA 1
ATOM 2792 C C . THR A 1 358 ? -36.827 -34.738 37.365 1.00 26.27 358 THR A C 1
ATOM 2794 O O . THR A 1 358 ? -37.889 -34.179 37.594 1.00 26.27 358 THR A O 1
ATOM 2797 N N . TYR A 1 359 ? -36.068 -34.492 36.269 1.00 25.64 359 TYR A N 1
ATOM 2798 C CA . TYR A 1 359 ? -36.290 -33.714 35.007 1.00 25.64 359 TYR A CA 1
ATOM 2799 C C . TYR A 1 359 ? -35.980 -32.192 34.979 1.00 25.64 359 TYR A C 1
ATOM 2801 O O . TYR A 1 359 ? -36.558 -31.419 35.726 1.00 25.64 359 TYR A O 1
ATOM 2809 N N . PHE A 1 360 ? -34.930 -31.690 34.298 1.00 25.39 360 PHE A N 1
ATOM 2810 C CA . PHE A 1 360 ? -34.606 -31.508 32.852 1.00 25.39 360 PHE A CA 1
ATOM 2811 C C . PHE A 1 360 ? -35.372 -30.387 32.102 1.00 25.39 360 PHE A C 1
ATOM 2813 O O . PHE A 1 360 ? -36.592 -30.361 32.057 1.00 25.39 360 PHE A O 1
ATOM 2820 N N . PHE A 1 361 ? -34.575 -29.484 31.505 1.00 27.59 361 PHE A N 1
ATOM 2821 C CA . PHE A 1 361 ? -34.828 -28.422 30.512 1.00 27.59 361 PHE A CA 1
ATOM 2822 C C . PHE A 1 361 ? -36.245 -28.235 29.928 1.00 27.59 361 PHE A C 1
ATOM 2824 O O . PHE A 1 361 ? -36.679 -29.025 29.099 1.00 27.59 361 PHE A O 1
ATOM 2831 N N . GLN A 1 362 ? -36.833 -27.056 30.165 1.00 24.59 362 GLN A N 1
ATOM 2832 C CA . GLN A 1 362 ? -37.475 -26.206 29.145 1.00 24.59 362 GLN A CA 1
ATOM 2833 C C . GLN A 1 362 ? -37.898 -24.876 29.788 1.00 24.59 362 GLN A C 1
ATOM 2835 O O . GLN A 1 362 ? -38.790 -24.857 30.625 1.00 24.59 362 GLN A O 1
ATOM 2840 N N . PHE A 1 363 ? -37.319 -23.745 29.372 1.00 26.64 363 PHE A N 1
ATOM 2841 C CA . PHE A 1 363 ? -37.996 -22.454 29.530 1.00 26.64 363 PHE A CA 1
ATOM 2842 C C . PHE A 1 363 ? -37.905 -21.638 28.242 1.00 26.64 363 PHE A C 1
ATOM 2844 O O . PHE A 1 363 ? -36.891 -21.025 27.910 1.00 26.64 363 PHE A O 1
ATOM 2851 N N . LYS A 1 364 ? -39.030 -21.666 27.521 1.00 23.30 364 LYS A N 1
ATOM 2852 C CA . LYS A 1 364 ? -39.470 -20.638 26.580 1.00 23.30 364 LYS A CA 1
ATOM 2853 C C . LYS A 1 364 ? -39.643 -19.300 27.315 1.00 23.30 364 LYS A C 1
ATOM 2855 O O . LYS A 1 364 ? -39.963 -19.255 28.499 1.00 23.30 364 LYS A O 1
ATOM 2860 N N . ARG A 1 365 ? -39.466 -18.220 26.549 1.00 28.89 365 ARG A N 1
ATOM 2861 C CA . ARG A 1 365 ? -39.744 -16.811 26.873 1.00 28.89 365 ARG A CA 1
ATOM 2862 C C . ARG A 1 365 ? -40.957 -16.615 27.795 1.00 28.89 365 ARG A C 1
ATOM 2864 O O . ARG A 1 365 ? -42.079 -16.888 27.381 1.00 28.89 365 ARG A O 1
ATOM 2871 N N . VAL A 1 366 ? -40.739 -15.968 28.940 1.00 25.23 366 VAL A N 1
ATOM 2872 C CA . VAL A 1 366 ? -41.762 -15.172 29.635 1.00 25.23 366 VAL A CA 1
ATOM 2873 C C . VAL A 1 366 ? -41.141 -13.826 30.023 1.00 25.23 366 VAL A C 1
ATOM 2875 O O . VAL A 1 366 ? -40.089 -13.768 30.656 1.00 25.23 366 VAL A O 1
ATOM 2878 N N . LYS A 1 367 ? -41.779 -12.739 29.571 1.00 28.62 367 LYS A N 1
ATOM 2879 C CA . LYS A 1 367 ? -41.492 -11.346 29.943 1.00 28.62 367 LYS A CA 1
ATOM 2880 C C . LYS A 1 367 ? -41.642 -11.187 31.460 1.00 28.62 367 LYS A C 1
ATOM 2882 O O . LYS A 1 367 ? -42.702 -11.506 31.983 1.00 28.62 367 LYS A O 1
ATOM 2887 N N . MET A 1 368 ? -40.653 -10.607 32.137 1.00 24.05 368 MET A N 1
ATOM 2888 C CA . MET A 1 368 ? -40.816 -10.117 33.509 1.00 24.05 368 MET A CA 1
ATOM 2889 C C . MET A 1 368 ? -40.406 -8.649 33.601 1.00 24.05 368 MET A C 1
ATOM 2891 O O . MET A 1 368 ? -39.275 -8.257 33.319 1.00 24.05 368 MET A O 1
ATOM 2895 N N . SER A 1 369 ? -41.408 -7.848 33.945 1.00 25.36 369 SER A N 1
ATOM 2896 C CA . SER A 1 369 ? -41.389 -6.422 34.229 1.00 25.36 369 SER A CA 1
ATOM 2897 C C . SER A 1 369 ? -40.680 -6.093 35.547 1.00 25.36 369 SER A C 1
ATOM 2899 O O . SER A 1 369 ? -40.606 -6.900 36.469 1.00 25.36 369 SER A O 1
ATOM 2901 N N . ARG A 1 370 ? -40.201 -4.850 35.626 1.00 30.17 370 ARG A N 1
ATOM 2902 C CA . ARG A 1 370 ? -39.555 -4.188 36.769 1.00 30.17 370 ARG A CA 1
ATOM 2903 C C . ARG A 1 370 ? -40.306 -4.355 38.105 1.00 30.17 370 ARG A C 1
ATOM 2905 O O . ARG A 1 370 ? -41.444 -3.910 38.203 1.00 30.17 370 ARG A O 1
ATOM 2912 N N . LYS A 1 371 ? -39.605 -4.851 39.135 1.00 27.66 371 LYS A N 1
ATOM 2913 C CA . LYS A 1 371 ? -39.509 -4.331 40.527 1.00 27.66 371 LYS A CA 1
ATOM 2914 C C . LYS A 1 371 ? -38.910 -5.424 41.426 1.00 27.66 371 LYS A C 1
ATOM 2916 O O . LYS A 1 371 ? -39.609 -6.352 41.808 1.00 27.66 371 LYS A O 1
ATOM 2921 N N . PHE A 1 372 ? -37.636 -5.301 41.799 1.00 25.45 372 PHE A N 1
ATOM 2922 C CA . PHE A 1 372 ? -37.080 -6.066 42.920 1.00 25.45 372 PHE A CA 1
ATOM 2923 C C . PHE A 1 372 ? -37.006 -5.157 44.146 1.00 25.45 372 PHE A C 1
ATOM 2925 O O . PHE A 1 372 ? -36.218 -4.216 44.190 1.00 25.45 372 PHE A O 1
ATOM 2932 N N . ILE A 1 373 ? -37.854 -5.447 45.131 1.00 28.48 373 ILE A N 1
ATOM 2933 C CA . ILE A 1 373 ? -37.725 -4.962 46.504 1.00 28.48 373 ILE A CA 1
ATOM 2934 C C . ILE A 1 373 ? -36.829 -5.976 47.223 1.00 28.48 373 ILE A C 1
ATOM 2936 O O . ILE A 1 373 ? -37.175 -7.151 47.340 1.00 28.48 373 ILE A O 1
ATOM 2940 N N . LEU A 1 374 ? -35.651 -5.538 47.668 1.00 28.72 374 LEU A N 1
ATOM 2941 C CA . LEU A 1 374 ? -34.726 -6.349 48.461 1.00 28.72 374 LEU A CA 1
ATOM 2942 C C . LEU A 1 374 ? -35.311 -6.579 49.861 1.00 28.72 374 LEU A C 1
ATOM 2944 O O . LEU A 1 374 ? -35.348 -5.667 50.685 1.00 28.72 374 LEU A O 1
ATOM 2948 N N . THR A 1 375 ? -35.742 -7.805 50.151 1.00 35.50 375 THR A N 1
ATOM 2949 C CA . THR A 1 375 ? -36.126 -8.220 51.506 1.00 35.50 375 THR A CA 1
ATOM 2950 C C . THR A 1 375 ? -34.896 -8.549 52.363 1.00 35.50 375 THR A C 1
ATOM 2952 O O . THR A 1 375 ? -33.837 -8.953 51.870 1.00 35.50 375 THR A O 1
ATOM 2955 N N . LYS A 1 376 ? -35.055 -8.361 53.682 1.00 28.80 376 LYS A N 1
ATOM 2956 C CA . LYS A 1 376 ? -34.045 -8.417 54.763 1.00 28.80 376 LYS A CA 1
ATOM 2957 C C . LYS A 1 376 ? -33.200 -9.708 54.791 1.00 28.80 376 LYS A C 1
ATOM 2959 O O . LYS A 1 376 ? -32.104 -9.709 55.345 1.00 28.80 376 LYS A O 1
ATOM 2964 N N . SER A 1 377 ? -33.662 -10.771 54.138 1.00 31.45 377 SER A N 1
ATOM 2965 C CA . SER A 1 377 ? -33.038 -12.098 54.082 1.00 31.45 377 SER A CA 1
ATOM 2966 C C . SER A 1 377 ? -31.768 -12.165 53.217 1.00 31.45 377 SER A C 1
ATOM 2968 O O . SER A 1 377 ? -30.913 -13.011 53.461 1.00 31.45 377 SER A O 1
ATOM 2970 N N . HIS A 1 378 ? -31.579 -11.246 52.260 1.00 33.91 378 HIS A N 1
ATOM 2971 C CA . HIS A 1 378 ? -30.386 -11.230 51.395 1.00 33.91 378 HIS A CA 1
ATOM 2972 C C . HIS A 1 378 ? -29.137 -10.626 52.062 1.00 33.91 378 HIS A C 1
ATOM 2974 O O . HIS A 1 378 ? -28.015 -10.930 51.661 1.00 33.91 378 HIS A O 1
ATOM 2980 N N . LYS A 1 379 ? -29.304 -9.812 53.116 1.00 33.19 379 LYS A N 1
ATOM 2981 C CA . LYS A 1 379 ? -28.176 -9.214 53.857 1.00 33.19 379 LYS A CA 1
ATOM 2982 C C . LYS A 1 379 ? -27.437 -10.227 54.740 1.00 33.19 379 LYS A C 1
ATOM 2984 O O . LYS A 1 379 ? -26.236 -10.077 54.946 1.00 33.19 379 LYS A O 1
ATOM 2989 N N . ASN A 1 380 ? -28.118 -11.273 55.211 1.00 32.81 380 ASN A N 1
ATOM 2990 C CA . ASN A 1 380 ? -27.489 -12.289 56.060 1.00 32.81 380 ASN A CA 1
ATOM 2991 C C . ASN A 1 380 ? -26.579 -13.234 55.267 1.00 32.81 380 ASN A C 1
ATOM 2993 O O . ASN A 1 380 ? -25.524 -13.600 55.768 1.00 32.81 380 ASN A O 1
ATOM 2997 N N . LEU A 1 381 ? -26.907 -13.539 54.006 1.00 32.09 381 LEU A N 1
ATOM 2998 C CA . LEU A 1 381 ? -26.073 -14.405 53.166 1.00 32.09 381 LEU A CA 1
ATOM 2999 C C . LEU A 1 381 ? -24.716 -13.757 52.823 1.00 32.09 381 LEU A C 1
ATOM 3001 O O . LEU A 1 381 ? -23.692 -14.433 52.805 1.00 32.09 381 LEU A O 1
ATOM 3005 N N . TYR A 1 382 ? -24.694 -12.434 52.626 1.00 33.00 382 TYR A N 1
ATOM 3006 C CA . TYR A 1 382 ? -23.455 -11.679 52.399 1.00 33.00 382 TYR A CA 1
ATOM 3007 C C . TYR A 1 382 ? -22.570 -11.606 53.652 1.00 33.00 382 TYR A C 1
ATOM 3009 O O . TYR A 1 382 ? -21.346 -11.655 53.543 1.00 33.00 382 TYR A O 1
ATOM 3017 N N . LYS A 1 383 ? -23.179 -11.537 54.842 1.00 33.66 383 LYS A N 1
ATOM 3018 C CA . LYS A 1 383 ? -22.450 -11.505 56.116 1.00 33.66 383 LYS A CA 1
ATOM 3019 C C . LYS A 1 383 ? -21.825 -12.866 56.442 1.00 33.66 383 LYS A C 1
ATOM 3021 O O . LYS A 1 383 ? -20.645 -12.932 56.755 1.00 33.66 383 LYS A O 1
ATOM 3026 N N . THR A 1 384 ? -22.563 -13.958 56.236 1.00 34.38 384 THR A N 1
ATOM 3027 C CA . THR A 1 384 ? -22.051 -15.320 56.465 1.00 34.38 384 THR A CA 1
ATOM 3028 C C . THR A 1 384 ? -20.925 -15.706 55.496 1.00 34.38 384 THR A C 1
ATOM 3030 O O . THR A 1 384 ? -20.023 -16.447 55.875 1.00 34.38 384 THR A O 1
ATOM 3033 N N . LEU A 1 385 ? -20.925 -15.179 54.265 1.00 33.00 385 LEU A N 1
ATOM 3034 C CA . LEU A 1 385 ? -19.825 -15.387 53.314 1.00 33.00 385 LEU A CA 1
ATOM 3035 C C . LEU A 1 385 ? -18.591 -14.534 53.638 1.00 33.00 385 LEU A C 1
ATOM 3037 O O . LEU A 1 385 ? -17.474 -15.004 53.443 1.00 33.00 385 LEU A O 1
ATOM 3041 N N . SER A 1 386 ? -18.775 -13.322 54.172 1.00 34.38 386 SER A N 1
ATOM 3042 C CA . SER A 1 386 ? -17.673 -12.482 54.659 1.00 34.38 386 SER A CA 1
ATOM 3043 C C . SER A 1 386 ? -16.944 -13.136 55.836 1.00 34.38 386 SER A C 1
ATOM 3045 O O . SER A 1 386 ? -15.717 -13.165 55.856 1.00 34.38 386 SER A O 1
ATOM 3047 N N . ASP A 1 387 ? -17.687 -13.720 56.777 1.00 33.41 387 ASP A N 1
ATOM 3048 C CA . ASP A 1 387 ? -17.112 -14.327 57.984 1.00 33.41 387 ASP A CA 1
ATOM 3049 C C . ASP A 1 387 ? -16.378 -15.652 57.683 1.00 33.41 387 ASP A C 1
ATOM 3051 O O . ASP A 1 387 ? -15.429 -16.015 58.378 1.00 33.41 387 ASP A O 1
ATOM 3055 N N . PHE A 1 388 ? -16.738 -16.345 56.595 1.00 33.59 388 PHE A N 1
ATOM 3056 C CA . PHE A 1 388 ? -16.076 -17.585 56.170 1.00 33.59 388 PHE A CA 1
ATOM 3057 C C . PHE A 1 388 ? -14.685 -17.354 55.545 1.00 33.59 388 PHE A C 1
ATOM 3059 O O . PHE A 1 388 ? -13.838 -18.244 55.583 1.00 33.59 388 PHE A O 1
ATOM 3066 N N . PHE A 1 389 ? -14.410 -16.160 55.006 1.00 31.16 389 PHE A N 1
ATOM 3067 C CA . PHE A 1 389 ? -13.103 -15.824 54.420 1.00 31.16 389 PHE A CA 1
ATOM 3068 C C . PHE A 1 389 ? -12.081 -15.276 55.433 1.00 31.16 389 PHE A C 1
ATOM 3070 O O . PHE A 1 389 ? -10.922 -15.075 55.073 1.00 31.16 389 PHE A O 1
ATOM 3077 N N . VAL A 1 390 ? -12.465 -15.090 56.702 1.00 34.25 390 VAL A N 1
ATOM 3078 C CA . VAL A 1 390 ? -11.594 -14.533 57.758 1.00 34.25 390 VAL A CA 1
ATOM 3079 C C . VAL A 1 390 ? -10.819 -15.614 58.538 1.00 34.25 390 VAL A C 1
ATOM 3081 O O . VAL A 1 390 ? -9.910 -15.292 59.296 1.00 34.25 390 VAL A O 1
ATOM 3084 N 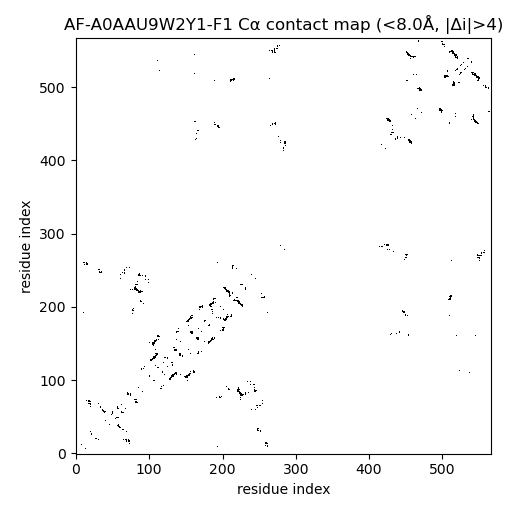N . GLN A 1 391 ? -11.081 -16.909 58.321 1.00 30.38 391 GLN A N 1
ATOM 3085 C CA . GLN A 1 391 ? -10.418 -18.006 59.052 1.00 30.38 391 GLN A CA 1
ATOM 3086 C C . GLN A 1 391 ? -9.528 -18.906 58.177 1.00 30.38 391 GLN A C 1
ATOM 3088 O O . GLN A 1 391 ? -9.669 -20.129 58.173 1.00 30.38 391 GLN A O 1
ATOM 3093 N N . LEU A 1 392 ? -8.560 -18.319 57.465 1.00 29.00 392 LEU A N 1
ATOM 3094 C CA . LEU A 1 392 ? -7.423 -19.074 56.919 1.00 29.00 392 LEU A CA 1
ATOM 3095 C C . LEU A 1 392 ? -6.141 -18.741 57.704 1.00 29.00 392 LEU A C 1
ATOM 3097 O O . LEU A 1 392 ? -5.828 -17.561 57.863 1.00 29.00 392 LEU A O 1
ATOM 3101 N N . PRO A 1 393 ? -5.382 -19.739 58.203 1.00 30.23 393 PRO A N 1
ATOM 3102 C CA . PRO A 1 393 ? -4.198 -19.481 59.012 1.00 30.23 393 PRO A CA 1
ATOM 3103 C C . PRO A 1 393 ? -3.079 -18.850 58.180 1.00 30.23 393 PRO A C 1
ATOM 3105 O O . PRO A 1 393 ? -2.629 -19.392 57.171 1.00 30.23 393 PRO A O 1
ATOM 3108 N N . SER A 1 394 ? -2.589 -17.721 58.673 1.00 32.44 394 SER A N 1
ATOM 3109 C CA . SER A 1 394 ? -1.401 -17.002 58.233 1.00 32.44 394 SER A CA 1
ATOM 3110 C C . SER A 1 394 ? -0.127 -17.849 58.353 1.00 32.44 394 SER A C 1
ATOM 3112 O O . SER A 1 394 ? 0.367 -18.075 59.460 1.00 32.44 394 SER A O 1
ATOM 3114 N N . LYS A 1 395 ? 0.476 -18.246 57.224 1.00 27.59 395 LYS A N 1
ATOM 3115 C CA . LYS A 1 395 ? 1.912 -18.568 57.153 1.00 27.59 395 LYS A CA 1
ATOM 3116 C C . LYS A 1 395 ? 2.547 -17.991 55.880 1.00 27.59 395 LYS A C 1
ATOM 3118 O O . LYS A 1 395 ? 2.290 -18.464 54.784 1.00 27.59 395 LYS A O 1
ATOM 3123 N N . LYS A 1 396 ? 3.411 -16.994 56.117 1.00 29.08 396 LYS A N 1
ATOM 3124 C CA . LYS A 1 396 ? 4.527 -16.475 55.301 1.00 29.08 396 LYS A CA 1
ATOM 3125 C C . LYS A 1 396 ? 4.251 -16.140 53.829 1.00 29.08 396 LYS A C 1
ATOM 3127 O O . LYS A 1 396 ? 4.449 -16.963 52.946 1.00 29.08 396 LYS A O 1
ATOM 3132 N N . LEU A 1 397 ? 3.996 -14.857 53.581 1.00 24.20 397 LEU A N 1
ATOM 3133 C CA . LEU A 1 397 ? 4.412 -14.163 52.362 1.00 24.20 397 LEU A CA 1
ATOM 3134 C C . LEU A 1 397 ? 4.915 -12.776 52.768 1.00 24.20 397 LEU A C 1
ATOM 3136 O O . LEU A 1 397 ? 4.141 -11.881 53.093 1.00 24.20 397 LEU A O 1
ATOM 3140 N N . THR A 1 398 ? 6.234 -12.642 52.833 1.00 23.98 398 THR A N 1
ATOM 3141 C CA . THR A 1 398 ? 6.936 -11.372 53.000 1.00 23.98 398 THR A CA 1
ATOM 3142 C C . THR A 1 398 ? 6.871 -10.643 51.662 1.00 23.98 398 THR A C 1
ATOM 3144 O O . THR A 1 398 ? 7.468 -11.106 50.695 1.00 23.98 398 THR A O 1
ATOM 3147 N N . PHE A 1 399 ? 6.161 -9.518 51.591 1.00 25.88 399 PHE A N 1
ATOM 3148 C CA . PHE A 1 399 ? 6.336 -8.551 50.512 1.00 25.88 399 PHE A CA 1
ATOM 3149 C C . PHE A 1 399 ? 6.586 -7.168 51.103 1.00 25.88 399 PHE A C 1
ATOM 3151 O O . PHE A 1 399 ? 5.918 -6.717 52.031 1.00 25.88 399 PHE A O 1
ATOM 3158 N N . VAL A 1 400 ? 7.645 -6.574 50.573 1.00 25.62 400 VAL A N 1
ATOM 3159 C CA . VAL A 1 400 ? 8.284 -5.322 50.949 1.00 25.62 400 VAL A CA 1
ATOM 3160 C C . VAL A 1 400 ? 7.327 -4.143 50.745 1.00 25.62 400 VAL A C 1
ATOM 3162 O O . VAL A 1 400 ? 6.646 -4.042 49.728 1.00 25.62 400 VAL A O 1
ATOM 3165 N N . ASN A 1 401 ? 7.301 -3.250 51.734 1.00 27.77 401 ASN A N 1
ATOM 3166 C CA . ASN A 1 401 ? 6.695 -1.921 51.677 1.00 27.77 401 ASN A CA 1
ATOM 3167 C C . ASN A 1 401 ? 7.287 -1.107 50.515 1.00 27.77 401 ASN A C 1
ATOM 3169 O O . ASN A 1 401 ? 8.503 -0.952 50.489 1.00 27.77 401 ASN A O 1
ATOM 3173 N N . GLN A 1 402 ? 6.449 -0.524 49.647 1.00 24.77 402 GLN A N 1
ATOM 3174 C CA . GLN A 1 402 ? 6.557 0.869 49.163 1.00 24.77 402 GLN A CA 1
ATOM 3175 C C . GLN A 1 402 ? 5.488 1.180 48.096 1.00 24.77 402 GLN A C 1
ATOM 3177 O O . GLN A 1 402 ? 5.391 0.498 47.080 1.00 24.77 402 GLN A O 1
ATOM 3182 N N . GLY A 1 403 ? 4.722 2.260 48.312 1.00 23.34 403 GLY A N 1
ATOM 3183 C CA . GLY A 1 403 ? 3.958 2.939 47.258 1.00 23.34 403 GLY A CA 1
ATOM 3184 C C . GLY A 1 403 ? 2.451 3.068 47.488 1.00 23.34 403 GLY A C 1
ATOM 3185 O O . GLY A 1 403 ? 1.663 2.548 46.702 1.00 23.34 403 GLY A O 1
ATOM 3186 N N . VAL A 1 404 ? 2.020 3.820 48.507 1.00 24.84 404 VAL A N 1
ATOM 3187 C CA . VAL A 1 404 ? 0.661 4.389 48.503 1.00 24.84 404 VAL A CA 1
ATOM 3188 C C . VAL A 1 404 ? 0.624 5.453 47.402 1.00 24.84 404 VAL A C 1
ATOM 3190 O O . VAL A 1 404 ? 1.112 6.565 47.587 1.00 24.84 404 VAL A O 1
ATOM 3193 N N . LYS A 1 405 ? 0.093 5.106 46.223 1.00 30.45 405 LYS A N 1
ATOM 3194 C CA . LYS A 1 405 ? -0.243 6.091 45.189 1.00 30.45 405 LYS A CA 1
ATOM 3195 C C . LYS A 1 405 ? -1.451 6.893 45.673 1.00 30.45 405 LYS A C 1
ATOM 3197 O O . LYS A 1 405 ? -2.524 6.332 45.875 1.00 30.45 405 LYS A O 1
ATOM 3202 N N . LEU A 1 406 ? -1.270 8.201 45.837 1.00 29.00 406 LEU A N 1
ATOM 3203 C CA . LEU A 1 406 ? -2.370 9.161 45.891 1.00 29.00 406 LEU A CA 1
ATOM 3204 C C . LEU A 1 406 ? -3.164 9.027 44.584 1.00 29.00 406 LEU A C 1
ATOM 3206 O O . LEU A 1 406 ? -2.687 9.437 43.528 1.00 29.00 406 LEU A O 1
ATOM 3210 N N . GLU A 1 407 ? -4.343 8.402 44.639 1.00 32.28 407 GLU A N 1
ATOM 3211 C CA . GLU A 1 407 ? -5.273 8.374 43.507 1.00 32.28 407 GLU A CA 1
ATOM 3212 C C . GLU A 1 407 ? -5.643 9.813 43.148 1.00 32.28 407 GLU A C 1
ATOM 3214 O O . GLU A 1 407 ? -6.223 10.550 43.954 1.00 32.28 407 GLU A O 1
ATOM 3219 N N . SER A 1 408 ? -5.302 10.220 41.927 1.00 41.41 408 SER A N 1
ATOM 3220 C CA . SER A 1 408 ? -5.679 11.531 41.423 1.00 41.41 408 SER A CA 1
ATOM 3221 C C . SER A 1 408 ? -7.206 11.610 41.290 1.00 41.41 408 SER A C 1
ATOM 3223 O O . SER A 1 408 ? -7.893 10.612 41.057 1.00 41.41 408 SER A O 1
ATOM 3225 N N . LYS A 1 409 ? -7.773 12.818 41.387 1.00 38.91 409 LYS A N 1
ATOM 3226 C CA . LYS A 1 409 ? -9.202 13.066 41.102 1.00 38.91 409 LYS A CA 1
ATOM 3227 C C . LYS A 1 409 ? -9.605 12.539 39.708 1.00 38.91 409 LYS A C 1
ATOM 3229 O O . LYS A 1 409 ? -10.746 12.132 39.507 1.00 38.91 409 LYS A O 1
ATOM 3234 N N . TYR A 1 410 ? -8.636 12.488 38.792 1.00 36.00 410 TYR A N 1
ATOM 3235 C CA . TYR A 1 410 ? -8.746 11.930 37.448 1.00 36.00 410 TYR A CA 1
ATOM 3236 C C . TYR A 1 410 ? -8.986 10.406 37.464 1.00 36.00 410 TYR A C 1
ATOM 3238 O O . TYR A 1 410 ? -9.871 9.914 36.767 1.00 36.00 410 TYR A O 1
ATOM 3246 N N . ASP A 1 411 ? -8.293 9.649 38.321 1.00 45.19 411 ASP A N 1
ATOM 3247 C CA . ASP A 1 411 ? -8.446 8.187 38.419 1.00 45.19 411 ASP A CA 1
ATOM 3248 C C . ASP A 1 411 ? -9.810 7.766 38.981 1.00 45.19 411 ASP A C 1
ATOM 3250 O O . ASP A 1 411 ? -10.402 6.789 38.511 1.00 45.19 411 ASP A O 1
ATOM 3254 N N . LYS A 1 412 ? -10.366 8.546 39.917 1.00 46.38 412 LYS A N 1
ATOM 3255 C CA . LYS A 1 412 ? -11.730 8.326 40.430 1.00 46.38 412 LYS A CA 1
ATOM 3256 C C . LYS A 1 412 ? -12.790 8.515 39.342 1.00 46.38 412 LYS A C 1
ATOM 3258 O O . LYS A 1 412 ? -13.686 7.680 39.221 1.00 46.38 412 LYS A O 1
ATOM 3263 N N . HIS A 1 413 ? -12.648 9.544 38.505 1.00 51.44 413 HIS A N 1
ATOM 3264 C CA . HIS A 1 413 ? -13.570 9.798 37.396 1.00 51.44 413 HIS A CA 1
ATOM 3265 C C . HIS A 1 413 ? -13.540 8.672 36.346 1.00 51.44 413 HIS A C 1
ATOM 3267 O O . HIS A 1 413 ? -14.590 8.202 35.902 1.00 51.44 413 HIS A O 1
ATOM 3273 N N . ARG A 1 414 ? -12.351 8.138 36.019 1.00 51.34 414 ARG A N 1
ATOM 3274 C CA . ARG A 1 414 ? -12.221 6.966 35.131 1.00 51.34 414 ARG A CA 1
ATOM 3275 C C . ARG A 1 414 ? -12.948 5.734 35.677 1.00 51.34 414 ARG A C 1
ATOM 3277 O O . ARG A 1 414 ? -13.589 5.003 34.918 1.00 51.34 414 ARG A O 1
ATOM 3284 N N . GLN A 1 415 ? -12.840 5.483 36.983 1.00 50.44 415 GLN A N 1
ATOM 3285 C CA . GLN A 1 415 ? -13.528 4.364 37.632 1.00 50.44 415 GLN A CA 1
ATOM 3286 C C . GLN A 1 415 ? -15.055 4.554 37.634 1.00 50.44 415 GLN A C 1
ATOM 3288 O O . GLN A 1 415 ? -15.785 3.577 37.465 1.00 50.44 415 GLN A O 1
ATOM 3293 N N . GLU A 1 416 ? -15.548 5.787 37.769 1.00 49.59 416 GLU A N 1
ATOM 3294 C CA . GLU A 1 416 ? -16.977 6.111 37.660 1.00 49.59 416 GLU A CA 1
ATOM 3295 C C . GLU A 1 416 ? -17.531 5.932 36.242 1.00 49.59 416 GLU A C 1
ATOM 3297 O O . GLU A 1 416 ? -18.593 5.330 36.099 1.00 49.59 416 GLU A O 1
ATOM 3302 N N . ILE A 1 417 ? -16.814 6.354 35.192 1.00 52.88 417 ILE A N 1
ATOM 3303 C CA . ILE A 1 417 ? -17.219 6.113 33.790 1.00 52.88 417 ILE A CA 1
ATOM 3304 C C . ILE A 1 417 ? -17.310 4.607 33.502 1.00 52.88 417 ILE A C 1
ATOM 3306 O O . ILE A 1 417 ? -18.284 4.129 32.918 1.00 52.88 417 ILE A O 1
ATOM 3310 N N . ARG A 1 418 ? -16.333 3.826 33.982 1.00 53.00 418 ARG A N 1
ATOM 3311 C CA . ARG A 1 418 ? -16.372 2.360 33.861 1.00 53.00 418 ARG A CA 1
ATOM 3312 C C . ARG A 1 418 ? -17.552 1.742 34.617 1.00 53.00 418 ARG A C 1
ATOM 3314 O O . ARG A 1 418 ? -18.123 0.763 34.146 1.00 53.00 418 ARG A O 1
ATOM 3321 N N . ARG A 1 419 ? -17.936 2.307 35.769 1.00 48.56 419 ARG A N 1
ATOM 3322 C CA . ARG A 1 419 ? -19.101 1.868 36.560 1.00 48.56 419 ARG A CA 1
ATOM 3323 C C . ARG A 1 419 ? -20.440 2.292 35.955 1.00 48.56 419 ARG A C 1
ATOM 3325 O O . ARG A 1 419 ? -21.415 1.567 36.127 1.00 48.56 419 ARG A O 1
ATOM 3332 N N . SER A 1 420 ? -20.498 3.427 35.259 1.00 54.53 420 SER A N 1
ATOM 3333 C CA . SER A 1 420 ? -21.719 3.933 34.621 1.00 54.53 420 SER A CA 1
ATOM 3334 C C . SER A 1 420 ? -22.051 3.223 33.305 1.00 54.53 420 SER A C 1
ATOM 3336 O O . SER A 1 420 ? -23.184 3.310 32.836 1.00 54.53 420 SER A O 1
ATOM 3338 N N . GLY A 1 421 ? -21.090 2.497 32.718 1.00 52.78 421 GLY A N 1
ATOM 3339 C CA . GLY A 1 421 ? -21.266 1.787 31.448 1.00 52.78 421 GLY A CA 1
ATOM 3340 C C . GLY A 1 421 ? -21.371 2.720 30.238 1.00 52.78 421 GLY A C 1
ATOM 3341 O O . GLY A 1 421 ? -21.842 2.306 29.176 1.00 52.78 421 GLY A O 1
ATOM 3342 N N . ASN A 1 422 ? -20.964 3.985 30.392 1.00 61.22 422 ASN A N 1
ATOM 3343 C CA . ASN A 1 422 ? -21.053 4.997 29.347 1.00 61.22 422 ASN A CA 1
ATOM 3344 C C . ASN A 1 422 ? -19.817 4.936 28.435 1.00 61.22 422 ASN A C 1
ATOM 3346 O O . ASN A 1 422 ? -18.920 5.776 28.488 1.00 61.22 422 ASN A O 1
ATOM 3350 N N . PHE A 1 423 ? -19.749 3.867 27.644 1.00 73.44 423 PHE A N 1
ATOM 3351 C CA . PHE A 1 423 ? -18.676 3.625 26.687 1.00 73.44 423 PHE A CA 1
ATOM 3352 C C . PHE A 1 423 ? -18.952 4.346 25.356 1.00 73.44 423 PHE A C 1
ATOM 3354 O O . PHE A 1 423 ? -20.058 4.254 24.820 1.00 73.44 423 PHE A O 1
ATOM 3361 N N . PHE A 1 424 ? -17.941 5.044 24.839 1.00 81.62 424 PHE A N 1
ATOM 3362 C CA . PHE A 1 424 ? -17.914 5.755 23.562 1.00 81.62 424 PHE A CA 1
ATOM 3363 C C . PHE A 1 424 ? -17.152 4.994 22.466 1.00 81.62 424 PHE A C 1
ATOM 3365 O O . PHE A 1 424 ? -17.645 4.914 21.353 1.00 81.62 424 PHE A O 1
ATOM 3372 N N . ILE A 1 425 ? -15.984 4.413 22.749 1.00 86.06 425 ILE A N 1
ATOM 3373 C CA . ILE A 1 425 ? -15.231 3.582 21.795 1.00 86.06 425 ILE A CA 1
ATOM 3374 C C . ILE A 1 425 ? -15.758 2.146 21.898 1.00 86.06 425 ILE A C 1
ATOM 3376 O O . ILE A 1 425 ? -15.718 1.546 22.970 1.00 86.06 425 ILE A O 1
ATOM 3380 N N . GLU A 1 426 ? -16.261 1.587 20.802 1.00 87.12 426 GLU A N 1
ATOM 3381 C CA . GLU A 1 426 ? -16.802 0.221 20.765 1.00 87.12 426 GLU A CA 1
ATOM 3382 C C . GLU A 1 426 ? -15.696 -0.814 20.550 1.00 87.12 426 GLU A C 1
ATOM 3384 O O . GLU A 1 426 ? -15.705 -1.873 21.180 1.00 87.12 426 GLU A O 1
ATOM 3389 N N . ARG A 1 427 ? -14.733 -0.512 19.669 1.00 89.50 427 ARG A N 1
ATOM 3390 C CA . ARG A 1 427 ? -13.677 -1.453 19.287 1.00 89.50 427 ARG A CA 1
ATOM 3391 C C . ARG A 1 427 ? -12.459 -0.752 18.703 1.00 89.50 427 ARG A C 1
ATOM 3393 O O . ARG A 1 427 ? -12.601 0.254 18.018 1.00 89.50 427 ARG A O 1
ATOM 3400 N N . VAL A 1 428 ? -11.280 -1.333 18.923 1.00 93.56 428 VAL A N 1
ATOM 3401 C CA . VAL A 1 428 ? -10.014 -0.931 18.296 1.00 93.56 428 VAL A CA 1
ATOM 3402 C C . VAL A 1 428 ? -9.519 -2.068 17.401 1.00 93.56 428 VAL A C 1
ATOM 3404 O O . VAL A 1 428 ? -9.514 -3.231 17.800 1.00 93.56 428 VAL A O 1
ATOM 3407 N N . TYR A 1 429 ? -9.113 -1.724 16.185 1.00 95.31 429 TYR A N 1
ATOM 3408 C CA . TYR A 1 429 ? -8.567 -2.614 15.170 1.00 95.31 429 TYR A CA 1
ATOM 3409 C C . TYR A 1 429 ? -7.103 -2.258 14.939 1.00 95.31 429 TYR A C 1
ATOM 3411 O O . TYR A 1 429 ? -6.779 -1.293 14.244 1.00 95.31 429 TYR A O 1
ATOM 3419 N N . TYR A 1 430 ? -6.218 -3.045 15.540 1.00 97.50 430 TYR A N 1
ATOM 3420 C CA . TYR A 1 430 ? -4.785 -2.946 15.314 1.00 97.50 430 TYR A CA 1
ATOM 3421 C C . TYR A 1 430 ? -4.168 -4.347 15.368 1.00 97.50 430 TYR A C 1
ATOM 3423 O O . TYR A 1 430 ? -4.318 -5.006 16.399 1.00 97.50 430 TYR A O 1
ATOM 3431 N N . PRO A 1 431 ? -3.470 -4.816 14.315 1.00 97.50 431 PRO A N 1
ATOM 3432 C CA . PRO A 1 431 ? -2.913 -6.171 14.259 1.00 97.50 431 PRO A CA 1
ATOM 3433 C C . PRO A 1 431 ? -2.018 -6.545 15.447 1.00 97.50 431 PRO A C 1
ATOM 3435 O O . PRO A 1 431 ? -1.957 -7.709 15.844 1.00 97.50 431 PRO A O 1
ATOM 3438 N N . GLY A 1 432 ? -1.357 -5.553 16.050 1.00 97.06 432 GLY A N 1
ATOM 3439 C CA . GLY A 1 432 ? -0.499 -5.750 17.214 1.00 97.06 432 GLY A CA 1
ATOM 3440 C C . GLY A 1 432 ? -1.233 -6.027 18.530 1.00 97.06 432 GLY A C 1
ATOM 3441 O O . GLY A 1 432 ? -0.602 -6.498 19.476 1.00 97.06 432 GLY A O 1
ATOM 3442 N N . LEU A 1 433 ? -2.541 -5.760 18.621 1.00 97.12 433 LEU A N 1
ATOM 3443 C CA . LEU A 1 433 ? -3.324 -6.049 19.824 1.00 97.12 433 LEU A CA 1
ATOM 3444 C C . LEU A 1 433 ? -3.738 -7.531 19.868 1.00 97.12 433 LEU A C 1
ATOM 3446 O O . LEU A 1 433 ? -4.284 -8.028 18.884 1.00 97.12 433 LEU A O 1
ATOM 3450 N N . PRO A 1 434 ? -3.608 -8.226 21.018 1.00 96.31 434 PRO A N 1
ATOM 3451 C CA . PRO A 1 434 ? -4.096 -9.603 21.176 1.00 96.31 434 PRO A CA 1
ATOM 3452 C C . PRO A 1 434 ? -5.608 -9.779 20.974 1.00 96.31 434 PRO A C 1
ATOM 3454 O O . PRO A 1 434 ? -6.084 -10.893 20.775 1.00 96.31 434 PRO A O 1
ATOM 3457 N N . SER A 1 435 ? -6.379 -8.693 21.062 1.00 93.44 435 SER A N 1
ATOM 3458 C CA . SER A 1 435 ? -7.821 -8.670 20.796 1.00 93.44 435 SER A CA 1
ATOM 3459 C C . SER A 1 435 ? -8.161 -8.684 19.301 1.00 93.44 435 SER A C 1
ATOM 3461 O O . SER A 1 435 ? -9.316 -8.935 18.936 1.00 93.44 435 SER A O 1
ATOM 3463 N N . HIS A 1 436 ? -7.182 -8.429 18.427 1.00 95.50 436 HIS A N 1
ATOM 3464 C CA . HIS A 1 436 ? -7.381 -8.448 16.988 1.00 95.50 436 HIS A CA 1
ATOM 3465 C C . HIS A 1 436 ? -7.630 -9.887 16.498 1.00 95.50 436 HIS A C 1
ATOM 3467 O O . HIS A 1 436 ? -6.839 -10.775 16.820 1.00 95.50 436 HIS A O 1
ATOM 3473 N N . PRO A 1 437 ? -8.674 -10.149 15.683 1.00 93.06 437 PRO A N 1
ATOM 3474 C CA . PRO A 1 437 ? -9.013 -11.509 15.244 1.00 93.06 437 PRO A CA 1
ATOM 3475 C C . PRO A 1 437 ? -7.870 -12.245 14.542 1.00 93.06 437 PRO A C 1
ATOM 3477 O O . PRO A 1 437 ? -7.762 -13.461 14.646 1.00 93.06 437 PRO A O 1
ATOM 3480 N N . HIS A 1 438 ? -7.008 -11.497 13.854 1.00 96.50 438 HIS A N 1
ATOM 3481 C CA . HIS A 1 438 ? -5.883 -12.032 13.091 1.00 96.50 438 HIS A CA 1
ATOM 3482 C C . HIS A 1 438 ? -4.526 -11.751 13.754 1.00 96.50 438 HIS A C 1
ATOM 3484 O O . HIS A 1 438 ? -3.511 -11.721 13.070 1.00 96.50 438 HIS A O 1
ATOM 3490 N N . HIS A 1 439 ? -4.482 -11.510 15.071 1.00 97.44 439 HIS A N 1
ATOM 3491 C CA . HIS A 1 439 ? -3.230 -11.219 15.785 1.00 97.44 439 HIS A CA 1
ATOM 3492 C C . HIS A 1 439 ? -2.150 -12.293 15.571 1.00 97.44 439 HIS A C 1
ATOM 3494 O O . HIS A 1 439 ? -0.982 -11.967 15.373 1.00 97.44 439 HIS A O 1
ATOM 3500 N N . GLU A 1 440 ? -2.538 -13.570 15.560 1.00 97.75 440 GLU A N 1
ATOM 3501 C CA . GLU A 1 440 ? -1.593 -14.675 15.355 1.00 97.75 440 GLU A CA 1
ATOM 3502 C C . GLU A 1 440 ? -1.030 -14.702 13.925 1.00 97.75 440 GLU A C 1
ATOM 3504 O O . GLU A 1 440 ? 0.166 -14.920 13.750 1.00 97.75 440 GLU A O 1
ATOM 3509 N N . ILE A 1 441 ? -1.847 -14.381 12.911 1.00 97.88 441 ILE A N 1
ATOM 3510 C CA . ILE A 1 441 ? -1.373 -14.205 11.526 1.00 97.88 441 ILE A CA 1
ATOM 3511 C C . ILE A 1 441 ? -0.391 -13.029 11.464 1.00 97.88 441 ILE A C 1
ATOM 3513 O O . ILE A 1 441 ? 0.693 -13.158 10.901 1.00 97.88 441 ILE A O 1
ATOM 3517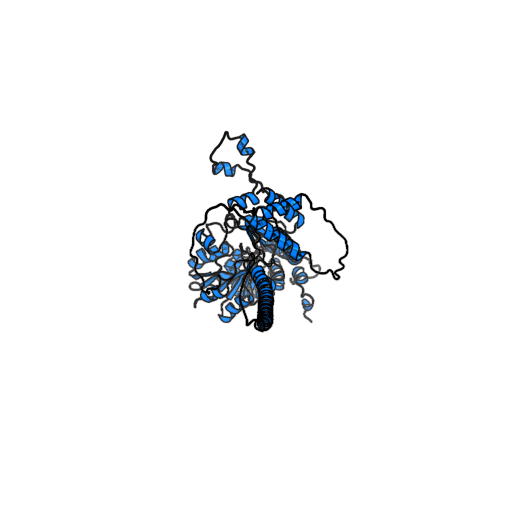 N N . ALA A 1 442 ? -0.728 -11.905 12.108 1.00 97.62 442 ALA A N 1
ATOM 3518 C CA . ALA A 1 442 ? 0.133 -10.725 12.168 1.00 97.62 442 ALA A CA 1
ATOM 3519 C C . ALA A 1 442 ? 1.513 -11.065 12.742 1.00 97.62 442 ALA A C 1
ATOM 3521 O O . ALA A 1 442 ? 2.530 -10.744 12.141 1.00 97.62 442 ALA A O 1
ATOM 3522 N N . LYS A 1 443 ? 1.545 -11.751 13.891 1.00 97.75 443 LYS A N 1
ATOM 3523 C CA . LYS A 1 443 ? 2.782 -12.191 14.550 1.00 97.75 443 LYS A CA 1
ATOM 3524 C C . LYS A 1 443 ? 3.602 -13.158 13.708 1.00 97.75 443 LYS A C 1
ATOM 3526 O O . LYS A 1 443 ? 4.825 -13.128 13.783 1.00 97.75 443 LYS A O 1
ATOM 3531 N N . LYS A 1 444 ? 2.930 -14.040 12.968 1.00 97.25 444 LYS A N 1
ATOM 3532 C CA . LYS A 1 444 ? 3.575 -15.028 12.103 1.00 97.25 444 LYS A CA 1
ATOM 3533 C C . LYS A 1 444 ? 4.252 -14.359 10.905 1.00 97.25 444 LYS A C 1
ATOM 3535 O O . LYS A 1 444 ? 5.365 -14.740 10.562 1.00 97.25 444 LYS A O 1
ATOM 3540 N N . GLN A 1 445 ? 3.580 -13.405 10.256 1.00 97.44 445 GLN A N 1
ATOM 3541 C CA . GLN A 1 445 ? 3.987 -12.916 8.934 1.00 97.44 445 GLN A CA 1
ATOM 3542 C C . GLN A 1 445 ? 4.569 -11.493 8.916 1.00 97.44 445 GLN A C 1
ATOM 3544 O O . GLN A 1 445 ? 5.098 -11.083 7.881 1.00 97.44 445 GLN A O 1
ATOM 3549 N N . MET A 1 446 ? 4.463 -10.735 10.015 1.00 98.00 446 MET A N 1
ATOM 3550 C CA . MET A 1 446 ? 4.918 -9.344 10.099 1.00 98.00 446 MET A CA 1
ATOM 3551 C C . MET A 1 446 ? 5.934 -9.131 11.233 1.00 98.00 446 MET A C 1
ATOM 3553 O O . MET A 1 446 ? 5.753 -9.632 12.341 1.00 98.00 446 MET A O 1
ATOM 3557 N N . THR A 1 447 ? 6.969 -8.323 10.989 1.00 96.50 447 THR A N 1
ATOM 3558 C CA . THR A 1 447 ? 7.971 -7.914 12.001 1.00 96.50 447 THR A CA 1
ATOM 3559 C C . THR A 1 447 ? 7.549 -6.669 12.792 1.00 96.50 447 THR A C 1
ATOM 3561 O O . THR A 1 447 ? 8.060 -6.406 13.880 1.00 96.50 447 THR A O 1
ATOM 3564 N N . GLY A 1 448 ? 6.564 -5.928 12.281 1.00 97.25 448 GLY A N 1
ATOM 3565 C CA . GLY A 1 448 ? 5.902 -4.799 12.929 1.00 97.25 448 GLY A CA 1
ATOM 3566 C C . GLY A 1 448 ? 4.476 -4.632 12.401 1.00 97.25 448 GLY A C 1
ATOM 3567 O O . GLY A 1 448 ? 4.110 -5.229 11.396 1.00 97.25 448 GLY A O 1
ATOM 3568 N N . PHE A 1 449 ? 3.635 -3.846 13.074 1.00 97.44 449 PHE A N 1
ATOM 3569 C CA . PHE A 1 449 ? 2.177 -3.886 12.857 1.00 97.44 449 PHE A CA 1
ATOM 3570 C C . PHE A 1 449 ? 1.593 -2.677 12.113 1.00 97.44 449 PHE A C 1
ATOM 3572 O O . PHE A 1 449 ? 0.377 -2.496 12.131 1.00 97.44 449 PHE A O 1
ATOM 3579 N N . SER A 1 450 ? 2.437 -1.916 11.404 1.00 97.00 450 SER A N 1
ATOM 3580 C CA . SER A 1 450 ? 2.098 -0.662 10.710 1.00 97.00 450 SER A CA 1
ATOM 3581 C C . SER A 1 450 ? 1.876 0.531 11.649 1.00 97.00 450 SER A C 1
ATOM 3583 O O . SER A 1 450 ? 1.624 0.382 12.839 1.00 97.00 450 SER A O 1
ATOM 3585 N N . GLY A 1 451 ? 1.937 1.743 11.090 1.00 97.75 451 GLY A N 1
ATOM 3586 C CA . GLY A 1 451 ? 1.454 2.961 11.748 1.00 97.75 451 GLY A CA 1
ATOM 3587 C C . GLY A 1 451 ? -0.061 3.165 11.608 1.00 97.75 451 GLY A C 1
ATOM 3588 O O . GLY A 1 451 ? -0.579 4.202 12.017 1.00 97.75 451 GLY A O 1
ATOM 3589 N N . MET A 1 452 ? -0.768 2.225 10.975 1.00 97.44 452 MET A N 1
ATOM 3590 C CA . MET A 1 452 ? -2.209 2.289 10.747 1.00 97.44 452 MET A CA 1
ATOM 3591 C C . MET A 1 452 ? -2.988 1.562 11.834 1.00 97.44 452 MET A C 1
ATOM 3593 O O . MET A 1 452 ? -2.712 0.405 12.140 1.00 97.44 452 MET A O 1
ATOM 3597 N N . LEU A 1 453 ? -4.031 2.209 12.346 1.00 96.38 453 LEU A N 1
ATOM 3598 C CA . LEU A 1 453 ? -5.066 1.575 13.155 1.00 96.38 453 LEU A CA 1
ATOM 3599 C C . LEU A 1 453 ? -6.438 2.144 12.795 1.00 96.38 453 LEU A C 1
ATOM 3601 O O . LEU A 1 453 ? -6.551 3.235 12.230 1.00 96.38 453 LEU A O 1
ATOM 3605 N N . SER A 1 454 ? -7.486 1.421 13.168 1.00 95.88 454 SER A N 1
ATOM 3606 C CA . SER A 1 454 ? -8.866 1.895 13.059 1.00 95.88 454 SER A CA 1
ATOM 3607 C C . SER A 1 454 ? -9.601 1.680 14.373 1.00 95.88 454 SER A C 1
ATOM 3609 O O . SER A 1 454 ? -9.239 0.809 15.159 1.00 95.88 454 SER A O 1
ATOM 3611 N N . PHE A 1 455 ? -10.646 2.452 14.638 1.00 94.44 455 PHE A N 1
ATOM 3612 C CA . PHE A 1 455 ? -11.511 2.229 15.792 1.00 94.44 455 PHE A CA 1
ATOM 3613 C C . PHE A 1 455 ? -12.945 2.669 15.507 1.00 94.44 455 PHE A C 1
ATOM 3615 O O . PHE A 1 455 ? -13.201 3.550 14.689 1.00 94.44 455 PHE A O 1
ATOM 3622 N N . GLU A 1 456 ? -13.890 2.019 16.171 1.00 92.75 456 GLU A N 1
ATOM 3623 C CA . GLU A 1 456 ? -15.318 2.305 16.074 1.00 92.75 456 GLU A CA 1
ATOM 3624 C C . GLU A 1 456 ? -15.781 3.083 17.293 1.00 92.75 456 GLU A C 1
ATOM 3626 O O . GLU A 1 456 ? -15.381 2.790 18.423 1.00 92.75 456 GLU A O 1
ATOM 3631 N N . VAL A 1 457 ? -16.675 4.041 17.063 1.00 90.25 457 VAL A N 1
ATOM 3632 C CA . VAL A 1 457 ? -17.352 4.774 18.133 1.00 90.25 457 VAL A CA 1
ATOM 3633 C C . VAL A 1 457 ? -18.855 4.509 18.131 1.00 90.25 457 VAL A C 1
ATOM 3635 O O . VAL A 1 457 ? -19.475 4.256 17.093 1.00 90.25 457 VAL A O 1
ATOM 3638 N N . LYS A 1 458 ? -19.450 4.595 19.314 1.00 87.81 458 LYS A N 1
ATOM 3639 C CA . LYS A 1 458 ? -20.880 4.469 19.555 1.00 87.81 458 LYS A CA 1
ATOM 3640 C C . LYS A 1 458 ? -21.600 5.719 19.060 1.00 87.81 458 LYS A C 1
ATOM 3642 O O . LYS A 1 458 ? -21.098 6.828 19.181 1.00 87.81 458 LYS A O 1
ATOM 3647 N N . GLY A 1 459 ? -22.807 5.542 18.525 1.00 83.94 459 GLY A N 1
ATOM 3648 C CA . GLY A 1 459 ? -23.624 6.651 18.008 1.00 83.94 459 GLY A CA 1
ATOM 3649 C C . GLY A 1 459 ? -23.438 6.937 16.512 1.00 83.94 459 GLY A C 1
ATOM 3650 O O . GLY A 1 459 ? -24.039 7.869 15.979 1.00 83.94 459 GLY A O 1
ATOM 3651 N N . GLY A 1 460 ? -22.678 6.097 15.802 1.00 87.69 460 GLY A N 1
ATOM 3652 C CA . GLY A 1 460 ? -22.597 6.132 14.342 1.00 87.69 460 GLY A CA 1
ATOM 3653 C C . GLY A 1 460 ? -21.806 7.329 13.803 1.00 87.69 460 GLY A C 1
ATOM 3654 O O . GLY A 1 460 ? -20.997 7.939 14.503 1.00 87.69 460 GLY A O 1
ATOM 3655 N N . ARG A 1 461 ? -22.046 7.679 12.532 1.00 87.25 461 ARG A N 1
ATOM 3656 C CA . ARG A 1 461 ? -21.294 8.733 11.827 1.00 87.25 461 ARG A CA 1
ATOM 3657 C C . ARG A 1 461 ? -21.345 10.088 12.526 1.00 87.25 461 ARG A C 1
ATOM 3659 O O . ARG A 1 461 ? -20.382 10.842 12.450 1.00 87.25 461 ARG A O 1
ATOM 3666 N N . ALA A 1 462 ? -22.468 10.418 13.162 1.00 85.75 462 ALA A N 1
ATOM 3667 C CA . ALA A 1 462 ? -22.654 11.708 13.820 1.00 85.75 462 ALA A CA 1
ATOM 3668 C C . ALA A 1 462 ? -21.646 11.901 14.961 1.00 85.75 462 ALA A C 1
ATOM 3670 O O . ALA A 1 462 ? -20.958 12.917 14.993 1.00 85.75 462 ALA A O 1
ATOM 3671 N N . GLU A 1 463 ? -21.497 10.898 15.824 1.00 86.94 463 GLU A N 1
ATOM 3672 C CA . GLU A 1 463 ? -20.550 10.938 16.940 1.00 86.94 463 GLU A CA 1
ATOM 3673 C C . GLU A 1 463 ? -19.097 10.809 16.475 1.00 86.94 463 GLU A C 1
ATOM 3675 O O . GLU A 1 463 ? -18.235 11.542 16.955 1.00 86.94 463 GLU A O 1
ATOM 3680 N N . ALA A 1 464 ? -18.828 9.988 15.453 1.00 89.25 464 ALA A N 1
ATOM 3681 C CA . ALA A 1 464 ? -17.512 9.962 14.812 1.00 89.25 464 ALA A CA 1
ATOM 3682 C C . ALA A 1 464 ? -17.120 11.344 14.262 1.00 89.25 464 ALA A C 1
ATOM 3684 O O . ALA A 1 464 ? -15.995 11.799 14.454 1.00 89.25 464 ALA A O 1
ATOM 3685 N N . THR A 1 465 ? -18.076 12.049 13.643 1.00 89.00 465 THR A N 1
ATOM 3686 C CA . THR A 1 465 ? -17.886 13.422 13.151 1.00 89.00 465 THR A CA 1
ATOM 3687 C C . THR A 1 465 ? -17.630 14.382 14.306 1.00 89.00 465 THR A C 1
ATOM 3689 O O . THR A 1 465 ? -16.709 15.182 14.218 1.00 89.00 465 THR A O 1
ATOM 3692 N N . ARG A 1 466 ? -18.386 14.291 15.409 1.00 85.06 466 ARG A N 1
ATOM 3693 C CA . ARG A 1 466 ? -18.155 15.132 16.595 1.00 85.06 466 ARG A CA 1
ATOM 3694 C C . ARG A 1 466 ? -16.784 14.905 17.222 1.00 85.06 466 ARG A C 1
ATOM 3696 O O . ARG A 1 466 ? -16.231 15.850 17.769 1.00 85.06 466 ARG A O 1
ATOM 3703 N N . LEU A 1 467 ? -16.226 13.697 17.148 1.00 86.31 467 LEU A N 1
ATOM 3704 C CA . LEU A 1 467 ? -14.881 13.445 17.661 1.00 86.31 467 LEU A CA 1
ATOM 3705 C C . LEU A 1 467 ? -13.818 14.195 16.842 1.00 86.31 467 LEU A C 1
ATOM 3707 O O . LEU A 1 467 ? -12.926 14.812 17.417 1.00 86.31 467 LEU A O 1
ATOM 3711 N N . VAL A 1 468 ? -13.912 14.165 15.508 1.00 86.19 468 VAL A N 1
ATOM 3712 C CA . VAL A 1 468 ? -12.870 14.719 14.620 1.00 86.19 468 VAL A CA 1
ATOM 3713 C C . VAL A 1 468 ? -13.082 16.201 14.276 1.00 86.19 468 VAL A C 1
ATOM 3715 O O . VAL A 1 468 ? -12.118 16.964 14.175 1.00 86.19 468 VAL A O 1
ATOM 3718 N N . GLU A 1 469 ? -14.332 16.654 14.175 1.00 82.94 469 GLU A N 1
ATOM 3719 C CA . GLU A 1 469 ? -14.722 18.035 13.881 1.00 82.94 469 GLU A CA 1
ATOM 3720 C C . GLU A 1 469 ? -15.221 18.764 15.131 1.00 82.94 469 GLU A C 1
ATOM 3722 O O . GLU A 1 469 ? -16.084 18.292 15.869 1.00 82.94 469 GLU A O 1
ATOM 3727 N N . SER A 1 470 ? -14.755 19.996 15.307 1.00 65.75 470 SER A N 1
ATOM 3728 C CA . SER A 1 470 ? -15.387 20.969 16.191 1.00 65.75 470 SER A CA 1
ATOM 3729 C C . SER A 1 470 ? -16.422 21.773 15.402 1.00 65.75 470 SER A C 1
ATOM 3731 O O . SER A 1 470 ? -16.115 22.386 14.378 1.00 65.75 470 SER A O 1
ATOM 3733 N N . ARG A 1 471 ? -17.665 21.805 15.884 1.00 57.59 471 ARG A N 1
ATOM 3734 C CA . ARG A 1 471 ? -18.658 22.763 15.392 1.00 57.59 471 ARG A CA 1
ATOM 3735 C C . ARG A 1 471 ? -18.650 23.968 16.308 1.00 57.59 471 ARG A C 1
ATOM 3737 O O . ARG A 1 471 ? -19.173 23.893 17.416 1.00 57.59 471 ARG A O 1
ATOM 3744 N N . ASN A 1 472 ? -18.072 25.073 15.850 1.00 46.97 472 ASN A N 1
ATOM 3745 C CA . ASN A 1 472 ? -18.240 26.336 16.550 1.00 46.97 472 ASN A CA 1
ATOM 3746 C C . ASN A 1 472 ? -19.624 26.898 16.194 1.00 46.97 472 ASN A C 1
ATOM 3748 O O . ASN A 1 472 ? -19.801 27.534 15.159 1.00 46.97 472 ASN A O 1
ATOM 3752 N N . LEU A 1 473 ? -20.631 26.578 17.010 1.00 46.91 473 LEU A N 1
ATOM 3753 C CA . LEU A 1 473 ? -22.001 27.075 16.833 1.00 46.91 473 LEU A CA 1
ATOM 3754 C C . LEU A 1 473 ? -22.166 28.534 17.292 1.00 46.91 473 LEU A C 1
ATOM 3756 O O . LEU A 1 473 ? -23.209 29.121 17.019 1.00 46.91 473 LEU A O 1
ATOM 3760 N N . SER A 1 474 ? -21.164 29.125 17.956 1.00 45.06 474 SER A N 1
ATOM 3761 C CA . SER A 1 474 ? -21.253 30.488 18.501 1.00 45.06 474 SER A CA 1
ATOM 3762 C C . SER A 1 474 ? -21.525 31.532 17.417 1.00 45.06 474 SER A C 1
ATOM 3764 O O . SER A 1 474 ? -22.469 32.299 17.540 1.00 45.06 474 SER A O 1
ATOM 3766 N N . GLY A 1 475 ? -20.812 31.467 16.288 1.00 43.88 475 GLY A N 1
ATOM 3767 C CA . GLY A 1 475 ? -21.027 32.386 15.164 1.00 43.88 475 GLY A CA 1
ATOM 3768 C C . GLY A 1 475 ? -22.358 32.201 14.423 1.00 43.88 475 GLY A C 1
ATOM 3769 O O . GLY A 1 475 ? -22.683 33.013 13.566 1.00 43.88 475 GLY A O 1
ATOM 3770 N N . LEU A 1 476 ? -23.124 31.142 14.720 1.00 41.41 476 LEU A N 1
ATOM 3771 C CA . LEU A 1 476 ? -24.467 30.939 14.171 1.00 41.41 476 LEU A CA 1
ATOM 3772 C C . LEU A 1 476 ? -25.551 31.533 15.089 1.00 41.41 476 LEU A C 1
ATOM 3774 O O . LEU A 1 476 ? -26.605 31.930 14.601 1.00 41.41 476 LEU A O 1
ATOM 3778 N N . MET A 1 477 ? -25.293 31.606 16.402 1.00 41.34 477 MET A N 1
ATOM 3779 C CA . MET A 1 477 ? -26.218 32.199 17.376 1.00 41.34 477 MET A CA 1
ATOM 3780 C C . MET A 1 477 ? -26.226 33.730 17.340 1.00 41.34 477 MET A C 1
ATOM 3782 O O . MET A 1 477 ? -27.266 34.320 17.608 1.00 41.34 477 MET A O 1
ATOM 3786 N N . ASP A 1 478 ? -25.125 34.363 16.928 1.00 44.75 478 ASP A N 1
ATOM 3787 C CA . ASP A 1 478 ? -25.056 35.827 16.787 1.00 44.75 478 ASP A CA 1
ATOM 3788 C C . ASP A 1 478 ? -25.821 36.360 15.559 1.00 44.75 478 ASP A C 1
ATOM 3790 O O . ASP A 1 478 ? -26.050 37.561 15.441 1.00 44.75 478 ASP A O 1
ATOM 3794 N N . VAL A 1 479 ? -26.220 35.481 14.628 1.00 45.53 479 VAL A N 1
ATOM 3795 C CA . VAL A 1 479 ? -26.815 35.868 13.332 1.00 45.53 479 VAL A CA 1
ATOM 3796 C C . VAL A 1 479 ? -28.254 35.368 13.168 1.00 45.53 479 VAL A C 1
ATOM 3798 O O . VAL A 1 479 ? -28.967 35.835 12.282 1.00 45.53 479 VAL A O 1
ATOM 3801 N N . LEU A 1 480 ? -28.716 34.432 14.004 1.00 40.28 480 LEU A N 1
ATOM 3802 C CA . LEU A 1 480 ? -30.021 33.795 13.829 1.00 40.28 480 LEU A CA 1
ATOM 3803 C C . LEU A 1 480 ? -30.885 33.931 15.091 1.00 40.28 480 LEU A C 1
ATOM 3805 O O . LEU A 1 480 ? -30.561 33.322 16.113 1.00 40.28 480 LEU A O 1
ATOM 3809 N N . PRO A 1 481 ? -32.020 34.655 15.035 1.00 39.16 481 PRO A N 1
ATOM 3810 C CA . PRO A 1 481 ? -33.025 34.545 16.078 1.00 39.16 481 PRO A CA 1
ATOM 3811 C C . PRO A 1 481 ? -33.590 33.115 16.035 1.00 39.16 481 PRO A C 1
ATOM 3813 O O . PRO A 1 481 ? -33.864 32.582 14.962 1.00 39.16 481 PRO A O 1
ATOM 3816 N N . PHE A 1 482 ? -33.682 32.477 17.203 1.00 34.91 482 PHE A N 1
ATOM 3817 C CA . PHE A 1 482 ? -34.347 31.195 17.487 1.00 34.91 482 PHE A CA 1
ATOM 3818 C C . PHE A 1 482 ? -35.359 30.679 16.432 1.00 34.91 482 PHE A C 1
ATOM 3820 O O . PHE A 1 482 ? -36.211 31.439 15.982 1.00 34.91 482 PHE A O 1
ATOM 3827 N N . PRO A 1 483 ? -35.516 29.352 16.278 1.00 45.31 483 PRO A N 1
ATOM 3828 C CA . PRO A 1 483 ? -34.545 28.311 15.950 1.00 45.31 483 PRO A CA 1
ATOM 3829 C C . PRO A 1 483 ? -34.704 27.898 14.462 1.00 45.31 483 PRO A C 1
ATOM 3831 O O . PRO A 1 483 ? -35.789 27.449 14.092 1.00 45.31 483 PRO A O 1
ATOM 3834 N N . PRO A 1 484 ? -33.688 27.972 13.577 1.00 49.28 484 PRO A N 1
ATOM 3835 C CA . PRO A 1 484 ? -33.925 27.624 12.175 1.00 49.28 484 PRO A CA 1
ATOM 3836 C C . PRO A 1 484 ? -33.342 26.268 11.754 1.00 49.28 484 PRO A C 1
ATOM 3838 O O . PRO A 1 484 ? -32.317 25.789 12.245 1.00 49.28 484 PRO A O 1
ATOM 3841 N N . CYS A 1 485 ? -34.015 25.659 10.777 1.00 48.47 485 CYS A N 1
ATOM 3842 C CA . CYS A 1 485 ? -33.520 24.522 10.012 1.00 48.47 485 CYS A CA 1
ATOM 3843 C C . CYS A 1 485 ? -32.204 24.903 9.315 1.00 48.47 485 CYS A C 1
ATOM 3845 O O . CYS A 1 485 ? -32.192 25.759 8.437 1.00 48.47 485 CYS A O 1
ATOM 3847 N N . ILE A 1 486 ? -31.101 24.254 9.695 1.00 53.72 486 ILE A N 1
ATOM 3848 C CA . ILE A 1 486 ? -29.767 24.494 9.123 1.00 53.72 486 ILE A CA 1
ATOM 3849 C C . ILE A 1 486 ? -29.764 24.095 7.637 1.00 53.72 486 ILE A C 1
ATOM 3851 O O . ILE A 1 486 ? -29.882 22.905 7.316 1.00 53.72 486 ILE A O 1
ATOM 3855 N N . THR A 1 487 ? -29.577 25.057 6.729 1.00 57.69 487 THR A N 1
ATOM 3856 C CA . THR A 1 487 ? -29.523 24.791 5.282 1.00 57.69 487 THR A CA 1
ATOM 3857 C C . THR A 1 487 ? -28.172 24.184 4.858 1.00 57.69 487 THR A C 1
ATOM 3859 O O . THR A 1 487 ? -27.193 24.168 5.612 1.00 57.69 487 THR A O 1
ATOM 3862 N N . LYS A 1 488 ? -28.082 23.646 3.628 1.00 54.91 488 LYS A N 1
ATOM 3863 C CA . LYS A 1 488 ? -26.801 23.167 3.055 1.00 54.91 488 LYS A CA 1
ATOM 3864 C C . LYS A 1 488 ? -25.778 24.301 2.890 1.00 54.91 488 LYS A C 1
ATOM 3866 O O . LYS A 1 488 ? -24.581 24.042 2.975 1.00 54.91 488 LYS A O 1
ATOM 3871 N N . GLU A 1 489 ? -26.242 25.528 2.678 1.00 49.53 489 GLU A N 1
ATOM 3872 C CA . GLU A 1 489 ? -25.403 26.719 2.531 1.00 49.53 489 GLU A CA 1
ATOM 3873 C C . GLU A 1 489 ? -24.859 27.212 3.876 1.00 49.53 489 GLU A C 1
ATOM 3875 O O . GLU A 1 489 ? -23.677 27.546 3.966 1.00 49.53 489 GLU A O 1
ATOM 3880 N N . ASP A 1 490 ? -25.649 27.123 4.950 1.00 49.34 490 ASP A N 1
ATOM 3881 C CA . ASP A 1 490 ? -25.196 27.456 6.310 1.00 49.34 490 ASP A CA 1
ATOM 3882 C C . ASP A 1 490 ? -24.092 26.508 6.794 1.00 49.34 490 ASP A C 1
ATOM 3884 O O . ASP A 1 490 ? -23.109 26.934 7.403 1.00 49.34 490 ASP A O 1
ATOM 3888 N N . LYS A 1 491 ? -24.177 25.219 6.433 1.00 53.38 491 LYS A N 1
ATOM 3889 C CA . LYS A 1 491 ? -23.096 24.244 6.678 1.00 53.38 491 LYS A CA 1
ATOM 3890 C C . LYS A 1 491 ? -21.803 24.587 5.939 1.00 53.38 491 LYS A C 1
ATOM 3892 O O . LYS A 1 491 ? -20.735 24.231 6.419 1.00 53.38 491 LYS A O 1
ATOM 3897 N N . LYS A 1 492 ? -21.895 25.268 4.794 1.00 50.91 492 LYS A N 1
ATOM 3898 C CA . LYS A 1 492 ? -20.747 25.695 3.980 1.00 50.91 492 LYS A CA 1
ATOM 3899 C C . LYS A 1 492 ? -20.060 26.940 4.561 1.00 50.91 492 LYS A C 1
ATOM 3901 O O . LYS A 1 492 ? -18.882 27.156 4.298 1.00 50.91 492 LYS A O 1
ATOM 3906 N N . ARG A 1 493 ? -20.796 27.749 5.339 1.00 42.38 493 ARG A N 1
ATOM 3907 C CA . ARG A 1 493 ? -20.316 28.972 6.014 1.00 42.38 493 ARG A CA 1
ATOM 3908 C C . ARG A 1 493 ? -19.690 28.715 7.386 1.00 42.38 493 ARG A C 1
ATOM 3910 O O . ARG A 1 493 ? -18.890 29.527 7.846 1.00 42.38 493 ARG A O 1
ATOM 3917 N N . LEU A 1 494 ? -20.014 27.597 8.035 1.00 47.72 494 LEU A N 1
ATOM 3918 C CA . LEU A 1 494 ? -19.331 27.175 9.256 1.00 47.72 494 LEU A CA 1
ATOM 3919 C C . LEU A 1 494 ? -17.868 26.846 8.928 1.00 47.72 494 LEU A C 1
ATOM 3921 O O . LEU A 1 494 ? -17.587 25.878 8.226 1.00 47.72 494 LEU A O 1
ATOM 3925 N N . LYS A 1 495 ? -16.925 27.631 9.467 1.00 46.47 495 LYS A N 1
ATOM 3926 C CA . LYS A 1 495 ? -15.511 27.237 9.513 1.00 46.47 495 LYS A CA 1
ATOM 3927 C C . LYS A 1 495 ? -15.416 25.973 10.368 1.00 46.47 495 LYS A C 1
ATOM 3929 O O . LYS A 1 495 ? -15.446 26.045 11.594 1.00 46.47 495 LYS A O 1
ATOM 3934 N N . THR A 1 496 ? -15.344 24.814 9.726 1.00 51.34 496 THR A N 1
ATOM 3935 C CA . THR A 1 496 ? -15.085 23.537 10.390 1.00 51.34 496 THR A CA 1
ATOM 3936 C C . THR A 1 496 ? -13.639 23.535 10.872 1.00 51.34 496 THR A C 1
ATOM 3938 O O . THR A 1 496 ? -12.714 23.340 10.086 1.00 51.34 496 THR A O 1
ATOM 3941 N N . SER A 1 497 ? -13.428 23.800 12.159 1.00 60.28 497 SER A N 1
ATOM 3942 C CA . SER A 1 497 ? -12.156 23.527 12.834 1.00 60.28 497 SER A CA 1
ATOM 3943 C C . SER A 1 497 ? -12.157 22.091 13.355 1.00 60.28 497 SER A C 1
ATOM 3945 O O . SER A 1 497 ? -13.216 21.544 13.653 1.00 60.28 497 SER A O 1
ATOM 3947 N N . THR A 1 498 ? -11.000 21.453 13.492 1.00 74.00 498 THR A N 1
ATOM 3948 C CA . THR A 1 498 ? -10.896 20.107 14.077 1.00 74.00 498 THR A CA 1
ATOM 3949 C C . THR A 1 498 ? -10.942 20.169 15.604 1.00 74.00 498 THR A C 1
ATOM 3951 O O . THR A 1 498 ? -10.505 21.147 16.221 1.00 74.00 498 THR A O 1
ATOM 3954 N N . ASN A 1 499 ? -11.491 19.128 16.238 1.00 80.56 499 ASN A N 1
ATOM 3955 C CA . ASN A 1 499 ? -11.415 18.996 17.698 1.00 80.56 499 ASN A CA 1
ATOM 3956 C C . ASN A 1 499 ? -10.003 18.641 18.176 1.00 80.56 499 ASN A C 1
ATOM 3958 O O . ASN A 1 499 ? -9.644 19.014 19.296 1.00 80.56 499 ASN A O 1
ATOM 3962 N N . LEU A 1 500 ? -9.241 18.014 17.280 1.00 86.19 500 LEU A N 1
ATOM 3963 C CA . LEU A 1 500 ? -7.820 17.701 17.357 1.00 86.19 500 LEU A CA 1
ATOM 3964 C C . LEU A 1 500 ? -6.978 18.933 16.999 1.00 86.19 500 LEU A C 1
ATOM 3966 O O . LEU A 1 500 ? -7.338 19.701 16.101 1.00 86.19 500 LEU A O 1
ATOM 3970 N N . LYS A 1 501 ? -5.882 19.144 17.720 1.00 88.75 501 LYS A N 1
ATOM 3971 C CA . LYS A 1 501 ? -4.938 20.258 17.558 1.00 88.75 501 LYS A CA 1
ATOM 3972 C C . LYS A 1 501 ? -3.653 19.838 16.859 1.00 88.75 501 LYS A C 1
ATOM 3974 O O . LYS A 1 501 ? -3.048 20.673 16.191 1.00 88.75 501 LYS A O 1
ATOM 3979 N N . LEU A 1 502 ? -3.256 18.579 17.016 1.00 91.88 502 LEU A N 1
ATOM 3980 C CA . LEU A 1 502 ? -2.048 18.012 16.430 1.00 91.88 502 LEU A CA 1
ATOM 3981 C C . LEU A 1 502 ? -2.396 17.155 15.210 1.00 91.88 502 LEU A C 1
ATOM 3983 O O . LEU A 1 502 ? -1.838 17.353 14.130 1.00 91.88 502 LEU A O 1
ATOM 3987 N N . VAL A 1 503 ? -3.353 16.241 15.371 1.00 94.12 503 VAL A N 1
ATOM 3988 C CA . VAL A 1 503 ? -3.766 15.310 14.317 1.00 94.12 503 VAL A CA 1
ATOM 3989 C C . VAL A 1 503 ? -4.606 16.031 13.263 1.00 94.12 503 VAL A C 1
ATOM 3991 O O . VAL A 1 503 ? -5.578 16.722 13.577 1.00 94.12 503 VAL A O 1
ATOM 3994 N N . LYS A 1 504 ? -4.252 15.854 11.986 1.00 91.75 504 LYS A N 1
ATOM 3995 C CA . LYS A 1 504 ? -4.924 16.529 10.867 1.00 91.75 504 LYS A CA 1
ATOM 3996 C C . LYS A 1 504 ? -6.052 15.671 10.299 1.00 91.75 504 LYS A C 1
ATOM 3998 O O . LYS A 1 504 ? -5.874 14.481 10.055 1.00 91.75 504 LYS A O 1
ATOM 4003 N N . LEU A 1 505 ? -7.197 16.289 10.017 1.00 90.81 505 LEU A N 1
ATOM 4004 C CA . LEU A 1 505 ? -8.275 15.655 9.255 1.00 90.81 505 LEU A CA 1
ATOM 4005 C C . LEU A 1 505 ? -7.905 15.663 7.766 1.00 90.81 505 LEU A C 1
ATOM 4007 O O . LEU A 1 505 ? -7.990 16.702 7.113 1.00 90.81 505 LEU A O 1
ATOM 4011 N N . ALA A 1 506 ? -7.465 14.525 7.237 1.00 88.88 506 ALA A N 1
ATOM 4012 C CA . ALA A 1 506 ? -7.081 14.393 5.836 1.00 88.88 506 ALA A CA 1
ATOM 4013 C C . ALA A 1 506 ? -7.163 12.937 5.372 1.00 88.88 506 ALA A C 1
ATOM 4015 O O . ALA A 1 506 ? -6.995 12.006 6.158 1.00 88.88 506 ALA A O 1
ATOM 4016 N N . VAL A 1 507 ? -7.361 12.759 4.065 1.00 84.44 507 VAL A N 1
ATOM 4017 C CA . VAL A 1 507 ? -7.142 11.462 3.414 1.00 84.44 507 VAL A CA 1
ATOM 4018 C C . VAL A 1 507 ? -5.645 11.220 3.214 1.00 84.44 507 VAL A C 1
ATOM 4020 O O . VAL A 1 507 ? -4.864 12.167 3.190 1.00 84.44 507 VAL A O 1
ATOM 4023 N N . SER A 1 508 ? -5.262 9.960 2.989 1.00 90.75 508 SER A N 1
ATOM 4024 C CA . SER A 1 508 ? -3.878 9.442 2.944 1.00 90.75 508 SER A CA 1
ATOM 4025 C C . SER A 1 508 ? -3.390 8.877 4.286 1.00 90.75 508 SER A C 1
ATOM 4027 O O . SER A 1 508 ? -4.173 8.713 5.223 1.00 90.75 508 SER A O 1
ATOM 4029 N N . LEU A 1 509 ? -2.134 8.424 4.301 1.00 95.50 509 LEU A N 1
ATOM 4030 C CA . LEU A 1 509 ? -1.462 7.764 5.418 1.00 95.50 509 LEU A CA 1
ATOM 4031 C C . LEU A 1 509 ? 0.048 7.634 5.183 1.00 95.50 509 LEU A C 1
ATOM 4033 O O . LEU A 1 509 ? 0.525 7.794 4.061 1.00 95.50 509 LEU A O 1
ATOM 4037 N N . GLY A 1 510 ? 0.773 7.258 6.235 1.00 94.88 510 GLY A N 1
ATOM 4038 C CA . GLY A 1 510 ? 2.175 6.837 6.173 1.00 94.88 510 GLY A CA 1
ATOM 4039 C C . GLY A 1 510 ? 3.194 7.951 5.957 1.00 94.88 510 GLY A C 1
ATOM 4040 O O . GLY A 1 510 ? 4.348 7.666 5.646 1.00 94.88 510 GLY A O 1
ATOM 4041 N N . GLY A 1 511 ? 2.762 9.203 6.120 1.00 96.44 511 GLY A N 1
ATOM 4042 C CA . GLY A 1 511 ? 3.637 10.364 6.222 1.00 96.44 511 GLY A CA 1
ATOM 4043 C C . GLY A 1 511 ? 4.122 10.603 7.655 1.00 96.44 511 GLY A C 1
ATOM 4044 O O . GLY A 1 511 ? 3.629 9.989 8.600 1.00 96.44 511 GLY A O 1
ATOM 4045 N N . VAL A 1 512 ? 5.049 11.548 7.828 1.00 97.88 512 VAL A N 1
ATOM 4046 C CA . VAL A 1 512 ? 5.569 11.913 9.158 1.00 97.88 512 VAL A CA 1
ATOM 4047 C C . VAL A 1 512 ? 4.529 12.559 10.082 1.00 97.88 512 VAL A C 1
ATOM 4049 O O . VAL A 1 512 ? 4.688 12.487 11.298 1.00 97.88 512 VAL A O 1
ATOM 4052 N N . GLN A 1 513 ? 3.477 13.175 9.529 1.00 97.94 513 GLN A N 1
ATOM 4053 C CA . GLN A 1 513 ? 2.378 13.761 10.301 1.00 97.94 513 GLN A CA 1
ATOM 4054 C C . GLN A 1 513 ? 1.214 12.785 10.493 1.00 97.94 513 GLN A C 1
ATOM 4056 O O . GLN A 1 513 ? 0.819 12.063 9.576 1.00 97.94 513 GLN A O 1
ATOM 4061 N N . SER A 1 514 ? 0.610 12.848 11.672 1.00 98.19 514 SER A N 1
ATOM 4062 C CA . SER A 1 514 ? -0.571 12.093 12.061 1.00 98.19 514 SER A CA 1
ATOM 4063 C C . SER A 1 514 ? -1.834 12.585 11.346 1.00 98.19 514 SER A C 1
ATOM 4065 O O . SER A 1 514 ? -2.178 13.770 11.411 1.00 98.19 514 SER A O 1
ATOM 4067 N N . LEU A 1 515 ? -2.555 11.665 10.694 1.00 96.81 515 LEU A N 1
ATOM 4068 C CA . LEU A 1 515 ? -3.775 11.945 9.924 1.00 96.81 515 LEU A CA 1
ATOM 4069 C C . LEU A 1 515 ? -4.942 11.076 10.393 1.00 96.81 515 LEU A C 1
ATOM 4071 O O . LEU A 1 515 ? -4.775 9.872 10.577 1.00 96.81 515 LEU A O 1
ATOM 4075 N N . ILE A 1 516 ? -6.137 11.648 10.501 1.00 95.00 516 ILE A N 1
ATOM 4076 C CA . ILE A 1 516 ? -7.363 10.933 10.874 1.00 95.00 516 ILE A CA 1
ATOM 4077 C C . ILE A 1 516 ? -8.463 11.155 9.836 1.00 95.00 516 ILE A C 1
ATOM 4079 O O . ILE A 1 516 ? -8.540 12.222 9.229 1.00 95.00 516 ILE A O 1
ATOM 4083 N N . GLU A 1 517 ? -9.333 10.166 9.643 1.00 92.69 517 GLU A N 1
ATOM 4084 C CA . GLU A 1 517 ? -10.498 10.275 8.760 1.00 92.69 517 GLU A CA 1
ATOM 4085 C C . GLU A 1 517 ? -11.657 9.370 9.199 1.00 92.69 517 GLU A C 1
ATOM 4087 O O . GLU A 1 517 ? -11.474 8.422 9.962 1.00 92.69 517 GLU A O 1
ATOM 4092 N N . ILE A 1 518 ? -12.849 9.623 8.650 1.00 92.25 518 ILE A N 1
ATOM 4093 C CA . ILE A 1 518 ? -13.997 8.710 8.741 1.00 92.25 518 ILE A CA 1
ATOM 4094 C C . ILE A 1 518 ? -14.074 7.914 7.438 1.00 92.25 518 ILE A C 1
ATOM 4096 O O . ILE A 1 518 ? -14.383 8.467 6.376 1.00 92.25 518 ILE A O 1
ATOM 4100 N N . ALA A 1 519 ? -13.811 6.608 7.515 1.00 89.94 519 ALA A N 1
ATOM 4101 C CA . ALA A 1 519 ? -13.583 5.771 6.339 1.00 89.94 519 ALA A CA 1
ATOM 4102 C C . ALA A 1 519 ? -14.780 5.773 5.373 1.00 89.94 519 ALA A C 1
ATOM 4104 O O . ALA A 1 519 ? -14.610 6.007 4.177 1.00 89.94 519 ALA A O 1
ATOM 4105 N N . THR A 1 520 ? -16.005 5.592 5.880 1.00 87.38 520 THR A N 1
ATOM 4106 C CA . THR A 1 520 ? -17.224 5.515 5.050 1.00 87.38 520 THR A CA 1
ATOM 4107 C C . THR A 1 520 ? -17.650 6.845 4.430 1.00 87.38 520 THR A C 1
ATOM 4109 O O . THR A 1 520 ? -18.475 6.857 3.510 1.00 87.38 520 THR A O 1
ATOM 4112 N N . ALA A 1 521 ? -17.117 7.964 4.927 1.00 84.12 521 ALA A N 1
ATOM 4113 C CA . ALA A 1 521 ? -17.389 9.296 4.401 1.00 84.12 521 ALA A CA 1
ATOM 4114 C C . ALA A 1 521 ? -16.354 9.728 3.355 1.00 84.12 521 ALA A C 1
ATOM 4116 O O . ALA A 1 521 ? -16.698 10.466 2.435 1.00 84.12 521 ALA A O 1
ATOM 4117 N N . MET A 1 522 ? -15.102 9.281 3.498 1.00 85.69 522 MET A N 1
ATOM 4118 C CA . MET A 1 522 ? -13.972 9.839 2.754 1.00 85.69 522 MET A CA 1
ATOM 4119 C C . MET A 1 522 ? -13.370 8.840 1.759 1.00 85.69 522 MET A C 1
ATOM 4121 O O . MET A 1 522 ? -13.321 9.129 0.566 1.00 85.69 522 MET A O 1
ATOM 4125 N N . THR A 1 523 ? -12.952 7.651 2.205 1.00 82.62 523 THR A N 1
ATOM 4126 C CA . THR A 1 523 ? -12.222 6.686 1.353 1.00 82.62 523 THR A CA 1
ATOM 4127 C C . THR A 1 523 ? -13.074 5.545 0.815 1.00 82.62 523 THR A C 1
ATOM 4129 O O . THR A 1 523 ? -12.777 5.022 -0.260 1.00 82.62 523 THR A O 1
ATOM 4132 N N . HIS A 1 524 ? -14.161 5.209 1.508 1.00 85.62 524 HIS A N 1
ATOM 4133 C CA . HIS A 1 524 ? -15.139 4.197 1.111 1.00 85.62 524 HIS A CA 1
ATOM 4134 C C . HIS A 1 524 ? -16.554 4.785 1.042 1.00 85.62 524 HIS A C 1
ATOM 4136 O O . HIS A 1 524 ? -17.449 4.249 1.694 1.00 85.62 524 HIS A O 1
ATOM 4142 N N . PRO A 1 525 ? -16.793 5.894 0.308 1.00 85.00 525 PRO A N 1
ATOM 4143 C CA . PRO A 1 525 ? -18.128 6.462 0.141 1.00 85.00 525 PRO A CA 1
ATOM 4144 C C . PRO A 1 525 ? -19.084 5.488 -0.559 1.00 85.00 525 PRO A C 1
ATOM 4146 O O . PRO A 1 525 ? -18.664 4.511 -1.178 1.00 85.00 525 PRO A O 1
ATOM 4149 N N . GLU A 1 526 ? -20.380 5.788 -0.478 1.00 84.62 526 GLU A N 1
ATOM 4150 C CA . GLU A 1 526 ? -21.467 4.926 -0.967 1.00 84.62 526 GLU A CA 1
ATOM 4151 C C . GLU A 1 526 ? -21.320 4.588 -2.457 1.00 84.62 526 GLU A C 1
ATOM 4153 O O . GLU A 1 526 ? -21.651 3.490 -2.886 1.00 84.62 526 GLU A O 1
ATOM 4158 N N . LYS A 1 527 ? -20.704 5.500 -3.223 1.00 83.62 527 LYS A N 1
ATOM 4159 C CA . LYS A 1 527 ? -20.340 5.305 -4.632 1.00 83.62 527 LYS A CA 1
ATOM 4160 C C . LYS A 1 527 ? -19.485 4.052 -4.877 1.00 83.62 527 LYS A C 1
ATOM 4162 O O . LYS A 1 527 ? -19.565 3.481 -5.959 1.00 83.62 527 LYS A O 1
ATOM 4167 N N . TYR A 1 528 ? -18.630 3.671 -3.929 1.00 83.06 528 TYR A N 1
ATOM 4168 C CA . TYR A 1 528 ? -17.739 2.516 -4.075 1.00 83.06 528 TYR A CA 1
ATOM 4169 C C . TYR A 1 528 ? -18.203 1.309 -3.266 1.00 83.06 528 TYR A C 1
ATOM 4171 O O . TYR A 1 528 ? -18.029 0.190 -3.735 1.00 83.06 528 TYR A O 1
ATOM 4179 N N . VAL A 1 529 ? -18.785 1.530 -2.084 1.00 84.62 529 VAL A N 1
ATOM 4180 C CA . VAL A 1 529 ? -19.290 0.467 -1.204 1.00 84.62 529 VAL A CA 1
ATOM 4181 C C . VAL A 1 529 ? -20.695 0.842 -0.747 1.00 84.62 529 VAL A C 1
ATOM 4183 O O . VAL A 1 529 ? -20.848 1.773 0.052 1.00 84.62 529 VAL A O 1
ATOM 4186 N N . SER A 1 530 ? -21.698 0.122 -1.252 1.00 86.31 530 SER A N 1
ATOM 4187 C CA . SER A 1 530 ? -23.118 0.377 -0.962 1.00 86.31 530 SER A CA 1
ATOM 4188 C C . SER A 1 530 ? -23.455 0.183 0.521 1.00 86.31 530 SER A C 1
ATOM 4190 O O . SER A 1 530 ? -22.709 -0.446 1.275 1.00 86.31 530 SER A O 1
ATOM 4192 N N . VAL A 1 531 ? -24.596 0.715 0.966 1.00 85.75 531 VAL A N 1
ATOM 4193 C CA . VAL A 1 531 ? -25.055 0.572 2.360 1.00 85.75 531 VAL A CA 1
ATOM 4194 C C . VAL A 1 531 ? -25.280 -0.899 2.729 1.00 85.75 531 VAL A C 1
ATOM 4196 O O . VAL A 1 531 ? -25.008 -1.308 3.859 1.00 85.75 531 VAL A O 1
ATOM 4199 N N . GLU A 1 532 ? -25.754 -1.702 1.785 1.00 85.31 532 GLU A N 1
ATOM 4200 C CA . GLU A 1 532 ? -25.982 -3.139 1.920 1.00 85.31 532 GLU A CA 1
ATOM 4201 C C . GLU A 1 532 ? -24.655 -3.876 2.105 1.00 85.31 532 GLU A C 1
ATOM 4203 O O . GLU A 1 532 ? -24.478 -4.580 3.098 1.00 85.31 532 GLU A O 1
ATOM 4208 N N . GLU A 1 533 ? -23.674 -3.619 1.238 1.00 83.31 533 GLU A N 1
ATOM 4209 C CA . GLU A 1 533 ? -22.342 -4.223 1.343 1.00 83.31 533 GLU A CA 1
ATOM 4210 C C . GLU A 1 533 ? -21.636 -3.832 2.642 1.00 83.31 533 GLU A C 1
ATOM 4212 O O . GLU A 1 533 ? -20.977 -4.660 3.270 1.00 83.31 533 GLU A O 1
ATOM 4217 N N . ARG A 1 534 ? -21.796 -2.583 3.098 1.00 86.12 534 ARG A N 1
ATOM 4218 C CA . ARG A 1 534 ? -21.279 -2.148 4.405 1.00 86.12 534 ARG A CA 1
ATOM 4219 C C . ARG A 1 534 ? -21.870 -2.975 5.543 1.00 86.12 534 ARG A C 1
ATOM 4221 O O . ARG A 1 534 ? -21.144 -3.371 6.451 1.00 86.12 534 ARG A O 1
ATOM 4228 N N . LYS A 1 535 ? -23.172 -3.275 5.499 1.00 84.06 535 LYS A N 1
ATOM 4229 C CA . LYS A 1 535 ? -23.822 -4.142 6.496 1.00 84.06 535 LYS A CA 1
ATOM 4230 C C . LYS A 1 535 ? -23.296 -5.575 6.425 1.00 84.06 535 LYS A C 1
ATOM 4232 O O . LYS A 1 535 ? -23.038 -6.155 7.474 1.00 84.06 535 LYS A O 1
ATOM 4237 N N . GLU A 1 536 ? -23.119 -6.120 5.224 1.00 83.44 536 GLU A N 1
ATOM 4238 C CA . GLU A 1 536 ? -22.628 -7.489 5.003 1.00 83.44 536 GLU A CA 1
ATOM 4239 C C . GLU A 1 536 ? -21.173 -7.679 5.448 1.00 83.44 536 GLU A C 1
ATOM 4241 O O . GLU A 1 536 ? -20.839 -8.672 6.087 1.00 83.44 536 GLU A O 1
ATOM 4246 N N . THR A 1 537 ? -20.314 -6.707 5.143 1.00 80.50 537 THR A N 1
ATOM 4247 C CA . THR A 1 537 ? -18.886 -6.694 5.513 1.00 80.50 537 THR A CA 1
ATOM 4248 C C . THR A 1 537 ? -18.636 -6.237 6.948 1.00 80.50 537 THR A C 1
ATOM 4250 O O . THR A 1 537 ? -17.526 -6.362 7.461 1.00 80.50 537 THR A O 1
ATOM 4253 N N . GLY A 1 538 ? -19.657 -5.689 7.610 1.00 83.44 538 GLY A N 1
ATOM 4254 C CA . GLY A 1 538 ? -19.548 -5.127 8.952 1.00 83.44 538 GLY A CA 1
ATOM 4255 C C . GLY A 1 538 ? -18.875 -3.752 9.013 1.00 83.44 538 GLY A C 1
ATOM 4256 O O . GLY A 1 538 ? -18.600 -3.279 10.115 1.00 83.44 538 GLY A O 1
ATOM 4257 N N . LEU A 1 539 ? -18.641 -3.087 7.875 1.00 87.25 539 LEU A N 1
ATOM 4258 C CA . LEU A 1 539 ? -18.070 -1.742 7.809 1.00 87.25 539 LEU A CA 1
ATOM 4259 C C . LEU A 1 539 ? -19.016 -0.714 8.452 1.00 87.25 539 LEU A C 1
ATOM 4261 O O . LEU A 1 539 ? -20.027 -0.309 7.874 1.00 87.25 539 LEU A O 1
ATOM 4265 N N . LYS A 1 540 ? -18.687 -0.270 9.667 1.00 89.88 540 LYS A N 1
ATOM 4266 C CA . LYS A 1 540 ? -19.498 0.697 10.414 1.00 89.88 540 LYS A CA 1
ATOM 4267 C C . LYS A 1 540 ? -19.354 2.114 9.868 1.00 89.88 540 LYS A C 1
ATOM 4269 O O . LYS A 1 540 ? -18.260 2.581 9.574 1.00 89.88 540 LYS A O 1
ATOM 4274 N N . GLU A 1 541 ? -20.460 2.855 9.888 1.00 89.88 541 GLU A N 1
ATOM 4275 C CA . GLU A 1 541 ? -20.486 4.295 9.586 1.00 89.88 541 GLU A CA 1
ATOM 4276 C C . GLU A 1 541 ? -19.689 5.160 10.577 1.00 89.88 541 GLU A C 1
ATOM 4278 O O . GLU A 1 541 ? -19.412 6.326 10.305 1.00 89.88 541 GLU A O 1
ATOM 4283 N N . SER A 1 542 ? -19.369 4.609 11.749 1.00 90.94 542 SER A N 1
ATOM 4284 C CA . SER A 1 542 ? -18.548 5.242 12.781 1.00 90.94 542 SER A CA 1
ATOM 4285 C C . SER A 1 542 ? -17.073 4.850 12.720 1.00 90.94 542 SER A C 1
ATOM 4287 O O . SER A 1 542 ? -16.326 5.241 13.614 1.00 90.94 542 SER A O 1
ATOM 4289 N N . LEU A 1 543 ? -16.646 4.066 11.722 1.00 93.19 543 LEU A N 1
ATOM 4290 C CA . LEU A 1 543 ? -15.262 3.614 11.636 1.00 93.19 543 LEU A CA 1
ATOM 4291 C C . LEU A 1 543 ? -14.334 4.798 11.337 1.00 93.19 543 LEU A C 1
ATOM 4293 O O . LEU A 1 543 ? -14.374 5.396 10.255 1.00 93.19 543 LEU A O 1
ATOM 4297 N N . ILE A 1 544 ? -13.480 5.101 12.306 1.00 94.50 544 ILE A N 1
ATOM 4298 C CA . ILE A 1 544 ? -12.427 6.101 12.212 1.00 94.50 544 ILE A CA 1
ATOM 4299 C C . ILE A 1 544 ? -11.125 5.390 11.879 1.00 94.50 544 ILE A C 1
ATOM 4301 O O . ILE A 1 544 ? -10.765 4.403 12.521 1.00 94.50 544 ILE A O 1
ATOM 4305 N N . ARG A 1 545 ? -10.407 5.911 10.886 1.00 95.69 545 ARG A N 1
ATOM 4306 C CA . ARG A 1 545 ? -9.064 5.461 10.529 1.00 95.69 545 ARG A CA 1
ATOM 4307 C C . ARG A 1 545 ? -8.054 6.471 11.044 1.00 95.69 545 ARG A C 1
ATOM 4309 O O . ARG A 1 545 ? -8.221 7.669 10.819 1.00 95.69 545 ARG A O 1
ATOM 4316 N N . PHE A 1 546 ? -6.995 5.981 11.676 1.00 96.81 546 PHE A N 1
ATOM 4317 C CA . PHE A 1 546 ? -5.916 6.804 12.195 1.00 96.81 546 PHE A CA 1
ATOM 4318 C C . PHE A 1 546 ? -4.563 6.335 11.638 1.00 96.81 546 PHE A C 1
ATOM 4320 O O . PHE A 1 546 ? -4.118 5.218 11.898 1.00 96.81 546 PHE A O 1
ATOM 4327 N N . SER A 1 547 ? -3.923 7.200 10.851 1.00 98.06 547 SER A N 1
ATOM 4328 C CA . SER A 1 547 ? -2.524 7.076 10.443 1.00 98.06 547 SER A CA 1
ATOM 4329 C C . SER A 1 547 ? -1.657 7.779 11.475 1.00 98.06 547 SER A C 1
ATOM 4331 O O . SER A 1 547 ? -1.593 9.008 11.491 1.00 98.06 547 SER A O 1
ATOM 4333 N N . VAL A 1 548 ? -0.989 7.005 12.320 1.00 98.50 548 VAL A N 1
ATOM 4334 C CA . VAL A 1 548 ? -0.135 7.515 13.391 1.00 98.50 548 VAL A CA 1
ATOM 4335 C C . VAL A 1 548 ? 1.219 7.927 12.817 1.00 98.50 548 VAL A C 1
ATOM 4337 O O . VAL A 1 548 ? 1.899 7.118 12.188 1.00 98.50 548 VAL A O 1
ATOM 4340 N N . GLY A 1 549 ? 1.590 9.189 13.014 1.00 98.31 549 GLY A N 1
ATOM 4341 C CA . GLY A 1 549 ? 2.830 9.806 12.550 1.00 98.31 549 GLY A CA 1
ATOM 4342 C C . GLY A 1 549 ? 4.018 9.597 13.494 1.00 98.31 549 GLY A C 1
ATOM 4343 O O . GLY A 1 549 ? 4.051 8.668 14.308 1.00 98.31 549 GLY A O 1
ATOM 4344 N N . LEU A 1 550 ? 5.016 10.471 13.365 1.00 98.62 550 LEU A N 1
ATOM 4345 C CA . LEU A 1 550 ? 6.277 10.423 14.116 1.00 98.62 550 LEU A CA 1
ATOM 4346 C C . LEU A 1 550 ? 6.320 11.396 15.299 1.00 98.62 550 LEU A C 1
ATOM 4348 O O . LEU A 1 550 ? 7.367 11.537 15.937 1.00 98.62 550 LEU A O 1
ATOM 4352 N N . GLU A 1 551 ? 5.208 12.072 15.590 1.00 98.56 551 GLU A N 1
ATOM 4353 C CA . GLU A 1 551 ? 5.095 12.959 16.743 1.00 98.56 551 GLU A CA 1
ATOM 4354 C C . GLU A 1 551 ? 5.340 12.211 18.065 1.00 98.56 551 GLU A C 1
ATOM 4356 O O . GLU A 1 551 ? 5.390 10.977 18.126 1.00 98.56 551 GLU A O 1
ATOM 4361 N N . ASN A 1 552 ? 5.498 12.962 19.156 1.00 98.38 552 ASN A N 1
ATOM 4362 C CA . ASN A 1 552 ? 5.593 12.367 20.481 1.00 98.38 552 ASN A CA 1
ATOM 4363 C C . ASN A 1 552 ? 4.293 11.607 20.817 1.00 98.38 552 ASN A C 1
ATOM 4365 O O . ASN A 1 552 ? 3.200 12.173 20.749 1.00 98.38 552 ASN A O 1
ATOM 4369 N N . ALA A 1 553 ? 4.413 10.335 21.208 1.00 97.88 553 ALA A N 1
ATOM 4370 C CA . ALA A 1 553 ? 3.262 9.483 21.495 1.00 97.88 553 ALA A CA 1
ATOM 4371 C C . ALA A 1 553 ? 2.371 10.029 22.626 1.00 97.88 553 ALA A C 1
ATOM 4373 O O . ALA A 1 553 ? 1.151 9.891 22.557 1.00 97.88 553 ALA A O 1
ATOM 4374 N N . GLU A 1 554 ? 2.938 10.672 23.653 1.00 97.75 554 GLU A N 1
ATOM 4375 C CA . GLU A 1 554 ? 2.155 11.290 24.732 1.00 97.75 554 GLU A CA 1
ATOM 4376 C C . GLU A 1 554 ? 1.329 12.471 24.233 1.00 97.75 554 GLU A C 1
ATOM 4378 O O . GLU A 1 554 ? 0.183 12.630 24.647 1.00 97.75 554 GLU A O 1
ATOM 4383 N N . ASP A 1 555 ? 1.863 13.277 23.320 1.00 98.00 555 ASP A N 1
ATOM 4384 C CA . ASP A 1 555 ? 1.124 14.417 22.778 1.00 98.00 555 ASP A CA 1
ATOM 4385 C C . ASP A 1 555 ? 0.004 13.964 21.836 1.00 98.00 555 ASP A C 1
ATOM 4387 O O . ASP A 1 555 ? -1.088 14.527 21.875 1.00 98.00 555 ASP A O 1
ATOM 4391 N N . LEU A 1 556 ? 0.212 12.874 21.089 1.00 97.62 556 LEU A N 1
ATOM 4392 C CA . LEU A 1 556 ? -0.856 12.215 20.331 1.00 97.62 556 LEU A CA 1
ATOM 4393 C C . LEU A 1 556 ? -1.967 11.687 21.250 1.00 97.62 556 LEU A C 1
ATOM 4395 O O . LEU A 1 556 ? -3.149 11.899 20.976 1.00 97.62 556 LEU A O 1
ATOM 4399 N N . LYS A 1 557 ? -1.605 11.034 22.363 1.00 96.62 557 LYS A N 1
ATOM 4400 C CA . LYS A 1 557 ? -2.570 10.541 23.361 1.00 96.62 557 LYS A CA 1
ATOM 4401 C C . LYS A 1 557 ? -3.342 11.690 24.016 1.00 96.62 557 LYS A C 1
ATOM 4403 O O . LYS A 1 557 ? -4.558 11.592 24.141 1.00 96.62 557 LYS A O 1
ATOM 4408 N N . LYS A 1 558 ? -2.676 12.794 24.373 1.00 95.31 558 LYS A N 1
ATOM 4409 C CA . LYS A 1 558 ? -3.327 13.999 24.921 1.00 95.31 558 LYS A CA 1
ATOM 4410 C C . LYS A 1 558 ? -4.277 14.656 23.921 1.00 95.31 558 LYS A C 1
ATOM 4412 O O . LYS A 1 558 ? -5.355 15.080 24.320 1.00 95.31 558 LYS A O 1
ATOM 4417 N N . ASP A 1 559 ? -3.897 14.742 22.646 1.00 95.06 559 ASP A N 1
ATOM 4418 C CA . ASP A 1 559 ? -4.756 15.331 21.612 1.00 95.06 559 ASP A CA 1
ATOM 4419 C C . ASP A 1 559 ? -6.029 14.495 21.405 1.00 95.06 559 ASP A C 1
ATOM 4421 O O . ASP A 1 559 ? -7.137 15.033 21.339 1.00 95.06 559 ASP A O 1
ATOM 4425 N N . LEU A 1 560 ? -5.886 13.164 21.397 1.00 92.88 560 LEU A N 1
ATOM 4426 C CA . LEU A 1 560 ? -7.016 12.237 21.373 1.00 92.88 560 LEU A CA 1
ATOM 4427 C C . LEU A 1 560 ? -7.883 12.330 22.634 1.00 92.88 560 LEU A C 1
ATOM 4429 O O . LEU A 1 560 ? -9.103 12.369 22.507 1.00 92.88 560 LEU A O 1
ATOM 4433 N N . GLU A 1 561 ? -7.289 12.373 23.830 1.00 91.38 561 GLU A N 1
ATOM 4434 C CA . GLU A 1 561 ? -8.021 12.534 25.097 1.00 91.38 561 GLU A CA 1
ATOM 4435 C C . GLU A 1 561 ? -8.837 13.834 25.082 1.00 91.38 561 GLU A C 1
ATOM 4437 O O . GLU A 1 561 ? -10.038 13.811 25.331 1.00 91.38 561 GLU A O 1
ATOM 4442 N N . HIS A 1 562 ? -8.232 14.952 24.671 1.00 89.56 562 HIS A N 1
ATOM 4443 C CA . HIS A 1 562 ? -8.918 16.241 24.539 1.00 89.56 562 HIS A CA 1
ATOM 4444 C C . HIS A 1 562 ? -10.100 16.191 23.563 1.00 89.56 562 HIS A C 1
ATOM 4446 O O . HIS A 1 562 ? -11.145 16.796 23.806 1.00 89.56 562 HIS A O 1
ATOM 4452 N N . ALA A 1 563 ? -9.965 15.473 22.445 1.00 89.12 563 ALA A N 1
ATOM 4453 C CA . ALA A 1 563 ? -11.078 15.254 21.526 1.00 89.12 563 ALA A CA 1
ATOM 4454 C C . ALA A 1 563 ? -12.165 14.361 22.153 1.00 89.12 563 ALA A C 1
ATOM 4456 O O . ALA A 1 563 ? -13.353 14.667 22.035 1.00 89.12 563 ALA A O 1
ATOM 4457 N N . LEU A 1 564 ? -11.767 13.297 22.857 1.00 86.88 564 LEU A N 1
ATOM 4458 C CA . LEU A 1 564 ? -12.661 12.371 23.553 1.00 86.88 564 LEU A CA 1
ATOM 4459 C C . LEU A 1 564 ? -13.404 13.030 24.722 1.00 86.88 564 LEU A C 1
ATOM 4461 O O . LEU A 1 564 ? -14.523 12.625 25.019 1.00 86.88 564 LEU A O 1
ATOM 4465 N N . GLU A 1 565 ? -12.839 14.036 25.389 1.00 84.69 565 GLU A N 1
ATOM 4466 C CA . GLU A 1 565 ? -13.496 14.788 26.471 1.00 84.69 565 GLU A CA 1
ATOM 4467 C C . GLU A 1 565 ? -14.680 15.637 25.973 1.00 84.69 565 GLU A C 1
ATOM 4469 O O . GLU A 1 565 ? -15.588 15.945 26.744 1.00 84.69 565 GLU A O 1
ATOM 4474 N N . LYS A 1 566 ? -14.718 15.969 24.677 1.00 79.75 566 LYS A N 1
ATOM 4475 C CA . LYS A 1 566 ? -15.771 16.797 24.062 1.00 79.75 566 LYS A CA 1
ATOM 4476 C C . LYS A 1 566 ? -16.999 16.019 23.580 1.00 79.75 566 LYS A C 1
ATOM 4478 O O . LYS A 1 566 ? -17.956 16.642 23.102 1.00 79.75 566 LYS A O 1
ATOM 4483 N N . VAL A 1 567 ? -16.957 14.689 23.660 1.00 77.31 567 VAL A N 1
ATOM 4484 C CA . VAL A 1 567 ? -18.015 13.770 23.205 1.00 77.31 567 VAL A CA 1
ATOM 4485 C C . VAL A 1 567 ? -18.596 12.929 24.329 1.00 77.31 567 VAL A C 1
ATOM 4487 O O . VAL A 1 567 ? -17.845 12.518 25.248 1.00 77.31 567 VAL A O 1
#

pLDDT: mean 76.66, std 26.88, range [23.27, 98.94]